Protein AF-A0A2E7CIB9-F1 (afdb_monomer_lite)

Radius of gyration: 46.03 Å; chains: 1; bounding box: 84×66×117 Å

Secondary structure (DSSP, 8-state):
-------PPPPPPPPPP------------------------------------------PPP-----------------PPP--TT-SSSSSS-TTTBS-TT-TTS-BTTT-TT-SSB-TTT--BTTT-SS-SS--TTTBS-TT-TTSPBTTTSSS-SS--TTTBS-TT-TTSPBTTTSSSSSSS-TTTBS-TT-TTS-BTTTSSS-SS--TTTBS-TT-TT--BTTTSSSSSS--TTTBS-TT-TTS-BTTT-SS-SS--TTTBTTTT-TT---B--SSTTHHHHS-EE-TTSSSEEEE-SEE-TTS-EEES-EEEETTEEEEEEB--TT--HHHHHHHTT-S-EEEEEEEEEEEESEEEEESSTT-SS-EEEETTTS--TTS----EEEEEEEEEEEE-

Structure (mmCIF, N/CA/C/O backbone):
data_AF-A0A2E7CIB9-F1
#
_entry.id   AF-A0A2E7CIB9-F1
#
loop_
_atom_site.group_PDB
_atom_site.id
_atom_site.type_symbol
_atom_site.label_atom_id
_atom_site.label_alt_id
_atom_site.label_comp_id
_atom_site.label_asym_id
_atom_site.label_entity_id
_atom_site.label_seq_id
_atom_site.pdbx_PDB_ins_code
_atom_site.Cartn_x
_atom_site.Cartn_y
_atom_site.Cartn_z
_atom_site.occupancy
_atom_site.B_iso_or_equiv
_atom_site.auth_seq_id
_atom_site.auth_comp_id
_atom_site.auth_asym_id
_atom_site.auth_atom_id
_atom_site.pdbx_PDB_model_num
ATOM 1 N N . MET A 1 1 ? -37.384 25.470 -37.503 1.00 44.97 1 MET A N 1
ATOM 2 C CA . MET A 1 1 ? -36.585 24.379 -38.097 1.00 44.97 1 MET A CA 1
ATOM 3 C C . MET A 1 1 ? -35.541 23.997 -37.069 1.00 44.97 1 MET A C 1
ATOM 5 O O . MET A 1 1 ? -34.549 24.697 -36.949 1.00 44.97 1 MET A O 1
ATOM 9 N N . LEU A 1 2 ? -35.833 22.986 -36.255 1.00 37.72 2 LEU A N 1
ATOM 10 C CA . LEU A 1 2 ? -34.911 22.450 -35.258 1.00 37.72 2 LEU A CA 1
ATOM 11 C C . LEU A 1 2 ? -34.950 20.932 -35.437 1.00 37.72 2 LEU A C 1
ATOM 13 O O . LEU A 1 2 ? -35.999 20.316 -35.254 1.00 37.72 2 LEU A O 1
ATOM 17 N N . THR A 1 3 ? -33.852 20.377 -35.934 1.00 48.44 3 THR A N 1
ATOM 18 C CA . THR A 1 3 ? -33.717 18.963 -36.284 1.00 48.44 3 THR A CA 1
ATOM 19 C C . THR A 1 3 ? -33.190 18.228 -35.056 1.00 48.44 3 THR A C 1
ATOM 21 O O . THR A 1 3 ? -32.050 18.446 -34.659 1.00 48.44 3 THR A O 1
ATOM 24 N N . LEU A 1 4 ? -34.029 17.393 -34.438 1.00 41.75 4 LEU A N 1
ATOM 25 C CA . LEU A 1 4 ? -33.624 16.438 -33.404 1.00 41.75 4 LEU A CA 1
ATOM 26 C C . LEU A 1 4 ? -32.955 15.233 -34.085 1.00 41.75 4 LEU A C 1
ATOM 28 O O . LEU A 1 4 ? -33.589 14.557 -34.894 1.00 41.75 4 LEU A O 1
ATOM 32 N N . PHE A 1 5 ? -31.695 14.962 -33.747 1.00 47.94 5 PHE A N 1
ATOM 33 C CA . PHE A 1 5 ? -31.023 13.699 -34.054 1.00 47.94 5 PHE A CA 1
ATOM 34 C C . PHE A 1 5 ? -31.357 12.688 -32.949 1.00 47.94 5 PHE A C 1
ATOM 36 O O . PHE A 1 5 ? -30.993 12.889 -31.795 1.00 47.94 5 PHE A O 1
ATOM 43 N N . PHE A 1 6 ? -32.058 11.611 -33.306 1.00 41.56 6 PHE A N 1
ATOM 44 C CA . PHE A 1 6 ? -32.193 10.421 -32.468 1.00 41.56 6 PHE A CA 1
ATOM 45 C C . PHE A 1 6 ? -31.010 9.491 -32.753 1.00 41.56 6 PHE A C 1
ATOM 47 O O . PHE A 1 6 ? -30.867 8.998 -33.872 1.00 41.56 6 PHE A O 1
ATOM 54 N N . LEU A 1 7 ? -30.172 9.260 -31.743 1.00 47.81 7 LEU A N 1
ATOM 55 C CA . LEU A 1 7 ? -29.145 8.223 -31.749 1.00 47.81 7 LEU A CA 1
ATOM 56 C C . LEU A 1 7 ? -29.804 6.925 -31.254 1.00 47.81 7 LEU A C 1
ATOM 58 O O . LEU A 1 7 ? -30.232 6.841 -30.105 1.00 47.81 7 LEU A O 1
ATOM 62 N N . ALA A 1 8 ? -29.968 5.947 -32.145 1.00 45.31 8 ALA A N 1
ATOM 63 C CA . ALA A 1 8 ? -30.526 4.641 -31.812 1.00 45.31 8 ALA A CA 1
ATOM 64 C C . ALA A 1 8 ? -29.414 3.720 -31.289 1.00 45.31 8 ALA A C 1
ATOM 66 O O . ALA A 1 8 ? -28.447 3.448 -31.996 1.00 45.31 8 ALA A O 1
ATOM 67 N N . CYS A 1 9 ? -29.578 3.249 -30.054 1.00 39.75 9 CYS A N 1
ATOM 68 C CA . CYS A 1 9 ? -28.742 2.239 -29.418 1.00 39.75 9 CYS A CA 1
ATOM 69 C C . CYS A 1 9 ? -29.163 0.845 -29.922 1.00 39.75 9 CYS A C 1
ATOM 71 O O . CYS A 1 9 ? -30.341 0.489 -29.841 1.00 39.75 9 CYS A O 1
ATOM 73 N N . THR A 1 10 ? -28.232 0.070 -30.478 1.00 57.59 10 THR A N 1
ATOM 74 C CA . THR A 1 10 ? -28.454 -1.328 -30.883 1.00 57.59 10 THR A CA 1
ATOM 75 C C . THR A 1 10 ? -28.220 -2.268 -29.696 1.00 57.59 10 THR A C 1
ATOM 77 O O . THR A 1 10 ? -27.180 -2.141 -29.051 1.00 57.59 10 THR A O 1
ATOM 80 N N . PRO A 1 11 ? -29.116 -3.230 -29.408 1.00 51.41 11 PRO A N 1
ATOM 81 C CA . PRO A 1 11 ? -28.903 -4.190 -28.330 1.00 51.41 11 PRO A CA 1
ATOM 82 C C . PRO A 1 11 ? -27.870 -5.261 -28.714 1.00 51.41 11 PRO A C 1
ATOM 84 O O . PRO A 1 11 ? -27.963 -5.884 -29.773 1.00 51.41 11 PRO A O 1
ATOM 87 N N . VAL A 1 12 ? -26.905 -5.469 -27.816 1.00 55.47 12 VAL A N 1
ATOM 88 C CA . VAL A 1 12 ? -25.939 -6.576 -27.816 1.00 55.47 12 VAL A CA 1
ATOM 89 C C . VAL A 1 12 ? -26.671 -7.876 -27.466 1.00 55.47 12 VAL A C 1
ATOM 91 O O . VAL A 1 12 ? -27.494 -7.910 -26.551 1.00 55.47 12 VAL A O 1
ATOM 94 N N . ALA A 1 13 ? -26.410 -8.936 -28.232 1.00 52.28 13 ALA A N 1
ATOM 95 C CA . ALA A 1 13 ? -26.982 -10.262 -28.020 1.00 52.28 13 ALA A CA 1
ATOM 96 C C . ALA A 1 13 ? -26.318 -10.978 -26.822 1.00 52.28 13 ALA A C 1
ATOM 98 O O . ALA A 1 13 ? -25.113 -10.817 -26.628 1.00 52.28 13 ALA A O 1
ATOM 99 N N . PRO A 1 14 ? -27.061 -11.790 -26.048 1.00 50.25 14 PRO A N 1
ATOM 100 C CA . PRO A 1 14 ? -26.502 -12.558 -24.940 1.00 50.25 14 PRO A CA 1
ATOM 101 C C . PRO A 1 14 ? -25.664 -13.739 -25.448 1.00 50.25 14 PRO A C 1
ATOM 103 O O . PRO A 1 14 ? -26.117 -14.523 -26.287 1.00 50.25 14 PRO A O 1
ATOM 106 N N . VAL A 1 15 ? -24.445 -13.862 -24.921 1.00 53.28 15 VAL A N 1
ATOM 107 C CA . VAL A 1 1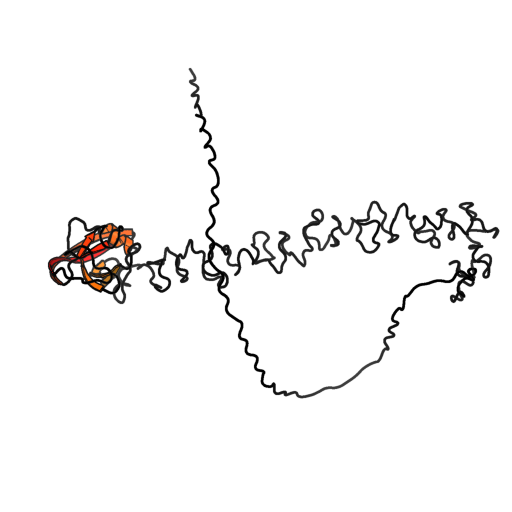5 ? -23.583 -15.038 -25.083 1.00 53.28 15 VAL A CA 1
ATOM 108 C C . VAL A 1 15 ? -24.155 -16.155 -24.214 1.00 53.28 15 VAL A C 1
ATOM 110 O O . VAL A 1 15 ? -24.369 -15.976 -23.020 1.00 53.28 15 VAL A O 1
ATOM 113 N N . SER A 1 16 ? -24.472 -17.282 -24.841 1.00 50.12 16 SER A N 1
ATOM 114 C CA . SER A 1 16 ? -24.992 -18.480 -24.192 1.00 50.12 16 SER A CA 1
ATOM 115 C C . SER A 1 16 ? -23.863 -19.316 -23.596 1.00 50.12 16 SER A C 1
ATOM 117 O O . SER A 1 16 ? -22.942 -19.695 -24.324 1.00 50.12 16 SER A O 1
ATOM 119 N N . ASP A 1 17 ? -24.014 -19.653 -22.317 1.00 42.84 17 ASP A N 1
ATOM 120 C CA . ASP A 1 17 ? -23.268 -20.676 -21.589 1.00 42.84 17 ASP A CA 1
ATOM 121 C C . ASP A 1 17 ? -23.174 -22.003 -22.353 1.00 42.84 17 ASP A C 1
ATOM 123 O O . ASP A 1 17 ? -24.161 -22.513 -22.897 1.00 42.84 17 ASP A O 1
ATOM 127 N N . ALA A 1 18 ? -21.985 -22.603 -22.324 1.00 40.94 18 ALA A N 1
ATOM 128 C CA . ALA A 1 18 ? -21.767 -24.004 -22.649 1.00 40.94 18 ALA A CA 1
ATOM 129 C C . ALA A 1 18 ? -20.913 -24.659 -21.548 1.00 40.94 18 ALA A C 1
ATOM 131 O O . ALA A 1 18 ? -20.084 -23.985 -20.940 1.00 40.94 18 ALA A O 1
ATOM 132 N N . PRO A 1 19 ? -21.140 -25.953 -21.263 1.00 50.44 19 PRO A N 1
ATOM 133 C CA . PRO A 1 19 ? -20.916 -26.512 -19.943 1.00 50.44 19 PRO A CA 1
ATOM 134 C C . PRO A 1 19 ? -19.508 -27.062 -19.722 1.00 50.44 19 PRO A C 1
ATOM 136 O O . PRO A 1 19 ? -18.872 -27.624 -20.618 1.00 50.44 19 PRO A O 1
ATOM 139 N N . ASP A 1 20 ? -19.147 -26.954 -18.451 1.00 43.44 20 ASP A N 1
ATOM 140 C CA . ASP A 1 20 ? -18.177 -27.710 -17.674 1.00 43.44 20 ASP A CA 1
ATOM 141 C C . ASP A 1 20 ? -17.977 -29.164 -18.149 1.00 43.44 20 ASP A C 1
ATOM 143 O O . ASP A 1 20 ? -18.928 -29.933 -18.352 1.00 43.44 20 ASP A O 1
ATOM 147 N N . LYS A 1 21 ? -16.706 -29.531 -18.327 1.00 44.84 21 LYS A N 1
ATOM 148 C CA . LYS A 1 21 ? -16.245 -30.907 -18.507 1.00 44.84 21 LYS A CA 1
ATOM 149 C C . LYS A 1 21 ? -15.027 -31.144 -17.633 1.00 44.84 21 LYS A C 1
ATOM 151 O O . LYS A 1 21 ? -13.886 -31.046 -18.075 1.00 44.84 21 LYS A O 1
ATOM 156 N N . ASP A 1 22 ? -15.342 -31.554 -16.418 1.00 42.69 22 ASP A N 1
ATOM 157 C CA . ASP A 1 22 ? -14.569 -32.474 -15.603 1.00 42.69 22 ASP A CA 1
ATOM 158 C C . ASP A 1 22 ? -14.072 -33.678 -16.434 1.00 42.69 22 ASP A C 1
ATOM 160 O O . ASP A 1 22 ? -14.846 -34.439 -17.031 1.00 42.69 22 ASP A O 1
ATOM 164 N N . SER A 1 23 ? -12.754 -33.846 -16.479 1.00 46.41 23 SER A N 1
ATOM 165 C CA . SER A 1 23 ? -12.120 -35.127 -16.769 1.00 46.41 23 SER A CA 1
ATOM 166 C C . SER A 1 23 ? -10.786 -35.184 -16.041 1.00 46.41 23 SER A C 1
ATOM 168 O O . SER A 1 23 ? -9.790 -34.611 -16.483 1.00 46.41 23 SER A O 1
ATOM 170 N N . GLY A 1 24 ? -10.813 -35.877 -14.904 1.00 37.16 24 GLY A N 1
ATOM 171 C CA . GLY A 1 24 ? -9.673 -36.111 -14.039 1.00 37.16 24 GLY A CA 1
ATOM 172 C C . GLY A 1 24 ? -8.472 -36.769 -14.717 1.00 37.16 24 GLY A C 1
ATOM 173 O O . GLY A 1 24 ? -8.582 -37.583 -15.635 1.00 37.16 24 GLY A O 1
ATOM 174 N N . SER A 1 25 ? -7.308 -36.447 -14.164 1.00 43.62 25 SER A N 1
ATOM 175 C CA . SER A 1 25 ? -6.057 -37.155 -14.382 1.00 43.62 25 SER A CA 1
ATOM 176 C C . SER A 1 25 ? -5.393 -37.371 -13.028 1.00 43.62 25 SER A C 1
ATOM 178 O O . SER A 1 25 ? -4.782 -36.485 -12.443 1.00 43.62 25 SER A O 1
ATOM 180 N N . GLN A 1 26 ? -5.581 -38.590 -12.549 1.00 41.41 26 GLN A N 1
ATOM 181 C CA . GLN A 1 26 ? -4.942 -39.238 -11.419 1.00 41.41 26 GLN A CA 1
ATOM 182 C C . GLN A 1 26 ? -3.431 -39.373 -11.696 1.00 41.41 26 GLN A C 1
ATOM 184 O O . GLN A 1 26 ? -3.064 -40.024 -12.670 1.00 41.41 26 GLN A O 1
ATOM 189 N N . PHE A 1 27 ? -2.572 -38.790 -10.854 1.00 42.47 27 PHE A N 1
ATOM 190 C CA . PHE A 1 27 ? -1.146 -39.130 -10.793 1.00 42.47 27 PHE A CA 1
ATOM 191 C C . PHE A 1 27 ? -0.683 -39.249 -9.336 1.00 42.47 27 PHE A C 1
ATOM 193 O O . PHE A 1 27 ? -0.537 -38.272 -8.612 1.00 42.47 27 PHE A O 1
ATOM 200 N N . ASP A 1 28 ? -0.563 -40.512 -8.937 1.00 42.19 28 ASP A N 1
ATOM 201 C CA . ASP A 1 28 ? 0.451 -41.138 -8.089 1.00 42.19 28 ASP A CA 1
ATOM 202 C C . ASP A 1 28 ? 1.156 -40.321 -6.994 1.00 42.19 28 ASP A C 1
ATOM 204 O O . ASP A 1 28 ? 2.052 -39.512 -7.224 1.00 42.19 28 ASP A O 1
ATOM 208 N N . ALA A 1 29 ? 0.846 -40.716 -5.758 1.00 38.81 29 ALA A N 1
ATOM 209 C CA . ALA A 1 29 ? 1.678 -40.526 -4.583 1.00 38.81 29 ALA A CA 1
ATOM 210 C C . ALA A 1 29 ? 2.940 -41.408 -4.642 1.00 38.81 29 ALA A C 1
ATOM 212 O O . ALA A 1 29 ? 2.847 -42.618 -4.860 1.00 38.81 29 ALA A O 1
ATOM 213 N N . ILE A 1 30 ? 4.105 -40.832 -4.325 1.00 39.25 30 ILE A N 1
ATOM 214 C CA . ILE A 1 30 ? 5.284 -41.573 -3.849 1.00 39.25 30 ILE A CA 1
ATOM 215 C C . ILE A 1 30 ? 5.824 -40.885 -2.579 1.00 39.25 30 ILE A C 1
ATOM 217 O O . ILE A 1 30 ? 5.967 -39.664 -2.575 1.00 39.25 30 ILE A O 1
ATOM 221 N N . PRO A 1 31 ? 6.116 -41.641 -1.498 1.00 49.94 31 PRO A N 1
ATOM 222 C CA . PRO A 1 31 ? 6.518 -41.110 -0.197 1.00 49.94 31 PRO A CA 1
ATOM 223 C C . PRO A 1 31 ? 8.042 -41.124 -0.002 1.00 49.94 31 PRO A C 1
ATOM 225 O O . PRO A 1 31 ? 8.699 -42.082 -0.402 1.00 49.94 31 PRO A O 1
ATOM 228 N N . THR A 1 32 ? 8.586 -40.154 0.737 1.00 41.03 32 THR A N 1
ATOM 229 C CA . THR A 1 32 ? 9.924 -40.232 1.367 1.00 41.03 32 THR A CA 1
ATOM 230 C C . THR A 1 32 ? 9.948 -39.324 2.600 1.00 41.03 32 THR A C 1
ATOM 232 O O . THR A 1 32 ? 9.906 -38.108 2.478 1.00 41.03 32 THR A O 1
ATOM 235 N N . THR A 1 33 ? 9.710 -39.872 3.793 1.00 38.97 33 THR A N 1
ATOM 236 C CA . THR A 1 33 ? 10.724 -40.239 4.808 1.00 38.97 33 THR A CA 1
ATOM 237 C C . THR A 1 33 ? 11.509 -39.067 5.393 1.00 38.97 33 THR A C 1
ATOM 239 O O . THR A 1 33 ? 12.450 -38.560 4.794 1.00 38.97 33 THR A O 1
ATOM 242 N N . ALA A 1 34 ? 11.130 -38.749 6.632 1.00 39.69 34 ALA A N 1
ATOM 243 C CA . ALA A 1 34 ? 11.837 -37.933 7.602 1.00 39.69 34 ALA A CA 1
ATOM 244 C C . ALA A 1 34 ? 13.282 -38.393 7.842 1.00 39.69 34 ALA A C 1
ATOM 246 O O . ALA A 1 34 ? 13.569 -39.593 7.880 1.00 39.69 34 ALA A O 1
ATOM 247 N N . THR A 1 35 ? 14.173 -37.441 8.110 1.00 39.53 35 THR A N 1
ATOM 248 C CA . THR A 1 35 ? 15.402 -37.670 8.878 1.00 39.53 35 THR A CA 1
ATOM 249 C C . THR A 1 35 ? 15.763 -36.376 9.615 1.00 39.53 35 THR A C 1
ATOM 251 O O . THR A 1 35 ? 16.163 -35.398 8.992 1.00 39.53 35 THR A O 1
ATOM 254 N N . GLU A 1 36 ? 15.582 -36.377 10.940 1.00 46.91 36 GLU A N 1
ATOM 255 C CA . GLU A 1 36 ? 16.238 -35.451 11.878 1.00 46.91 36 GLU A CA 1
ATOM 256 C C . GLU A 1 36 ? 17.772 -35.550 11.765 1.00 46.91 36 GLU A C 1
ATOM 258 O O . GLU A 1 36 ? 18.306 -36.582 11.345 1.00 46.91 36 GLU A O 1
ATOM 263 N N . PRO A 1 37 ? 18.507 -34.567 12.311 1.00 54.72 37 PRO A N 1
ATOM 264 C CA . PRO A 1 37 ? 19.219 -34.942 13.532 1.00 54.72 37 PRO A CA 1
ATOM 265 C C . PRO A 1 37 ? 19.191 -33.873 14.632 1.00 54.72 37 PRO A C 1
ATOM 267 O O . PRO A 1 37 ? 19.525 -32.710 14.424 1.00 54.72 37 PRO A O 1
ATOM 270 N N . ALA A 1 38 ? 18.913 -34.333 15.851 1.00 41.16 38 ALA A N 1
ATOM 271 C CA . ALA A 1 38 ? 19.292 -33.672 17.091 1.00 41.16 38 ALA A CA 1
ATOM 272 C C . ALA A 1 38 ? 20.819 -33.694 17.290 1.00 41.16 38 ALA A C 1
ATOM 274 O O . ALA A 1 38 ? 21.451 -34.726 17.055 1.00 41.16 38 ALA A O 1
ATOM 275 N N . SER A 1 39 ? 21.403 -32.605 17.809 1.00 40.72 39 SER A N 1
ATOM 276 C CA . SER A 1 39 ? 22.622 -32.601 18.645 1.00 40.72 39 SER A CA 1
ATOM 277 C C . SER A 1 39 ? 22.836 -31.231 19.308 1.00 40.72 39 SER A C 1
ATOM 279 O O . SER A 1 39 ? 22.700 -30.190 18.681 1.00 40.72 39 SER A O 1
ATOM 281 N N . GLN A 1 40 ? 23.157 -31.276 20.598 1.00 45.56 40 GLN A N 1
ATOM 282 C CA . GLN A 1 40 ? 23.054 -30.238 21.635 1.00 45.56 40 GLN A CA 1
ATOM 283 C C . GLN A 1 40 ? 24.387 -29.437 21.859 1.00 45.56 40 GLN A C 1
ATOM 285 O 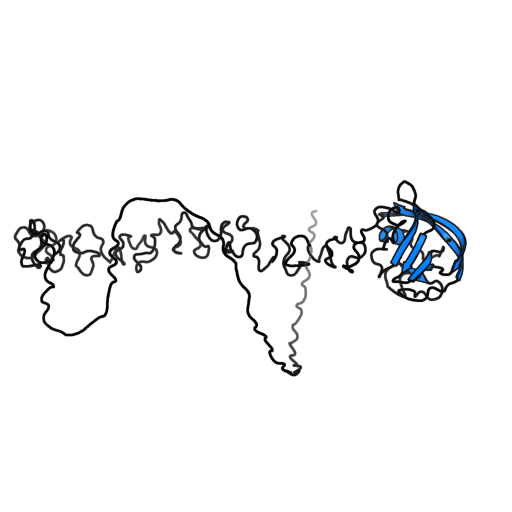O . GLN A 1 40 ? 25.311 -29.612 21.067 1.00 45.56 40 GLN A O 1
ATOM 290 N N . PRO A 1 41 ? 24.526 -28.551 22.884 1.00 57.75 41 PRO A N 1
ATOM 291 C CA . PRO A 1 41 ? 25.058 -27.178 22.787 1.00 57.75 41 PRO A CA 1
ATOM 292 C C . PRO A 1 41 ? 26.514 -27.009 23.285 1.00 57.75 41 PRO A C 1
ATOM 294 O O . PRO A 1 41 ? 27.137 -27.981 23.721 1.00 57.75 41 PRO A O 1
ATOM 297 N N . PRO A 1 42 ? 27.022 -25.758 23.375 1.00 52.06 42 PRO A N 1
ATOM 298 C CA . PRO A 1 42 ? 27.812 -25.406 24.561 1.00 52.06 42 PRO A CA 1
ATOM 299 C C . PRO A 1 42 ? 27.630 -23.965 25.107 1.00 52.06 42 PRO A C 1
ATOM 301 O O . PRO A 1 42 ? 27.802 -22.974 24.410 1.00 52.06 42 PRO A O 1
ATOM 304 N N . THR A 1 43 ? 27.372 -23.907 26.421 1.00 38.56 43 THR A N 1
ATOM 305 C CA . THR A 1 43 ? 28.018 -23.064 27.459 1.00 38.56 43 THR A CA 1
ATOM 306 C C . THR A 1 43 ? 28.142 -21.534 27.308 1.00 38.56 43 THR A C 1
ATOM 308 O O . THR A 1 43 ? 28.964 -21.031 26.547 1.00 38.56 43 THR A O 1
ATOM 311 N N . GLN A 1 44 ? 27.482 -20.819 28.232 1.00 43.78 44 GLN A N 1
ATOM 312 C CA . GLN A 1 44 ? 27.898 -19.506 28.760 1.00 43.78 44 GLN A CA 1
ATOM 313 C C . GLN A 1 44 ? 29.261 -19.567 29.480 1.00 43.78 44 GLN A C 1
ATOM 315 O O . GLN A 1 44 ? 29.613 -20.603 30.054 1.00 43.78 44 GLN A O 1
ATOM 320 N N . PRO A 1 45 ? 29.917 -18.405 29.649 1.00 51.81 45 PRO A N 1
ATOM 321 C CA . PRO A 1 45 ? 30.542 -18.075 30.921 1.00 51.81 45 PRO A CA 1
ATOM 322 C C . PRO A 1 45 ? 29.995 -16.771 31.523 1.00 51.81 45 PRO A C 1
ATOM 324 O O . PRO A 1 45 ? 29.769 -15.774 30.842 1.00 51.81 45 PRO A O 1
ATOM 327 N N . ALA A 1 46 ? 29.815 -16.821 32.840 1.00 38.16 46 ALA A N 1
ATOM 328 C CA . ALA A 1 46 ? 29.436 -15.725 33.714 1.00 38.16 46 ALA A CA 1
ATOM 329 C C . ALA A 1 46 ? 30.598 -14.756 33.989 1.00 38.16 46 ALA A C 1
ATOM 331 O O . ALA A 1 46 ? 31.754 -15.173 34.078 1.00 38.16 46 ALA A O 1
ATOM 332 N N . SER A 1 47 ? 30.253 -13.501 34.281 1.00 41.66 47 SER A N 1
ATOM 333 C CA . SER A 1 47 ? 31.029 -12.637 35.177 1.00 41.66 47 SER A CA 1
ATOM 334 C C . SER A 1 47 ? 30.166 -11.486 35.705 1.00 41.66 47 SER A C 1
ATOM 336 O O . SER A 1 47 ? 29.806 -10.587 34.950 1.00 41.66 47 SER A O 1
ATOM 338 N N . GLU A 1 48 ? 29.862 -11.521 37.007 1.00 40.91 48 GLU A N 1
ATOM 339 C CA . GLU A 1 48 ? 29.519 -10.340 37.819 1.00 40.91 48 GLU A CA 1
ATOM 340 C C . GLU A 1 48 ? 30.774 -9.455 38.042 1.00 40.91 48 GLU A C 1
ATOM 342 O O . GLU A 1 48 ? 31.889 -9.890 37.723 1.00 40.91 48 GLU A O 1
ATOM 347 N N . PRO A 1 49 ? 30.646 -8.245 38.635 1.00 51.91 49 PRO A N 1
ATOM 348 C CA . PRO A 1 49 ? 30.652 -8.166 40.109 1.00 51.91 49 PRO A CA 1
ATOM 349 C C . PRO A 1 49 ? 29.735 -7.085 40.741 1.00 51.91 49 PRO A C 1
ATOM 351 O O . PRO A 1 49 ? 29.573 -6.006 40.186 1.00 51.91 49 PRO A O 1
ATOM 354 N N . SER A 1 50 ? 29.225 -7.399 41.950 1.00 36.69 50 SER A N 1
ATOM 355 C CA . SER A 1 50 ? 29.119 -6.597 43.208 1.00 36.69 50 SER A CA 1
ATOM 356 C C . SER A 1 50 ? 28.805 -5.084 43.164 1.00 36.69 50 SER A C 1
ATOM 358 O O . SER A 1 50 ? 29.374 -4.359 42.366 1.00 36.69 50 SER A O 1
ATOM 360 N N . SER A 1 51 ? 28.168 -4.411 44.127 1.00 34.97 51 SER A N 1
ATOM 361 C CA . SER A 1 51 ? 27.400 -4.686 45.351 1.00 34.97 51 SER A CA 1
ATOM 362 C C . SER A 1 51 ? 27.100 -3.309 45.97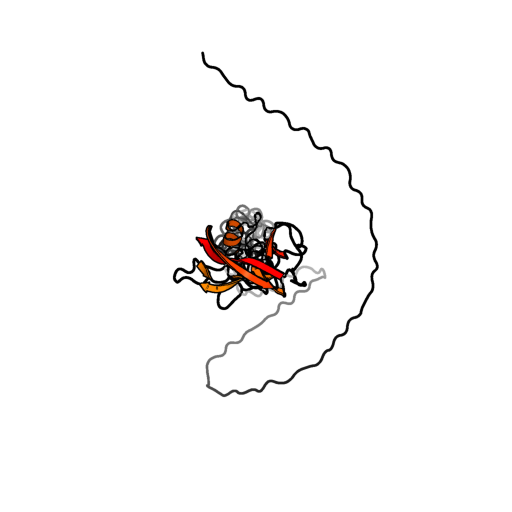8 1.00 34.97 51 SER A C 1
ATOM 364 O O . SER A 1 51 ? 28.026 -2.505 46.075 1.00 34.97 51 SER A O 1
ATOM 366 N N . SER A 1 52 ? 25.891 -3.070 46.487 1.00 40.22 52 SER A N 1
ATOM 367 C CA . SER A 1 52 ? 25.571 -2.202 47.647 1.00 40.22 52 SER A CA 1
ATOM 368 C C . SER A 1 52 ? 24.040 -2.157 47.755 1.00 40.22 52 SER A C 1
ATOM 370 O O . SER A 1 52 ? 23.399 -1.858 46.762 1.00 40.22 52 SER A O 1
ATOM 372 N N . GLY A 1 53 ? 23.338 -2.444 48.846 1.00 31.88 53 GLY A N 1
ATOM 373 C CA . GLY A 1 53 ? 23.723 -2.486 50.248 1.00 31.88 53 GLY A CA 1
ATOM 374 C C . GLY A 1 53 ? 22.762 -1.637 51.095 1.00 31.88 53 GLY A C 1
ATOM 375 O O . GLY A 1 53 ? 23.223 -0.661 51.665 1.00 31.88 53 GLY A O 1
ATOM 376 N N . THR A 1 54 ? 21.488 -2.072 51.203 1.00 36.50 54 THR A N 1
ATOM 377 C CA . THR A 1 54 ? 20.518 -1.918 52.337 1.00 36.50 54 THR A CA 1
ATOM 378 C C . THR A 1 54 ? 20.055 -0.520 52.809 1.00 36.50 54 THR A C 1
ATOM 380 O O . THR A 1 54 ? 20.779 0.449 52.612 1.00 36.50 54 THR A O 1
ATOM 383 N N . PRO A 1 55 ? 18.995 -0.419 53.652 1.00 51.72 55 PRO A N 1
ATOM 384 C CA . PRO A 1 55 ? 17.727 -1.186 53.734 1.00 51.72 55 PRO A CA 1
ATOM 385 C C . PRO A 1 55 ? 16.485 -0.261 53.893 1.00 51.72 55 PRO A C 1
ATOM 387 O O . PRO A 1 55 ? 16.653 0.884 54.289 1.00 51.72 55 PRO A O 1
ATOM 390 N N . ASP A 1 56 ? 15.249 -0.754 53.707 1.00 32.22 56 ASP A N 1
ATOM 391 C CA . ASP A 1 56 ? 14.247 -0.671 54.790 1.00 32.22 56 ASP A CA 1
ATOM 392 C C . ASP A 1 56 ? 12.944 -1.460 54.558 1.00 32.22 56 ASP A C 1
ATOM 394 O O . ASP A 1 56 ? 12.433 -1.564 53.449 1.00 32.22 56 ASP A O 1
ATOM 398 N N . SER A 1 57 ? 12.425 -1.899 55.704 1.00 37.09 57 SER A N 1
ATOM 399 C CA . SER A 1 57 ? 11.033 -2.123 56.099 1.00 37.09 57 SER A CA 1
ATOM 400 C C . SER A 1 57 ? 10.174 -3.237 55.484 1.00 37.09 57 SER A C 1
ATOM 402 O O . SER A 1 57 ? 9.873 -3.308 54.299 1.00 37.09 57 SER A O 1
ATOM 404 N N . ALA A 1 58 ? 9.707 -4.074 56.409 1.00 37.84 58 ALA A N 1
ATOM 405 C CA . ALA A 1 58 ? 8.792 -5.187 56.254 1.00 37.84 58 ALA A CA 1
ATOM 406 C C . ALA A 1 58 ? 7.325 -4.745 56.130 1.00 37.84 58 ALA A C 1
ATOM 408 O O . ALA A 1 58 ? 6.901 -3.763 56.743 1.00 37.84 58 ALA A O 1
ATOM 409 N N . THR A 1 59 ? 6.520 -5.551 55.440 1.00 36.81 59 THR A N 1
ATOM 410 C CA . THR A 1 59 ? 5.068 -5.662 55.661 1.00 36.81 59 THR A CA 1
ATOM 411 C C . THR A 1 59 ? 4.619 -7.054 55.193 1.00 36.81 59 THR A C 1
ATOM 413 O O . THR A 1 59 ? 5.108 -7.507 54.157 1.00 36.81 59 THR A O 1
ATOM 416 N N . PRO A 1 60 ? 3.787 -7.789 55.955 1.00 44.59 60 PRO A N 1
ATOM 417 C CA . PRO A 1 60 ? 3.395 -9.146 55.597 1.00 44.59 60 PRO A CA 1
ATOM 418 C C . PRO A 1 60 ? 2.182 -9.149 54.660 1.00 44.59 60 PRO A C 1
ATOM 420 O O . PRO A 1 60 ? 1.224 -8.407 54.859 1.00 44.59 60 PRO A O 1
ATOM 423 N N . THR A 1 61 ? 2.247 -10.019 53.658 1.00 34.03 61 THR A N 1
ATOM 424 C CA . THR A 1 61 ? 1.153 -10.398 52.762 1.00 34.03 61 THR A CA 1
ATOM 425 C C . THR A 1 61 ? 0.389 -11.551 53.408 1.00 34.03 61 THR A C 1
ATOM 427 O O . THR A 1 61 ? 0.996 -12.585 53.686 1.00 34.03 61 THR A O 1
ATOM 430 N N . ASP A 1 62 ? -0.912 -11.381 53.641 1.00 34.78 62 ASP A N 1
ATOM 431 C CA . ASP A 1 62 ? -1.816 -12.492 53.944 1.00 34.78 62 ASP A CA 1
ATOM 432 C C . ASP A 1 62 ? -2.587 -12.839 52.668 1.00 34.78 62 ASP A C 1
ATOM 434 O O . ASP A 1 62 ? -3.286 -12.010 52.087 1.00 34.78 62 ASP A O 1
ATOM 438 N N . THR A 1 63 ? -2.389 -14.067 52.203 1.00 33.66 63 THR A N 1
ATOM 439 C CA . THR A 1 63 ? -3.070 -14.667 51.059 1.00 33.66 63 THR A CA 1
ATOM 440 C C . THR A 1 63 ? -4.048 -15.690 51.619 1.00 33.66 63 THR A C 1
ATOM 442 O O . THR A 1 63 ? -3.636 -16.771 52.038 1.00 33.66 63 THR A O 1
ATOM 445 N N . ALA A 1 64 ? -5.338 -15.359 51.635 1.00 34.38 64 ALA A N 1
ATOM 446 C CA . ALA A 1 64 ? -6.400 -16.317 51.913 1.00 34.38 64 ALA A CA 1
ATOM 447 C C . ALA A 1 64 ? -7.003 -16.791 50.586 1.00 34.38 64 ALA A C 1
ATOM 449 O O . ALA A 1 64 ? -7.789 -16.101 49.945 1.00 34.38 64 ALA A O 1
ATOM 450 N N . THR A 1 65 ? -6.588 -17.981 50.163 1.00 35.34 65 THR A N 1
ATOM 451 C CA . THR A 1 65 ? -7.233 -18.767 49.109 1.00 35.34 65 THR A CA 1
ATOM 452 C C . THR A 1 65 ? -8.610 -19.236 49.568 1.00 35.34 65 THR A C 1
ATOM 454 O O . THR A 1 65 ? -8.728 -19.938 50.574 1.00 35.34 65 THR A O 1
ATOM 457 N N . SER A 1 66 ? -9.615 -18.864 48.778 1.00 34.12 66 SER A N 1
ATOM 458 C CA . SER A 1 66 ? -10.981 -19.381 48.778 1.00 34.12 66 SER A CA 1
ATOM 459 C C . SER A 1 66 ? -11.007 -20.890 48.499 1.00 34.12 66 SER A C 1
ATOM 461 O O . SER A 1 66 ? -10.279 -21.390 47.637 1.00 34.12 66 SER A O 1
ATOM 463 N N . SER A 1 67 ? -11.848 -21.615 49.233 1.00 37.53 67 SER A N 1
ATOM 464 C CA . SER A 1 67 ? -12.214 -22.999 48.945 1.00 37.53 67 SER A CA 1
ATOM 465 C C . SER A 1 67 ? -13.730 -23.093 48.915 1.00 37.53 67 SER A C 1
ATOM 467 O O . SER A 1 67 ? -14.373 -22.991 49.959 1.00 37.53 67 SER A O 1
ATOM 469 N N . ASP A 1 68 ? -14.262 -23.327 47.723 1.00 46.06 68 ASP A N 1
ATOM 470 C CA . ASP A 1 68 ? -15.672 -23.570 47.484 1.00 46.06 68 ASP A CA 1
ATOM 471 C C . ASP A 1 68 ? -15.845 -25.013 46.991 1.00 46.06 68 ASP A C 1
ATOM 473 O O . ASP A 1 68 ? -15.230 -25.421 46.001 1.00 46.06 68 ASP A O 1
ATOM 477 N N . THR A 1 69 ? -16.623 -25.832 47.707 1.00 39.78 69 THR A N 1
ATOM 478 C CA . THR A 1 69 ? -17.310 -26.990 47.109 1.00 39.78 69 THR A CA 1
ATOM 479 C C . THR A 1 69 ? -18.492 -27.460 47.965 1.00 39.78 69 THR A C 1
ATOM 481 O O . THR A 1 69 ? -18.355 -28.105 49.004 1.00 39.78 69 THR A O 1
ATOM 484 N N . ALA A 1 70 ? -19.663 -27.130 47.431 1.00 38.69 70 ALA A N 1
ATOM 485 C CA . ALA A 1 70 ? -21.029 -27.597 47.633 1.00 38.69 70 ALA A CA 1
ATOM 486 C C . ALA A 1 70 ? -21.292 -29.021 48.211 1.00 38.69 70 ALA A C 1
ATOM 488 O O . ALA A 1 70 ? -20.936 -30.043 47.626 1.00 38.69 70 ALA A O 1
ATOM 489 N N . ALA A 1 71 ? -22.114 -29.033 49.272 1.00 38.88 71 ALA A N 1
ATOM 490 C CA . ALA A 1 71 ? -23.510 -29.515 49.288 1.00 38.88 71 ALA A CA 1
ATOM 491 C C . ALA A 1 71 ? -23.941 -30.840 49.977 1.00 38.88 71 ALA A C 1
ATOM 493 O O . ALA A 1 71 ? -23.457 -31.946 49.743 1.00 38.88 71 ALA A O 1
ATOM 494 N N . THR A 1 72 ? -25.078 -30.650 50.668 1.00 45.75 72 THR A N 1
ATOM 495 C CA . THR A 1 72 ? -26.196 -31.548 51.021 1.00 45.75 72 THR A CA 1
ATOM 496 C C . THR A 1 72 ? -26.154 -32.296 52.360 1.00 45.75 72 THR A C 1
ATOM 498 O O . THR A 1 72 ? -25.550 -33.352 52.482 1.00 45.75 72 THR A O 1
ATOM 501 N N . THR A 1 73 ? -26.941 -31.803 53.326 1.00 33.09 73 THR A N 1
ATOM 502 C CA . THR A 1 73 ? -28.070 -32.550 53.919 1.00 33.09 73 THR A CA 1
ATOM 503 C C . THR A 1 73 ? -29.014 -31.602 54.664 1.00 33.09 73 THR A C 1
ATOM 505 O O . THR A 1 73 ? -28.587 -30.848 55.530 1.00 33.09 73 THR A O 1
ATOM 508 N N . ASP A 1 74 ? -30.293 -31.706 54.314 1.00 49.97 74 ASP A N 1
ATOM 509 C CA . ASP A 1 74 ? -31.482 -31.152 54.965 1.00 49.97 74 ASP A CA 1
ATOM 510 C C . ASP A 1 74 ? -31.468 -31.357 56.494 1.00 49.97 74 ASP A C 1
ATOM 512 O O . ASP A 1 74 ? -31.496 -32.483 56.998 1.00 49.97 74 ASP A O 1
ATOM 516 N N . THR A 1 75 ? -31.366 -30.259 57.241 1.00 37.81 75 THR A N 1
ATOM 517 C CA . THR A 1 75 ? -31.682 -30.144 58.669 1.00 37.81 75 THR A CA 1
ATOM 518 C C . THR A 1 75 ? -32.046 -28.681 58.912 1.00 37.81 75 THR A C 1
ATOM 520 O O . THR A 1 75 ? -31.360 -27.802 58.402 1.00 37.81 75 THR A O 1
ATOM 523 N N . ALA A 1 76 ? -33.143 -28.447 59.639 1.00 40.12 76 ALA A N 1
ATOM 524 C CA . ALA A 1 76 ? -33.696 -27.140 59.994 1.00 40.12 76 ALA A CA 1
ATOM 525 C C . ALA A 1 76 ? -32.631 -26.036 60.108 1.00 40.12 76 ALA A C 1
ATOM 527 O O . ALA A 1 76 ? -31.688 -26.176 60.887 1.00 40.12 76 ALA A O 1
ATOM 528 N N . ALA A 1 77 ? -32.812 -24.967 59.328 1.00 37.72 77 ALA A N 1
ATOM 529 C CA . ALA A 1 77 ? -31.964 -23.787 59.321 1.00 37.72 77 ALA A CA 1
ATOM 530 C C . ALA A 1 77 ? -31.870 -23.196 60.734 1.00 37.72 77 ALA A C 1
ATOM 532 O O . ALA A 1 77 ? -32.752 -22.475 61.188 1.00 37.72 77 ALA A O 1
ATOM 533 N N . THR A 1 78 ? -30.807 -23.539 61.452 1.00 42.50 78 THR A N 1
ATOM 534 C CA . THR A 1 78 ? -30.228 -22.634 62.436 1.00 42.50 78 THR A CA 1
ATOM 535 C C . THR A 1 78 ? -29.301 -21.728 61.646 1.00 42.50 78 THR A C 1
ATOM 537 O O . THR A 1 78 ? -28.328 -22.217 61.063 1.00 42.50 78 THR A O 1
ATOM 540 N N . THR A 1 79 ? -29.660 -20.452 61.579 1.00 48.25 79 THR A N 1
ATOM 541 C CA . THR A 1 79 ? -28.859 -19.354 61.038 1.00 48.25 79 THR A CA 1
ATOM 542 C C . THR A 1 79 ? -27.394 -19.460 61.503 1.00 48.25 79 THR A C 1
ATOM 544 O O . THR A 1 79 ? -27.141 -19.885 62.639 1.00 48.25 79 THR A O 1
ATOM 547 N N . PRO A 1 80 ? -26.402 -19.157 60.637 1.00 50.03 80 PRO A N 1
ATOM 548 C CA . PRO A 1 80 ? -24.997 -19.081 61.043 1.00 50.03 80 PRO A CA 1
ATOM 549 C C . PRO A 1 80 ? -24.842 -18.120 62.235 1.00 50.03 80 PRO A C 1
ATOM 551 O O . PRO A 1 80 ? -25.578 -17.140 62.300 1.00 50.03 80 PRO A O 1
ATOM 554 N N . PRO A 1 81 ? -23.920 -18.365 63.188 1.00 57.22 81 PRO A N 1
ATOM 555 C CA . PRO A 1 81 ? -23.733 -17.448 64.304 1.00 57.22 81 PRO A CA 1
ATOM 556 C C . PRO A 1 81 ? -23.212 -16.114 63.773 1.00 57.22 81 PRO A C 1
ATOM 558 O O . PRO A 1 81 ? -22.124 -16.065 63.195 1.00 57.22 81 PRO A O 1
ATOM 561 N N . CYS A 1 82 ? -23.999 -15.066 63.986 1.00 67.62 82 CYS A N 1
ATOM 562 C CA . CYS A 1 82 ? -23.651 -13.713 63.607 1.00 67.62 82 CYS A CA 1
ATOM 563 C C . CYS A 1 82 ? -22.341 -13.295 64.291 1.00 67.62 82 CYS A C 1
ATOM 565 O O . CYS A 1 82 ? -22.161 -13.492 65.497 1.00 67.62 82 CYS A O 1
ATOM 567 N N . THR A 1 83 ? -21.364 -12.830 63.508 1.00 71.94 83 THR A N 1
ATOM 568 C CA . THR A 1 83 ? -20.031 -12.456 64.017 1.00 71.94 83 THR A CA 1
ATOM 569 C C . THR A 1 83 ? -19.830 -10.956 64.130 1.00 71.94 83 THR A C 1
ATOM 571 O O . THR A 1 83 ? -18.787 -10.544 64.644 1.00 71.94 83 THR A O 1
ATOM 574 N N . ASP A 1 84 ? -20.782 -10.155 63.653 1.00 78.81 84 ASP A N 1
ATOM 575 C CA . ASP A 1 84 ? -20.724 -8.713 63.812 1.00 78.81 84 ASP A CA 1
ATOM 576 C C . ASP A 1 84 ? -21.254 -8.336 65.205 1.00 78.81 84 ASP A C 1
ATOM 578 O O . ASP A 1 84 ? -22.415 -8.555 65.511 1.00 78.81 84 ASP A O 1
ATOM 582 N N . PRO A 1 85 ? -20.436 -7.802 66.123 1.00 80.38 85 PRO A N 1
ATOM 583 C CA . PRO A 1 85 ? -20.953 -7.321 67.399 1.00 80.38 85 PRO A CA 1
ATOM 584 C C . PRO A 1 85 ? -21.861 -6.085 67.264 1.00 80.38 85 PRO A C 1
ATOM 586 O O . PRO A 1 85 ? -22.412 -5.659 68.278 1.00 80.38 85 PRO A O 1
ATOM 589 N N . ALA A 1 86 ? -21.958 -5.477 66.077 1.00 86.00 86 ALA A N 1
ATOM 590 C CA . ALA A 1 86 ? -22.844 -4.356 65.789 1.00 86.00 86 ALA A CA 1
ATOM 591 C C . ALA A 1 86 ? -24.222 -4.772 65.246 1.00 86.00 86 ALA A C 1
ATOM 593 O O . ALA A 1 86 ? -25.102 -3.920 65.266 1.00 86.00 86 ALA A O 1
ATOM 594 N N . ASP A 1 87 ? -24.417 -6.032 64.851 1.00 86.12 87 ASP A N 1
ATOM 595 C CA . ASP A 1 87 ? -25.657 -6.624 64.317 1.00 86.12 87 ASP A CA 1
ATOM 596 C C . ASP A 1 87 ? -25.763 -8.043 64.915 1.00 86.12 87 ASP A C 1
ATOM 598 O O . ASP A 1 87 ? -24.956 -8.917 64.601 1.00 86.12 87 ASP A O 1
ATOM 602 N N . GLN A 1 88 ? -26.643 -8.249 65.901 1.00 86.94 88 GLN A N 1
ATOM 603 C CA . GLN A 1 88 ? -26.607 -9.453 66.749 1.00 86.94 88 GLN A CA 1
ATOM 604 C C . GLN A 1 88 ? -27.343 -10.656 66.149 1.00 86.94 88 GLN A C 1
ATOM 606 O O . GLN A 1 88 ? -27.018 -11.798 66.512 1.00 86.94 88 GLN A O 1
ATOM 611 N N . ASP A 1 89 ? -28.274 -10.436 65.228 1.00 85.44 89 ASP A N 1
ATOM 612 C CA . ASP A 1 89 ? -29.084 -11.476 64.599 1.00 85.44 89 ASP A CA 1
ATOM 613 C C . ASP A 1 89 ? -28.918 -11.565 63.071 1.00 85.44 89 ASP A C 1
ATOM 615 O O . ASP A 1 89 ? -29.435 -12.514 62.469 1.00 85.44 89 ASP A O 1
ATOM 619 N N . CYS A 1 90 ? -28.043 -10.730 62.496 1.00 84.00 90 CYS A N 1
ATOM 620 C CA . CYS A 1 90 ? -27.608 -10.734 61.100 1.00 84.00 90 CYS A CA 1
ATOM 621 C C . CYS A 1 90 ? -28.702 -10.307 60.117 1.00 84.00 90 CYS A C 1
ATOM 623 O O . CYS A 1 90 ? -28.774 -10.845 59.004 1.00 84.00 90 CYS A O 1
ATOM 625 N N . ASP A 1 91 ? -29.559 -9.377 60.519 1.00 79.81 91 ASP A N 1
ATOM 626 C CA . ASP A 1 91 ? -30.610 -8.831 59.665 1.00 79.81 91 ASP A CA 1
ATOM 627 C C . ASP A 1 91 ? -30.212 -7.521 58.959 1.00 79.81 91 ASP A C 1
ATOM 629 O O . ASP A 1 91 ? -31.016 -6.952 58.225 1.00 79.81 91 ASP A O 1
ATOM 633 N N . GLY A 1 92 ? -28.966 -7.062 59.135 1.00 81.75 92 GLY A N 1
ATOM 634 C CA . GLY A 1 92 ? -28.450 -5.841 58.520 1.00 81.75 92 GLY A CA 1
ATOM 635 C C . GLY A 1 92 ? -28.807 -4.557 59.273 1.00 81.75 92 GLY A C 1
ATOM 636 O O . GLY A 1 92 ? -28.321 -3.485 58.896 1.00 81.75 92 GLY A O 1
ATOM 637 N N . VAL A 1 93 ? -29.590 -4.635 60.352 1.00 83.00 93 VAL A N 1
ATOM 638 C CA . VAL A 1 93 ? -29.923 -3.503 61.211 1.00 83.00 93 VAL A CA 1
ATOM 639 C C . VAL A 1 93 ? -28.904 -3.399 62.352 1.00 83.00 93 VAL A C 1
ATOM 641 O O . VAL A 1 93 ? -28.612 -4.365 63.056 1.00 83.00 93 VAL A O 1
ATOM 644 N N . PRO A 1 94 ? -28.320 -2.213 62.604 1.00 88.00 94 PRO A N 1
ATOM 645 C CA . PRO A 1 94 ? -27.448 -2.045 63.753 1.00 88.00 94 PRO A CA 1
ATOM 646 C C . PRO A 1 94 ? -28.210 -2.275 65.062 1.00 88.00 94 PRO A C 1
ATOM 648 O O . PRO A 1 94 ? -29.228 -1.641 65.307 1.00 88.00 94 PRO A O 1
ATOM 651 N N . THR A 1 95 ? -27.624 -3.033 65.984 1.00 86.00 95 THR A N 1
ATOM 652 C CA . THR A 1 95 ? -28.129 -3.326 67.349 1.00 86.00 95 THR A CA 1
ATOM 653 C C . THR A 1 95 ? -28.635 -2.121 68.163 1.00 86.00 95 THR A C 1
ATOM 655 O O . THR A 1 95 ? -29.360 -2.248 69.145 1.00 86.00 95 THR A O 1
ATOM 658 N N . ALA A 1 96 ? -28.210 -0.899 67.827 1.00 85.12 96 ALA A N 1
ATOM 659 C CA . ALA A 1 96 ? -28.694 0.324 68.477 1.00 85.12 96 ALA A CA 1
ATOM 660 C C . ALA A 1 96 ? -30.069 0.797 67.961 1.00 85.12 96 ALA A C 1
ATOM 662 O O . ALA A 1 96 ? -30.716 1.628 68.607 1.00 85.12 96 ALA A O 1
ATOM 663 N N . GLU A 1 97 ? -30.455 0.320 66.787 1.00 86.25 97 GLU A N 1
ATOM 664 C CA . GLU A 1 97 ? -31.607 0.705 65.973 1.00 86.25 97 GLU A CA 1
ATOM 665 C C . GLU A 1 97 ? -32.571 -0.474 65.760 1.00 86.25 97 GLU A C 1
ATOM 667 O O . GLU A 1 97 ? -33.712 -0.234 65.380 1.00 86.25 97 GLU A O 1
ATOM 672 N N . ASP A 1 98 ? -32.130 -1.691 66.066 1.00 85.62 98 ASP A N 1
ATOM 673 C CA . ASP A 1 98 ? -32.832 -2.970 65.966 1.00 85.62 98 ASP A CA 1
ATOM 674 C C . ASP A 1 98 ? -33.950 -3.134 67.016 1.00 85.62 98 ASP A C 1
ATOM 676 O O . ASP A 1 98 ? -33.740 -2.918 68.217 1.00 85.62 98 ASP A O 1
ATOM 680 N N . CYS A 1 99 ? -35.149 -3.515 66.557 1.00 88.00 99 CYS A N 1
ATOM 681 C CA . CYS A 1 99 ? -36.297 -3.805 67.413 1.00 88.00 99 CYS A CA 1
ATOM 682 C C . CYS A 1 99 ? -36.056 -4.964 68.395 1.00 88.00 99 CYS A C 1
ATOM 684 O O . CYS A 1 99 ? -36.541 -4.900 69.536 1.00 88.00 99 CYS A O 1
ATOM 686 N N . ASP A 1 100 ? -35.334 -6.006 67.983 1.00 86.00 100 ASP A N 1
ATOM 687 C CA . ASP A 1 100 ? -34.940 -7.147 68.802 1.00 86.00 100 ASP A CA 1
ATOM 688 C C . ASP A 1 100 ? -33.676 -7.809 68.235 1.00 86.00 100 ASP A C 1
ATOM 690 O O . ASP A 1 100 ? -33.790 -8.713 67.425 1.00 86.00 100 ASP A O 1
ATOM 694 N N . ASP A 1 101 ? -32.518 -7.481 68.826 1.00 85.75 101 ASP A N 1
ATOM 695 C CA . ASP A 1 101 ? -31.183 -8.092 68.621 1.00 85.75 101 ASP A CA 1
ATOM 696 C C . ASP A 1 101 ? -31.124 -9.645 68.597 1.00 85.75 101 ASP A C 1
ATOM 698 O O . ASP A 1 101 ? -30.046 -10.247 68.515 1.00 85.75 101 ASP A O 1
ATOM 702 N N . THR A 1 102 ? -32.233 -10.339 68.846 1.00 87.25 102 THR A N 1
ATOM 703 C CA . THR A 1 102 ? -32.337 -11.797 68.852 1.00 87.25 102 THR A CA 1
ATOM 704 C C . THR A 1 102 ? -33.362 -12.358 67.866 1.00 87.25 102 THR A C 1
ATOM 706 O O . THR A 1 102 ? -33.507 -13.588 67.802 1.00 87.25 102 THR A O 1
ATOM 709 N N . ASP A 1 103 ? -34.055 -11.506 67.112 1.00 84.56 103 ASP A N 1
ATOM 710 C CA . ASP A 1 103 ? -35.120 -11.857 66.180 1.00 84.56 103 ASP A CA 1
ATOM 711 C C . ASP A 1 103 ? -35.025 -11.039 64.883 1.00 84.56 103 ASP A C 1
ATOM 713 O O . ASP A 1 103 ? -35.763 -10.077 64.692 1.00 84.56 103 ASP A O 1
ATOM 717 N N . ALA A 1 104 ? -34.247 -11.571 63.932 1.00 82.62 104 ALA A N 1
ATOM 718 C CA . ALA A 1 104 ? -34.005 -11.022 62.588 1.00 82.62 104 ALA A CA 1
ATOM 719 C C . ALA A 1 104 ? -35.264 -10.830 61.719 1.00 82.62 104 ALA A C 1
ATOM 721 O O . ALA A 1 104 ? -35.200 -10.562 60.518 1.00 82.62 104 ALA A O 1
ATOM 722 N N . SER A 1 105 ? -36.437 -11.121 62.277 1.00 80.50 105 SER A N 1
ATOM 723 C CA . SER A 1 105 ? -37.725 -10.851 61.669 1.00 80.50 105 SER A CA 1
ATOM 724 C C . SER A 1 105 ? -38.302 -9.491 62.065 1.00 80.50 105 SER A C 1
ATOM 726 O O . SER A 1 105 ? -39.321 -9.099 61.502 1.00 80.50 105 SER A O 1
ATOM 728 N N . LEU A 1 106 ? -37.672 -8.760 62.984 1.00 80.50 106 LEU A N 1
ATOM 729 C CA . LEU A 1 106 ? -38.096 -7.450 63.465 1.00 80.50 106 LEU A CA 1
ATOM 730 C C . LEU A 1 106 ? -37.035 -6.411 63.068 1.00 80.50 106 LEU A C 1
ATOM 732 O O . LEU A 1 106 ? -35.974 -6.377 63.661 1.00 80.50 106 LEU A O 1
ATOM 736 N N . SER A 1 107 ? -37.341 -5.576 62.067 1.00 80.12 107 SER A N 1
ATOM 737 C CA . SER A 1 107 ? -36.411 -4.576 61.502 1.00 80.12 107 SER A CA 1
ATOM 738 C C . SER A 1 107 ? -36.168 -3.396 62.472 1.00 80.12 107 SER A C 1
ATOM 740 O O . SER A 1 107 ? -36.452 -3.462 63.666 1.00 80.12 107 SER A O 1
ATOM 742 N N . SER A 1 108 ? -35.644 -2.265 61.993 1.00 84.38 108 SER A N 1
ATOM 743 C CA . SER A 1 108 ? -35.300 -1.131 62.859 1.00 84.38 108 SER A CA 1
ATOM 744 C C . SER A 1 108 ? -36.517 -0.368 63.407 1.00 84.38 108 SER A C 1
ATOM 746 O O . SER A 1 108 ? -37.499 -0.137 62.697 1.00 84.38 108 SER A O 1
ATOM 748 N N . PHE A 1 109 ? -36.388 0.217 64.606 1.00 83.75 109 PHE A N 1
ATOM 749 C CA . PHE A 1 109 ? -37.377 1.146 65.190 1.00 83.75 109 PHE A CA 1
ATOM 750 C C . PHE A 1 109 ? -37.683 2.368 64.304 1.00 83.75 109 PHE A C 1
ATOM 752 O O . PHE A 1 109 ? -38.593 3.148 64.599 1.00 83.75 109 PHE A O 1
ATOM 759 N N . SER A 1 110 ? -36.841 2.635 63.300 1.00 82.94 110 SER A N 1
ATOM 760 C CA . SER A 1 110 ? -36.991 3.782 62.406 1.00 82.94 110 SER A CA 1
ATOM 761 C C . SER A 1 110 ? -37.978 3.526 61.268 1.00 82.94 110 SER A C 1
ATOM 763 O O . SER A 1 110 ? -38.557 4.487 60.753 1.00 82.94 110 SER A O 1
ATOM 765 N N . VAL A 1 111 ? -38.191 2.253 60.926 1.00 84.25 111 VAL A N 1
ATOM 766 C CA . VAL A 1 111 ? -39.070 1.810 59.839 1.00 84.25 111 VAL A CA 1
ATOM 767 C C . VAL A 1 111 ? -40.229 0.925 60.317 1.00 84.25 111 VAL A C 1
ATOM 769 O O . VAL A 1 111 ? -41.239 0.854 59.622 1.00 84.25 111 VAL A O 1
ATOM 772 N N . ASP A 1 112 ? -40.125 0.332 61.511 1.00 87.06 112 ASP A N 1
ATOM 773 C CA . ASP A 1 112 ? -41.179 -0.389 62.242 1.00 87.06 112 ASP A CA 1
ATOM 774 C C . ASP A 1 112 ? -41.249 0.155 63.687 1.00 87.06 112 ASP A C 1
ATOM 776 O O . ASP A 1 112 ? -40.618 -0.344 64.620 1.00 87.06 112 ASP A O 1
ATOM 780 N N . ALA A 1 113 ? -41.952 1.274 63.883 1.00 87.69 113 ALA A N 1
ATOM 781 C CA . ALA A 1 113 ? -41.918 2.015 65.142 1.00 87.69 113 ALA A CA 1
ATOM 782 C C . ALA A 1 113 ? -42.657 1.326 66.300 1.00 87.69 113 ALA A C 1
ATOM 784 O O . ALA A 1 113 ? -42.427 1.688 67.464 1.00 87.69 113 ALA A O 1
ATOM 785 N N . ASP A 1 114 ? -43.580 0.404 66.018 1.00 88.12 114 ASP A N 1
ATOM 786 C CA . ASP A 1 114 ? -44.259 -0.394 67.040 1.00 88.12 114 ASP A CA 1
ATOM 787 C C . ASP A 1 114 ? -43.746 -1.838 67.155 1.00 88.12 114 ASP A C 1
ATOM 789 O O . ASP A 1 114 ? -44.196 -2.553 68.062 1.00 88.12 114 ASP A O 1
ATOM 793 N N . CYS A 1 115 ? -42.713 -2.180 66.374 1.00 87.75 115 CYS A N 1
ATOM 794 C CA . CYS A 1 115 ? -42.007 -3.458 66.350 1.00 87.75 115 CYS A CA 1
ATOM 795 C C . CYS A 1 115 ? -42.974 -4.637 66.199 1.00 87.75 115 CYS A C 1
ATOM 797 O O . CYS A 1 115 ? -42.917 -5.607 66.968 1.00 87.75 115 CYS A O 1
ATOM 799 N N . ASP A 1 116 ? -43.928 -4.521 65.273 1.00 89.00 116 ASP A N 1
ATOM 800 C CA . ASP A 1 116 ? -44.933 -5.554 65.022 1.00 89.00 116 ASP A CA 1
ATOM 801 C C . ASP A 1 116 ? -44.566 -6.506 63.864 1.00 89.00 116 ASP A C 1
ATOM 803 O O . ASP A 1 116 ? -45.297 -7.475 63.606 1.00 89.00 116 ASP A O 1
ATOM 807 N N . GLY A 1 117 ? -43.396 -6.297 63.245 1.00 86.12 117 GLY A N 1
ATOM 808 C CA . GLY A 1 117 ? -42.878 -7.067 62.115 1.00 86.12 117 GLY A CA 1
ATOM 809 C C . GLY A 1 117 ? -43.453 -6.614 60.771 1.00 86.12 117 GLY A C 1
ATOM 810 O O . GLY A 1 117 ? -43.445 -7.381 59.794 1.00 86.12 117 GLY A O 1
ATOM 811 N N . VAL A 1 118 ? -44.014 -5.403 60.725 1.00 89.00 118 VAL A N 1
ATOM 812 C CA . VAL A 1 118 ? -44.580 -4.767 59.539 1.00 89.00 118 VAL A CA 1
ATOM 813 C C . VAL A 1 118 ? -44.014 -3.358 59.405 1.00 89.00 118 VAL A C 1
ATOM 815 O O . VAL A 1 118 ? -44.108 -2.532 60.302 1.00 89.00 118 VAL A O 1
ATOM 818 N N . CYS A 1 119 ? -43.482 -3.055 58.229 1.00 89.50 119 CYS A N 1
ATOM 819 C CA . CYS A 1 119 ? -42.988 -1.733 57.894 1.00 89.50 119 CYS A CA 1
ATOM 820 C C . CYS A 1 119 ? -44.108 -0.684 57.993 1.00 89.50 119 CYS A C 1
ATOM 822 O O . CYS A 1 119 ? -45.138 -0.793 57.318 1.00 89.50 119 CYS A O 1
ATOM 824 N N . ASP A 1 120 ? -43.885 0.388 58.754 1.00 89.50 120 ASP A N 1
ATOM 825 C CA . ASP A 1 120 ? -44.845 1.484 58.942 1.00 89.50 120 ASP A CA 1
ATOM 826 C C . ASP A 1 120 ? -45.223 2.161 57.615 1.00 89.50 120 ASP A C 1
AT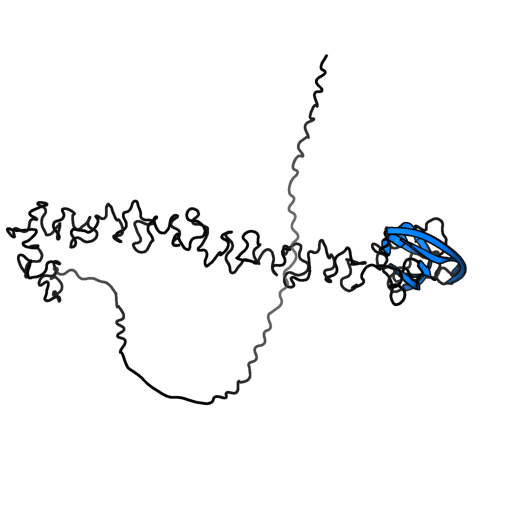OM 828 O O . ASP A 1 120 ? -46.355 2.621 57.419 1.00 89.50 120 ASP A O 1
ATOM 832 N N . ALA A 1 121 ? -44.248 2.269 56.707 1.00 86.88 121 ALA A N 1
ATOM 833 C CA . ALA A 1 121 ? -44.382 2.985 55.445 1.00 86.88 121 ALA A CA 1
ATOM 834 C C . ALA A 1 121 ? -45.090 2.153 54.365 1.00 86.88 121 ALA A C 1
ATOM 836 O O . ALA A 1 121 ? -46.031 2.643 53.730 1.00 86.88 121 ALA A O 1
ATOM 837 N N . SER A 1 122 ? -44.645 0.910 54.155 1.00 88.56 122 SER A N 1
ATOM 838 C CA . SER A 1 122 ? -45.127 0.038 53.078 1.00 88.56 122 SER A CA 1
ATOM 839 C C . SER A 1 122 ? -46.287 -0.867 53.518 1.00 88.56 122 SER A C 1
ATOM 841 O O . SER A 1 122 ? -47.109 -1.274 52.691 1.00 88.56 122 SER A O 1
ATOM 843 N N . GLY A 1 123 ? -46.420 -1.148 54.820 1.00 90.44 123 GLY A N 1
ATOM 844 C CA . GLY A 1 123 ? -47.363 -2.136 55.349 1.00 90.44 123 GLY A CA 1
ATOM 845 C C . GLY A 1 123 ? -47.012 -3.574 54.951 1.00 90.44 123 GLY A C 1
ATOM 846 O O . GLY A 1 123 ? -47.871 -4.461 55.021 1.00 90.44 123 GLY A O 1
ATOM 847 N N . ILE A 1 124 ? -45.787 -3.790 54.469 1.00 90.00 124 ILE A N 1
ATOM 848 C CA . ILE A 1 124 ? -45.233 -5.086 54.091 1.00 90.00 124 ILE A CA 1
ATOM 849 C C . ILE A 1 124 ? -44.520 -5.663 55.315 1.00 90.00 124 ILE A C 1
ATOM 851 O O . ILE A 1 124 ? -44.043 -4.930 56.173 1.00 90.00 124 ILE A O 1
ATOM 855 N N . SER A 1 125 ? -44.515 -6.988 55.446 1.00 89.44 125 SER A N 1
ATOM 856 C CA . SER A 1 125 ? -43.766 -7.622 56.530 1.00 89.44 125 SER A CA 1
ATOM 857 C C . SER A 1 125 ? -42.268 -7.406 56.325 1.00 89.44 125 SER A C 1
ATOM 859 O O . SER A 1 125 ? -41.786 -7.664 55.227 1.00 89.44 125 SER A O 1
ATOM 861 N N . SER A 1 126 ? -41.545 -7.066 57.389 1.00 83.31 126 SER A N 1
ATOM 862 C CA . SER A 1 126 ? -40.073 -6.965 57.429 1.00 83.31 126 SER A CA 1
ATOM 863 C C . SER A 1 126 ? -39.359 -8.236 56.944 1.00 83.31 126 SER A C 1
ATOM 865 O O . SER A 1 126 ? -38.259 -8.190 56.404 1.00 83.31 126 SER A O 1
ATOM 867 N N . LEU A 1 127 ? -39.991 -9.416 57.048 1.00 84.38 127 LEU A N 1
ATOM 868 C CA . LEU A 1 127 ? -39.432 -10.637 56.453 1.00 84.38 127 LEU A CA 1
ATOM 869 C C . LEU A 1 127 ? -39.400 -10.602 54.924 1.00 84.38 127 LEU A C 1
ATOM 871 O O . LEU A 1 127 ? -38.692 -11.423 54.345 1.00 84.38 127 LEU A O 1
ATOM 875 N N . ALA A 1 128 ? -40.194 -9.751 54.285 1.00 90.12 128 ALA A N 1
ATOM 876 C CA . ALA A 1 128 ? -40.365 -9.682 52.841 1.00 90.12 128 ALA A CA 1
ATOM 877 C C . ALA A 1 128 ? -39.822 -8.386 52.210 1.00 90.12 128 ALA A C 1
ATOM 879 O O . ALA A 1 128 ? -39.746 -8.369 50.989 1.00 90.12 128 ALA A O 1
ATOM 880 N N . ASP A 1 129 ? -39.483 -7.379 53.019 1.00 89.94 129 ASP A N 1
ATOM 881 C CA . ASP A 1 129 ? -39.025 -6.020 52.668 1.00 89.94 129 ASP A CA 1
ATOM 882 C C . ASP A 1 129 ? -38.183 -5.538 53.872 1.00 89.94 129 ASP A C 1
ATOM 884 O O . ASP A 1 129 ? -38.744 -5.021 54.841 1.00 89.94 129 ASP A O 1
ATOM 888 N N . SER A 1 130 ? -36.893 -5.907 53.936 1.00 87.19 130 SER A N 1
ATOM 889 C CA . SER A 1 130 ? -36.078 -5.758 55.161 1.00 87.19 130 SER A CA 1
ATOM 890 C C . SER A 1 130 ? -35.710 -4.307 55.471 1.00 87.19 130 SER A C 1
ATOM 892 O O . SER A 1 130 ? -35.657 -3.939 56.651 1.00 87.19 130 SER A O 1
ATOM 894 N N . ASP A 1 131 ? -35.490 -3.483 54.451 1.00 87.50 131 ASP A N 1
ATOM 895 C CA . ASP A 1 131 ? -35.190 -2.056 54.592 1.00 87.50 131 ASP A CA 1
ATOM 896 C C . ASP A 1 131 ? -36.433 -1.144 54.549 1.00 87.50 131 ASP A C 1
ATOM 898 O O . ASP A 1 131 ? -36.334 0.059 54.827 1.00 87.50 131 ASP A O 1
ATOM 902 N N . CYS A 1 132 ? -37.614 -1.730 54.318 1.00 89.81 132 CYS A N 1
ATOM 903 C CA . CYS A 1 132 ? -38.919 -1.081 54.362 1.00 89.81 132 CYS A CA 1
ATOM 904 C C . CYS A 1 132 ? -39.118 0.034 53.322 1.00 89.81 132 CYS A C 1
ATOM 906 O O . CYS A 1 132 ? -39.862 0.999 53.573 1.00 89.81 132 CYS A O 1
ATOM 908 N N . ASP A 1 133 ? -38.491 -0.083 52.153 1.00 91.06 133 ASP A N 1
ATOM 909 C CA . ASP A 1 133 ? -38.640 0.862 51.046 1.00 91.06 133 ASP A CA 1
ATOM 910 C C . ASP A 1 133 ? -39.874 0.577 50.156 1.00 91.06 133 ASP A C 1
ATOM 912 O O . ASP A 1 133 ? -40.345 1.449 49.408 1.00 91.06 133 ASP A O 1
ATOM 916 N N . GLY A 1 134 ? -40.481 -0.605 50.330 1.00 92.00 134 GLY A N 1
ATOM 917 C CA . GLY A 1 134 ? -41.670 -1.063 49.618 1.00 92.00 134 GLY A CA 1
ATOM 918 C C . GLY A 1 134 ? -41.407 -1.985 48.424 1.00 92.00 134 GLY A C 1
ATOM 919 O O . GLY A 1 134 ? -42.375 -2.349 47.737 1.00 92.00 134 GLY A O 1
ATOM 920 N N . ILE A 1 135 ? -40.155 -2.356 48.164 1.00 94.00 135 ILE A N 1
ATOM 921 C CA . ILE A 1 135 ? -39.736 -3.394 47.222 1.00 94.00 135 ILE A CA 1
ATOM 922 C C . ILE A 1 135 ? -39.626 -4.719 47.994 1.00 94.00 135 ILE A C 1
ATOM 924 O O . ILE A 1 135 ? -39.434 -4.757 49.201 1.00 94.00 135 ILE A O 1
ATOM 928 N N . LEU A 1 136 ? -39.908 -5.842 47.330 1.00 94.25 136 LEU A N 1
ATOM 929 C CA . LEU A 1 136 ? -39.805 -7.151 47.978 1.00 94.25 136 LEU A CA 1
ATOM 930 C C . LEU A 1 136 ? -38.400 -7.719 47.788 1.00 94.25 136 LEU A C 1
ATOM 932 O O . LEU A 1 136 ? -37.885 -7.635 46.681 1.00 94.25 136 LEU A O 1
ATOM 936 N N . LYS A 1 137 ? -37.907 -8.498 48.757 1.00 90.94 137 LYS A N 1
ATOM 937 C CA . LYS A 1 137 ? -36.638 -9.267 48.717 1.00 90.94 137 LYS A CA 1
ATOM 938 C C . LYS A 1 137 ? -36.243 -9.884 47.389 1.00 90.94 137 LYS A C 1
ATOM 940 O O . LYS A 1 137 ? -35.074 -10.015 47.064 1.00 90.94 137 LYS A O 1
ATOM 945 N N . GLN A 1 138 ? -37.228 -10.416 46.679 1.00 93.69 138 GLN A N 1
ATOM 946 C CA . GLN A 1 138 ? -37.024 -11.136 45.422 1.00 93.69 138 GLN A CA 1
ATOM 947 C C . GLN A 1 138 ? -36.922 -10.224 44.197 1.00 93.69 138 GLN A C 1
ATOM 949 O O . GLN A 1 138 ? -36.582 -10.713 43.125 1.00 93.69 138 GLN A O 1
ATOM 954 N N . ASP A 1 139 ? -37.293 -8.960 44.357 1.00 95.88 139 ASP A N 1
ATOM 955 C CA . ASP A 1 139 ? -37.368 -7.935 43.330 1.00 95.88 139 ASP A CA 1
ATOM 956 C C . ASP A 1 139 ? -36.406 -6.771 43.649 1.00 95.88 139 ASP A C 1
ATOM 958 O O . ASP A 1 139 ? -36.357 -5.834 42.860 1.00 95.88 139 ASP A O 1
ATOM 962 N N . ASP A 1 140 ? -35.665 -6.824 44.762 1.00 94.50 140 ASP A N 1
ATOM 963 C CA . ASP A 1 140 ? -34.669 -5.837 45.195 1.00 94.50 140 ASP A CA 1
ATOM 964 C C . ASP A 1 140 ? -33.246 -6.340 44.931 1.00 94.50 140 ASP A C 1
ATOM 966 O O . ASP A 1 140 ? -32.918 -7.496 45.218 1.00 94.50 140 ASP A O 1
ATOM 970 N N . CYS A 1 141 ? -32.398 -5.471 44.395 1.00 95.50 141 CYS A N 1
ATOM 971 C CA . CYS A 1 141 ? -30.979 -5.736 44.228 1.00 95.50 141 CYS A CA 1
ATOM 972 C C . CYS A 1 141 ? -30.204 -5.837 45.548 1.00 95.50 141 CYS A C 1
ATOM 974 O O . CYS A 1 141 ? -29.247 -6.610 45.651 1.00 95.50 141 CYS A O 1
ATOM 976 N N . ASN A 1 142 ? -30.631 -5.106 46.572 1.00 92.50 142 ASN A N 1
ATOM 977 C CA . ASN A 1 142 ? -30.097 -5.150 47.920 1.00 92.50 142 ASN A CA 1
ATOM 978 C C . ASN A 1 142 ? -31.185 -4.732 48.914 1.00 92.50 142 ASN A C 1
ATOM 980 O O . ASN A 1 142 ? -31.234 -3.583 49.327 1.00 92.50 142 ASN A O 1
ATOM 984 N N . ASP A 1 143 ? -31.962 -5.713 49.371 1.00 89.75 143 ASP A N 1
ATOM 985 C CA . ASP A 1 143 ? -33.085 -5.548 50.314 1.00 89.75 143 ASP A CA 1
ATOM 986 C C . ASP A 1 143 ? -32.693 -5.051 51.728 1.00 89.75 143 ASP A C 1
ATOM 988 O O . ASP A 1 143 ? -33.515 -5.004 52.641 1.00 89.75 143 ASP A O 1
ATOM 992 N N . PHE A 1 144 ? -31.412 -4.745 51.950 1.00 87.94 144 PHE A N 1
ATOM 993 C CA . PHE A 1 144 ? -30.910 -4.109 53.171 1.00 87.94 144 PHE A CA 1
ATOM 994 C C . PHE A 1 144 ? -30.529 -2.634 52.953 1.00 87.94 144 PHE A C 1
ATOM 996 O O . PHE A 1 144 ? -30.018 -1.986 53.869 1.00 87.94 144 PHE A O 1
ATOM 1003 N N . ASP A 1 145 ? -30.718 -2.102 51.748 1.00 88.50 145 ASP A N 1
ATOM 1004 C CA . ASP A 1 145 ? -30.424 -0.725 51.381 1.00 88.50 145 ASP A CA 1
ATOM 1005 C C . ASP A 1 145 ? -31.618 -0.111 50.653 1.00 88.50 145 ASP A C 1
ATOM 1007 O O . ASP A 1 145 ? -31.728 -0.213 49.439 1.00 88.50 145 ASP A O 1
ATOM 1011 N N . ALA A 1 146 ? -32.417 0.671 51.384 1.00 89.44 146 ALA A N 1
ATOM 1012 C CA . ALA A 1 146 ? -33.607 1.356 50.868 1.00 89.44 146 ALA A CA 1
ATOM 1013 C C . ALA A 1 146 ? -33.331 2.376 49.737 1.00 89.44 146 ALA A C 1
ATOM 1015 O O . ALA A 1 146 ? -34.221 3.125 49.320 1.00 89.44 146 ALA A O 1
ATOM 1016 N N . THR A 1 147 ? -32.071 2.536 49.322 1.00 92.25 147 THR A N 1
ATOM 1017 C CA . THR A 1 147 ? -31.665 3.338 48.163 1.00 92.25 147 THR A CA 1
ATOM 1018 C C . THR A 1 147 ? -31.233 2.505 46.954 1.00 92.25 147 THR A C 1
ATOM 1020 O O . THR A 1 147 ? -30.908 3.090 45.916 1.00 92.25 147 THR A O 1
ATOM 1023 N N . SER A 1 148 ? -31.261 1.178 47.081 1.00 93.94 148 SER A N 1
ATOM 1024 C CA . SER A 1 148 ? -31.033 0.185 46.037 1.00 93.94 148 SER A CA 1
ATOM 1025 C C . SER A 1 148 ? -32.070 0.285 44.911 1.00 93.94 148 SER A C 1
ATOM 1027 O O . SER A 1 148 ? -33.113 0.937 45.006 1.00 93.94 148 SER A O 1
ATOM 1029 N N . THR A 1 149 ? -31.747 -0.332 43.783 1.00 94.62 149 THR A N 1
ATOM 1030 C CA . THR A 1 149 ? -32.614 -0.477 42.617 1.00 94.62 149 THR A CA 1
ATOM 1031 C C . THR A 1 149 ? -33.447 -1.760 42.718 1.00 94.62 149 THR A C 1
ATOM 1033 O O . THR A 1 149 ? -33.048 -2.762 43.304 1.00 94.62 149 THR A O 1
ATOM 1036 N N . ALA A 1 150 ? -34.631 -1.759 42.100 1.00 95.88 150 ALA A N 1
ATOM 1037 C CA . ALA A 1 150 ? -35.372 -3.001 41.890 1.00 95.88 150 ALA A CA 1
ATOM 1038 C C . ALA A 1 150 ? -34.756 -3.786 40.721 1.00 95.88 150 ALA A C 1
ATOM 1040 O O . ALA A 1 150 ? -34.478 -3.184 39.687 1.00 95.88 150 ALA A O 1
ATOM 1041 N N . ILE A 1 151 ? -34.753 -5.119 40.780 1.00 94.31 151 ILE A N 1
ATOM 1042 C CA . ILE A 1 151 ? -34.345 -6.027 39.688 1.00 94.31 151 ILE A CA 1
ATOM 1043 C C . ILE A 1 151 ? -35.088 -5.720 38.374 1.00 94.31 151 ILE A C 1
ATOM 1045 O O . ILE A 1 151 ? -34.600 -5.930 37.271 1.00 94.31 151 ILE A O 1
ATOM 1049 N N . THR A 1 152 ? -36.317 -5.203 38.461 1.00 94.81 152 THR A N 1
ATOM 1050 C CA . THR A 1 152 ? -37.091 -4.787 37.271 1.00 94.81 152 THR A CA 1
ATOM 1051 C C . THR A 1 152 ? -36.548 -3.545 36.556 1.00 94.81 152 THR A C 1
ATOM 1053 O O . THR A 1 152 ? -37.023 -3.222 35.467 1.00 94.81 152 THR A O 1
ATOM 1056 N N . GLN A 1 153 ? -35.635 -2.822 37.196 1.00 94.75 153 GLN A N 1
ATOM 1057 C CA . GLN A 1 153 ? -35.022 -1.585 36.726 1.00 94.75 153 GLN A CA 1
ATOM 1058 C C . GLN A 1 153 ? -33.511 -1.720 36.537 1.00 94.75 153 GLN A C 1
ATOM 1060 O O . GLN A 1 153 ? -32.970 -0.900 35.812 1.00 94.75 153 GLN A O 1
ATOM 1065 N N . ASP A 1 154 ? -32.876 -2.697 37.180 1.00 95.56 154 ASP A N 1
ATOM 1066 C CA . ASP A 1 154 ? -31.438 -2.979 37.185 1.00 95.56 154 ASP A CA 1
ATOM 1067 C C . ASP A 1 154 ? -31.293 -4.499 37.355 1.00 95.56 154 ASP A C 1
ATOM 1069 O O . ASP A 1 154 ? -31.468 -5.037 38.446 1.00 95.56 154 ASP A O 1
ATOM 1073 N N . ALA A 1 155 ? -31.183 -5.219 36.241 1.00 95.25 155 ALA A N 1
ATOM 1074 C CA . ALA A 1 155 ? -31.450 -6.655 36.208 1.00 95.25 155 ALA A CA 1
ATOM 1075 C C . ALA A 1 155 ? -30.305 -7.520 36.759 1.00 95.25 155 ALA A C 1
ATOM 1077 O O . ALA A 1 155 ? -30.555 -8.656 37.185 1.00 95.25 155 ALA A O 1
ATOM 1078 N N . ASP A 1 156 ? -29.083 -6.999 36.771 1.00 94.69 156 ASP A N 1
ATOM 1079 C CA . ASP A 1 156 ? -27.895 -7.660 37.305 1.00 94.69 156 ASP A CA 1
ATOM 1080 C C . ASP A 1 156 ? -27.323 -6.988 38.563 1.00 94.69 156 ASP A C 1
ATOM 1082 O O . ASP A 1 156 ? -26.416 -7.551 39.188 1.00 94.69 156 ASP A O 1
ATOM 1086 N N . CYS A 1 157 ? -27.950 -5.897 39.010 1.00 95.06 157 CYS A N 1
ATOM 1087 C CA . CYS A 1 157 ? -27.728 -5.251 40.294 1.00 95.06 157 CYS A CA 1
ATOM 1088 C C . CYS A 1 157 ? -26.343 -4.619 40.434 1.00 95.06 157 CYS A C 1
ATOM 1090 O O . CYS A 1 157 ? -25.715 -4.700 41.498 1.00 95.06 157 CYS A O 1
ATOM 1092 N N . ASP A 1 158 ? -25.866 -3.984 39.365 1.00 93.31 158 ASP A N 1
ATOM 1093 C CA . ASP A 1 158 ? -24.587 -3.273 39.329 1.00 93.31 158 ASP A CA 1
ATOM 1094 C C . ASP A 1 158 ? -24.720 -1.750 39.556 1.00 93.31 158 ASP A C 1
ATOM 1096 O O . ASP A 1 158 ? -23.718 -1.041 39.729 1.00 93.31 158 ASP A O 1
ATOM 1100 N N . GLY A 1 159 ? -25.960 -1.250 39.645 1.00 91.31 159 GLY A N 1
ATOM 1101 C CA . GLY A 1 159 ? -26.298 0.158 39.831 1.00 91.31 159 GLY A CA 1
ATOM 1102 C C . GLY A 1 159 ? -26.535 0.931 38.529 1.00 91.31 159 GLY A C 1
ATOM 1103 O O . GLY A 1 159 ? -26.799 2.142 38.585 1.00 91.31 159 GLY A O 1
ATOM 1104 N N . VAL A 1 160 ? -26.447 0.279 37.370 1.00 93.44 160 VAL A N 1
ATOM 1105 C CA . VAL A 1 160 ? -26.843 0.798 36.062 1.00 93.44 160 VAL A CA 1
ATOM 1106 C C . VAL A 1 160 ? -28.270 0.344 35.776 1.00 93.44 160 VAL A C 1
ATOM 1108 O O . VAL A 1 160 ? -28.652 -0.808 35.925 1.00 93.44 160 VAL A O 1
ATOM 1111 N N . LEU A 1 161 ? -29.116 1.287 35.374 1.00 94.31 161 LEU A N 1
ATOM 1112 C CA . LEU A 1 161 ? -30.484 0.945 35.016 1.00 94.31 161 LEU A CA 1
ATOM 1113 C C . LEU A 1 161 ? -30.504 0.188 33.684 1.00 94.31 161 LEU A C 1
ATOM 1115 O O . LEU A 1 161 ? -29.809 0.567 32.747 1.00 94.31 161 LEU A O 1
ATOM 1119 N N . SER A 1 162 ? -31.406 -0.777 33.544 1.00 93.75 162 SER A N 1
ATOM 1120 C CA . SER A 1 162 ? -31.533 -1.634 32.362 1.00 93.75 162 SER A CA 1
ATOM 1121 C C . SER A 1 162 ? -31.744 -0.906 31.034 1.00 93.75 162 SER A C 1
ATOM 1123 O O . SER A 1 162 ? -31.504 -1.448 29.960 1.00 93.75 162 SER A O 1
ATOM 1125 N N . ALA A 1 163 ? -32.247 0.331 31.057 1.00 92.94 163 ALA A N 1
ATOM 1126 C CA . ALA A 1 163 ? -32.385 1.127 29.835 1.00 92.94 163 ALA A CA 1
ATOM 1127 C C . ALA A 1 163 ? -31.059 1.771 29.389 1.00 92.94 163 ALA A C 1
ATOM 1129 O O . ALA A 1 163 ? -30.949 2.228 28.249 1.00 92.94 163 ALA A O 1
ATOM 1130 N N . GLU A 1 164 ? -30.088 1.825 30.293 1.00 93.88 164 GLU A N 1
ATOM 1131 C CA . GLU A 1 164 ? -28.771 2.423 30.150 1.00 93.88 164 GLU A CA 1
ATOM 1132 C C . GLU A 1 164 ? -27.640 1.374 30.154 1.00 93.88 164 GLU A C 1
ATOM 1134 O O . GLU A 1 164 ? -26.491 1.745 29.915 1.00 93.88 164 GLU A O 1
ATOM 1139 N N . ASP A 1 165 ? -27.961 0.099 30.361 1.00 93.44 165 ASP A N 1
ATOM 1140 C CA . ASP A 1 165 ? -27.020 -1.016 30.429 1.00 93.44 165 ASP A CA 1
ATOM 1141 C C . ASP A 1 165 ? -26.839 -1.724 29.072 1.00 93.44 165 ASP A C 1
ATOM 1143 O O . ASP A 1 165 ? -27.799 -2.017 28.352 1.00 93.44 165 ASP A O 1
ATOM 1147 N N . CYS A 1 166 ? -25.585 -2.015 28.730 1.00 93.56 166 CYS A N 1
ATOM 1148 C CA . CYS A 1 166 ? -25.224 -2.824 27.576 1.00 93.56 166 CYS A CA 1
ATOM 1149 C C . CYS A 1 166 ? -25.604 -4.299 27.728 1.00 93.56 166 CYS A C 1
ATOM 1151 O O . CYS A 1 166 ? -25.900 -4.966 26.728 1.00 93.56 166 CYS A O 1
ATOM 1153 N N . ASN A 1 167 ? -25.580 -4.839 28.949 1.00 92.38 167 ASN A N 1
ATOM 1154 C CA . ASN A 1 167 ? -25.942 -6.221 29.214 1.00 92.38 167 ASN A CA 1
ATOM 1155 C C . ASN A 1 167 ? -26.486 -6.424 30.632 1.00 92.38 167 ASN A C 1
ATOM 1157 O O . ASN A 1 167 ? -25.739 -6.844 31.505 1.00 92.38 167 ASN A O 1
ATOM 1161 N N . ASP A 1 168 ? -27.818 -6.381 30.721 1.00 93.62 168 ASP A N 1
ATOM 1162 C CA . ASP A 1 168 ? -28.692 -6.671 31.878 1.00 93.62 168 ASP A CA 1
ATOM 1163 C C . ASP A 1 168 ? -28.477 -8.020 32.607 1.00 93.62 168 ASP A C 1
ATOM 1165 O O . ASP A 1 168 ? -29.303 -8.465 33.409 1.00 93.62 168 ASP A O 1
ATOM 1169 N N . THR A 1 169 ? -27.457 -8.787 32.241 1.00 94.50 169 THR A N 1
ATOM 1170 C CA . THR A 1 169 ? -27.156 -10.092 32.828 1.00 94.50 169 THR A CA 1
ATOM 1171 C C . THR A 1 169 ? -25.712 -10.228 33.295 1.00 94.50 169 THR A C 1
ATOM 1173 O O . THR A 1 169 ? -25.351 -11.308 33.777 1.00 94.50 169 THR A O 1
ATOM 1176 N N . ASP A 1 170 ? -24.884 -9.195 33.138 1.00 93.00 170 ASP A N 1
ATOM 1177 C CA . ASP A 1 170 ? -23.474 -9.220 33.510 1.00 93.00 170 ASP A CA 1
ATOM 1178 C C . ASP A 1 170 ? -23.056 -7.918 34.210 1.00 93.00 170 ASP A C 1
ATOM 1180 O O . ASP A 1 170 ? -22.694 -6.958 33.527 1.00 93.00 170 ASP A O 1
ATOM 1184 N N . PRO A 1 171 ? -22.929 -7.937 35.552 1.00 92.31 171 PRO A N 1
ATOM 1185 C CA . PRO A 1 171 ? -22.691 -6.740 36.364 1.00 92.31 171 PRO A CA 1
ATOM 1186 C C . PRO A 1 171 ? -21.273 -6.156 36.218 1.00 92.31 171 PRO A C 1
ATOM 1188 O O . PRO A 1 171 ? -20.811 -5.375 37.050 1.00 92.31 171 PRO A O 1
ATOM 1191 N N . ASN A 1 172 ? -20.502 -6.634 35.237 1.00 90.31 172 ASN A N 1
ATOM 1192 C CA . ASN A 1 172 ? -19.164 -6.143 34.914 1.00 90.31 172 ASN A CA 1
ATOM 1193 C C . ASN A 1 172 ? -19.102 -5.432 33.556 1.00 90.31 172 ASN A C 1
ATOM 1195 O O . ASN A 1 172 ? -18.025 -4.950 33.194 1.00 90.31 172 ASN A O 1
ATOM 1199 N N . GLN A 1 173 ? -20.194 -5.415 32.791 1.00 89.56 173 GLN A N 1
ATOM 1200 C CA . GLN A 1 173 ? -20.263 -4.690 31.525 1.00 89.56 173 GLN A CA 1
ATOM 1201 C C . GLN A 1 173 ? -20.398 -3.182 31.769 1.00 89.56 173 GLN A C 1
ATOM 1203 O O . GLN A 1 173 ? -20.724 -2.721 32.859 1.00 89.56 173 GLN A O 1
ATOM 1208 N N . LEU A 1 174 ? -20.050 -2.385 30.761 1.00 85.62 174 LEU A N 1
ATOM 1209 C CA . LEU A 1 174 ? -20.137 -0.930 30.841 1.00 85.62 174 LEU A CA 1
ATOM 1210 C C . LEU A 1 174 ? -21.538 -0.456 30.426 1.00 85.62 174 LEU A C 1
ATOM 1212 O O . LEU A 1 174 ? -22.158 -1.020 29.537 1.00 85.62 174 LEU A O 1
ATOM 1216 N N . ALA A 1 175 ? -22.024 0.629 31.030 1.00 92.94 175 ALA A N 1
ATOM 1217 C CA . ALA A 1 175 ? -23.243 1.305 30.579 1.00 92.94 175 ALA A CA 1
ATOM 1218 C C . ALA A 1 175 ? -23.052 1.957 29.195 1.00 92.94 175 ALA A C 1
ATOM 1220 O O . ALA A 1 175 ? -21.964 2.467 28.919 1.00 92.94 175 ALA A O 1
ATOM 1221 N N . PHE A 1 176 ? -24.131 2.141 28.417 1.00 91.44 176 PHE A N 1
ATOM 1222 C CA . PHE A 1 176 ? -24.123 2.845 27.115 1.00 91.44 176 PHE A CA 1
ATOM 1223 C C . PHE A 1 176 ? -23.438 4.219 27.150 1.00 91.44 176 PHE A C 1
ATOM 1225 O O . PHE A 1 176 ? -22.933 4.723 26.151 1.00 91.44 176 PHE A O 1
ATOM 1232 N N . ALA A 1 177 ? -23.472 4.886 28.307 1.00 91.75 177 ALA A N 1
ATOM 1233 C CA . ALA A 1 177 ? -22.836 6.187 28.492 1.00 91.75 177 ALA A CA 1
ATOM 1234 C C . ALA A 1 177 ? -21.300 6.137 28.404 1.00 91.75 177 ALA A C 1
ATOM 1236 O O . ALA A 1 177 ? -20.685 7.184 28.199 1.00 91.75 177 ALA A O 1
ATOM 1237 N N . ASN A 1 178 ? -20.713 4.956 28.614 1.00 91.81 178 ASN A N 1
ATOM 1238 C CA . ASN A 1 178 ? -19.277 4.707 28.633 1.00 91.81 178 ASN A CA 1
ATOM 1239 C C . ASN A 1 178 ? -18.836 3.596 27.665 1.00 91.81 178 ASN A C 1
ATOM 1241 O O . ASN A 1 178 ? -17.635 3.386 27.575 1.00 91.81 178 ASN A O 1
ATOM 1245 N N . ASP A 1 179 ? -19.753 2.923 26.970 1.00 93.75 179 ASP A N 1
ATOM 1246 C CA . ASP A 1 179 ? -19.518 1.924 25.916 1.00 93.75 179 ASP A CA 1
ATOM 1247 C C . ASP A 1 179 ? -20.729 1.979 24.970 1.00 93.75 179 ASP A C 1
ATOM 1249 O O . ASP A 1 179 ? -21.804 1.473 25.278 1.00 93.75 179 ASP A O 1
ATOM 1253 N N . ALA A 1 180 ? -20.628 2.763 23.897 1.00 94.25 180 ALA A N 1
ATOM 1254 C CA . ALA A 1 180 ? -21.808 3.238 23.174 1.00 94.25 180 ALA A CA 1
ATOM 1255 C C . ALA A 1 180 ? -22.429 2.186 22.241 1.00 94.25 180 ALA A C 1
ATOM 1257 O O . ALA A 1 180 ? -23.624 2.280 21.926 1.00 94.25 180 ALA A O 1
ATOM 1258 N N . ASP A 1 181 ? -21.650 1.194 21.822 1.00 93.12 181 ASP A N 1
ATOM 1259 C CA . ASP A 1 181 ? -22.089 0.095 20.970 1.00 93.12 181 ASP A CA 1
ATOM 1260 C C . ASP A 1 181 ? -21.975 -1.291 21.626 1.00 93.12 181 ASP A C 1
ATOM 1262 O O . ASP A 1 181 ? -22.416 -2.279 21.026 1.00 93.12 181 ASP A O 1
ATOM 1266 N N . CYS A 1 182 ? -21.545 -1.334 22.890 1.00 93.31 182 CYS A N 1
ATOM 1267 C CA . CYS A 1 182 ? -21.567 -2.495 23.767 1.00 93.31 182 CYS A CA 1
ATOM 1268 C C . CYS A 1 182 ? -20.633 -3.622 23.333 1.00 93.31 182 CYS A C 1
ATOM 1270 O O . CYS A 1 182 ? -21.004 -4.804 23.393 1.00 93.31 182 CYS A O 1
ATOM 1272 N N . ASP A 1 183 ? -19.433 -3.269 22.889 1.00 91.44 183 ASP A N 1
ATOM 1273 C CA . ASP A 1 183 ? -18.392 -4.216 22.493 1.00 91.44 183 ASP A CA 1
ATOM 1274 C C . ASP A 1 183 ? -17.392 -4.534 23.630 1.00 91.44 183 ASP A C 1
ATOM 1276 O O . ASP A 1 183 ? -16.568 -5.450 23.506 1.00 91.44 183 ASP A O 1
ATOM 1280 N N . GLY A 1 184 ? -17.519 -3.846 24.772 1.00 89.81 184 GLY A N 1
ATOM 1281 C CA . GLY A 1 184 ? -16.665 -3.979 25.949 1.00 89.81 184 GLY A CA 1
ATOM 1282 C C . GLY A 1 184 ? -15.491 -2.995 25.989 1.00 89.81 184 GLY A C 1
ATOM 1283 O O . GLY A 1 184 ? -14.648 -3.094 26.892 1.00 89.81 184 GLY A O 1
ATOM 1284 N N . VAL A 1 185 ? -15.406 -2.062 25.041 1.00 92.06 185 VAL A N 1
ATOM 1285 C CA . VAL A 1 185 ? -14.409 -0.994 24.990 1.00 92.06 185 VAL A CA 1
ATOM 1286 C C . VAL A 1 185 ? -15.033 0.310 25.475 1.00 92.06 185 VAL A C 1
ATOM 1288 O O . VAL A 1 185 ? -16.158 0.676 25.156 1.00 92.06 185 VAL A O 1
ATOM 1291 N N . ALA A 1 186 ? -14.290 1.049 26.298 1.00 93.38 186 ALA A N 1
ATOM 1292 C CA . ALA A 1 186 ? -14.780 2.337 26.752 1.00 93.38 186 ALA A CA 1
ATOM 1293 C C . ALA A 1 186 ? -14.827 3.335 25.582 1.00 93.38 186 ALA A C 1
ATOM 1295 O O . ALA A 1 186 ? -13.838 3.463 24.871 1.00 93.38 186 ALA A O 1
ATOM 1296 N N . THR A 1 187 ? -15.877 4.155 25.484 1.00 93.38 187 THR A N 1
ATOM 1297 C CA . THR A 1 187 ? -16.090 5.211 24.458 1.00 93.38 187 THR A CA 1
ATOM 1298 C C . THR A 1 187 ? -14.852 6.091 24.196 1.00 93.38 187 THR A C 1
ATOM 1300 O O . THR A 1 187 ? -14.667 6.672 23.135 1.00 93.38 187 THR A O 1
ATOM 1303 N N . ALA A 1 188 ? -13.999 6.283 25.209 1.00 93.12 188 ALA A N 1
ATOM 1304 C CA . ALA A 1 188 ? -12.790 7.103 25.096 1.00 93.12 188 ALA A CA 1
ATOM 1305 C C . ALA A 1 188 ? -11.607 6.388 24.418 1.00 93.12 188 ALA A C 1
ATOM 1307 O O . ALA A 1 188 ? -10.698 7.063 23.931 1.00 93.12 188 ALA A O 1
ATOM 1308 N N . ASP A 1 189 ? -11.616 5.059 24.448 1.00 94.38 189 ASP A N 1
ATOM 1309 C CA . ASP A 1 189 ? -10.593 4.166 23.911 1.00 94.38 189 ASP A CA 1
ATOM 1310 C C . ASP A 1 189 ? -11.085 3.431 22.648 1.00 94.38 189 ASP A C 1
ATOM 1312 O O . ASP A 1 189 ? -10.307 2.703 22.038 1.00 94.38 189 ASP A O 1
ATOM 1316 N N . ASP A 1 190 ? -12.350 3.617 22.272 1.00 93.81 190 ASP A N 1
ATOM 1317 C CA . ASP A 1 190 ? -13.031 2.983 21.146 1.00 93.81 190 ASP A CA 1
ATOM 1318 C C . ASP A 1 190 ? -12.752 3.720 19.824 1.00 93.81 190 ASP A C 1
ATOM 1320 O O . ASP A 1 190 ? -12.721 4.955 19.756 1.00 93.81 190 ASP A O 1
ATOM 1324 N N . CYS A 1 191 ? -12.532 2.949 18.762 1.00 94.44 191 CYS A N 1
ATOM 1325 C CA . CYS A 1 191 ? -12.416 3.467 17.409 1.00 94.44 191 CYS A CA 1
ATOM 1326 C C . CYS A 1 191 ? -13.739 4.000 16.865 1.00 94.44 191 CYS A C 1
ATOM 1328 O O . CYS A 1 191 ? -13.748 4.954 16.075 1.00 94.44 191 CYS A O 1
ATOM 1330 N N . SER A 1 192 ? -14.861 3.402 17.260 1.00 92.62 192 SER A N 1
ATOM 1331 C CA . SER A 1 192 ? -16.173 3.819 16.799 1.00 92.62 192 SER A CA 1
ATOM 1332 C C . SER A 1 192 ? -17.277 3.367 17.743 1.00 92.62 192 SER A C 1
ATOM 1334 O O . SER A 1 192 ? -17.814 2.289 17.555 1.00 92.62 192 SER A O 1
ATOM 1336 N N . ASP A 1 193 ? -17.790 4.329 18.514 1.00 93.50 193 ASP A N 1
ATOM 1337 C CA . ASP A 1 193 ? -19.008 4.288 19.350 1.00 93.50 193 ASP A CA 1
ATOM 1338 C C . ASP A 1 193 ? -20.322 3.807 18.675 1.00 93.50 193 ASP A C 1
ATOM 1340 O O . ASP A 1 193 ? -21.425 3.962 19.210 1.00 93.50 193 ASP A O 1
ATOM 1344 N N . ALA A 1 194 ? -20.266 3.374 17.423 1.00 93.50 194 ALA A N 1
ATOM 1345 C CA . ALA A 1 194 ? -21.396 2.982 16.599 1.00 93.50 194 ALA A CA 1
ATOM 1346 C C . ALA A 1 194 ? -21.168 1.662 15.846 1.00 93.50 194 ALA A C 1
ATOM 1348 O O . ALA A 1 194 ? -22.078 1.239 15.122 1.00 93.50 194 ALA A O 1
ATOM 1349 N N . ASP A 1 195 ? -19.983 1.056 15.947 1.00 90.69 195 ASP A N 1
ATOM 1350 C CA . ASP A 1 195 ? -19.617 -0.143 15.201 1.00 90.69 195 ASP A CA 1
ATOM 1351 C C . ASP A 1 195 ? -18.794 -1.092 16.070 1.00 90.69 195 ASP A C 1
ATOM 1353 O O . ASP A 1 195 ? -17.568 -1.092 16.018 1.00 90.69 195 ASP A O 1
ATOM 1357 N N . SER A 1 196 ? -19.510 -2.000 16.735 1.00 90.88 196 SER A N 1
ATOM 1358 C CA . SER A 1 196 ? -18.969 -2.976 17.685 1.00 90.88 196 SER A CA 1
ATOM 1359 C C . SER A 1 196 ? -18.027 -4.017 17.058 1.00 90.88 196 SER A C 1
ATOM 1361 O O . SER A 1 196 ? -17.755 -5.062 17.654 1.00 90.88 196 SER A O 1
ATOM 1363 N N . SER A 1 197 ? -17.709 -3.877 15.768 1.00 88.88 197 SER A N 1
ATOM 1364 C CA . SER A 1 197 ? -16.737 -4.714 15.067 1.00 88.88 197 SER A CA 1
ATOM 1365 C C . SER A 1 197 ? -15.368 -4.057 14.939 1.00 88.88 197 SER A C 1
ATOM 1367 O O . SER A 1 197 ? -14.391 -4.779 14.727 1.00 88.88 197 SER A O 1
ATOM 1369 N N . LEU A 1 198 ? -15.299 -2.731 15.079 1.00 85.25 198 LEU A N 1
ATOM 1370 C CA . LEU A 1 198 ? -14.046 -2.012 15.253 1.00 85.25 198 LEU A CA 1
ATOM 1371 C C . LEU A 1 198 ? -13.609 -2.167 16.709 1.00 85.25 198 LEU A C 1
ATOM 1373 O O . LEU A 1 198 ? -14.438 -2.289 17.598 1.00 85.25 198 LEU A O 1
ATOM 1377 N N . LEU A 1 199 ? -12.304 -2.279 16.932 1.00 81.25 199 LEU A N 1
ATOM 1378 C CA . LEU A 1 199 ? -11.752 -2.570 18.252 1.00 81.25 199 LEU A CA 1
ATOM 13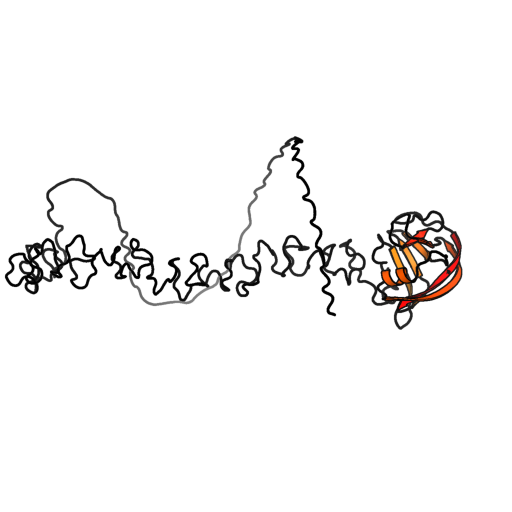79 C C . LEU A 1 199 ? -11.291 -1.278 18.937 1.00 81.25 199 LEU A C 1
ATOM 1381 O O . LEU A 1 199 ? -11.372 -0.184 18.392 1.00 81.25 199 LEU A O 1
ATOM 1385 N N . ALA A 1 200 ? -10.742 -1.408 20.142 1.00 92.56 200 ALA A N 1
ATOM 1386 C CA . ALA A 1 200 ? -10.089 -0.295 20.817 1.00 92.56 200 ALA A CA 1
ATOM 1387 C C . ALA A 1 200 ? -8.913 0.271 20.001 1.00 92.56 200 ALA A C 1
ATOM 1389 O O . ALA A 1 200 ? -8.085 -0.498 19.509 1.00 92.56 200 ALA A O 1
ATOM 1390 N N . ILE A 1 201 ? -8.741 1.597 20.035 1.00 93.12 201 ILE A N 1
ATOM 1391 C CA . ILE A 1 201 ? -7.644 2.365 19.412 1.00 93.12 201 ILE A CA 1
ATOM 1392 C C . ILE A 1 201 ? -6.262 1.797 19.782 1.00 93.12 201 ILE A C 1
ATOM 1394 O O . ILE A 1 201 ? -5.293 1.907 19.044 1.00 93.12 201 ILE A O 1
ATOM 1398 N N . VAL A 1 202 ? -6.127 1.179 20.960 1.00 92.44 202 VAL A N 1
ATOM 1399 C CA . VAL A 1 202 ? -4.859 0.563 21.394 1.00 92.44 202 VAL A CA 1
ATOM 1400 C C . VAL A 1 202 ? -4.443 -0.654 20.552 1.00 92.44 202 VAL A C 1
ATOM 1402 O O . VAL A 1 202 ? -3.284 -1.062 20.625 1.00 92.44 202 VAL A O 1
ATOM 1405 N N . ASN A 1 203 ? -5.378 -1.249 19.811 1.00 91.19 203 ASN A N 1
ATOM 1406 C CA . ASN A 1 203 ? -5.169 -2.425 18.970 1.00 91.19 203 ASN A CA 1
ATOM 1407 C C . ASN A 1 203 ? -5.409 -2.156 17.471 1.00 91.19 203 ASN A C 1
ATOM 1409 O O . ASN A 1 203 ? -5.257 -3.101 16.701 1.00 91.19 203 ASN A O 1
ATOM 1413 N N . ASP A 1 204 ? -5.823 -0.944 17.100 1.00 93.69 204 ASP A N 1
ATOM 1414 C CA . ASP A 1 204 ? -6.127 -0.469 15.739 1.00 93.69 204 ASP A CA 1
ATOM 1415 C C . ASP A 1 204 ? -6.047 1.070 15.790 1.00 93.69 204 ASP A C 1
ATOM 1417 O O . ASP A 1 204 ? -7.017 1.741 16.146 1.00 93.69 204 ASP A O 1
ATOM 1421 N N . ALA A 1 205 ? -4.850 1.644 15.636 1.00 94.25 205 ALA A N 1
ATOM 1422 C CA . ALA A 1 205 ? -4.623 3.034 16.048 1.00 94.25 205 ALA A CA 1
ATOM 1423 C C . ALA A 1 205 ? -5.130 4.083 15.046 1.00 94.25 205 ALA A C 1
ATOM 1425 O O . ALA A 1 205 ? -5.285 5.257 15.420 1.00 94.25 205 ALA A O 1
ATOM 1426 N N . ASP A 1 206 ? -5.426 3.682 13.813 1.00 94.44 206 ASP A N 1
ATOM 1427 C CA . ASP A 1 206 ? -6.041 4.524 12.790 1.00 94.44 206 ASP A CA 1
ATOM 1428 C C . ASP A 1 206 ? -7.508 4.176 12.485 1.00 94.44 206 ASP A C 1
ATOM 1430 O O . ASP A 1 206 ? -8.184 4.963 11.806 1.00 94.44 206 ASP A O 1
ATOM 1434 N N . CYS A 1 207 ? -8.028 3.113 13.106 1.00 94.31 207 CYS A N 1
ATOM 1435 C CA . CYS A 1 207 ? -9.426 2.709 13.099 1.00 94.31 207 CYS A CA 1
ATOM 1436 C C . CYS A 1 207 ? -9.941 2.294 11.718 1.00 94.31 207 CYS A C 1
ATOM 1438 O O . CYS A 1 207 ? -11.054 2.673 11.321 1.00 94.31 207 CYS A O 1
ATOM 1440 N N . ASP A 1 208 ? -9.140 1.537 10.974 1.00 93.12 208 ASP A N 1
ATOM 1441 C CA . ASP A 1 208 ? -9.495 1.021 9.651 1.00 93.12 208 ASP A CA 1
ATOM 1442 C C . ASP A 1 208 ? -10.017 -0.432 9.665 1.00 93.12 208 ASP A C 1
ATOM 1444 O O . ASP A 1 208 ? -10.555 -0.921 8.659 1.00 93.12 208 ASP A O 1
ATOM 1448 N N . GLY A 1 209 ? -9.955 -1.086 10.831 1.00 90.75 209 GLY A N 1
ATOM 1449 C CA . GLY A 1 209 ? -10.387 -2.459 11.065 1.00 90.75 209 GLY A CA 1
ATOM 1450 C C . GLY A 1 209 ? -9.280 -3.508 10.920 1.00 90.75 209 GLY A C 1
ATOM 1451 O O . GLY A 1 209 ? -9.576 -4.709 10.995 1.00 90.75 209 GLY A O 1
ATOM 1452 N N . ILE A 1 210 ? -8.030 -3.100 10.700 1.00 92.81 210 ILE A N 1
ATOM 1453 C CA . ILE A 1 210 ? -6.845 -3.954 10.723 1.00 92.81 210 ILE A CA 1
ATOM 1454 C C . ILE A 1 210 ? -6.195 -3.837 12.105 1.00 92.81 210 ILE A C 1
ATOM 1456 O O . ILE A 1 210 ? -6.066 -2.773 12.691 1.00 92.81 210 ILE A O 1
ATOM 1460 N N . LEU A 1 211 ? -5.800 -4.975 12.679 1.00 94.00 211 LEU A N 1
ATOM 1461 C CA . LEU A 1 211 ? -5.100 -4.957 13.960 1.00 94.00 211 LEU A CA 1
ATOM 1462 C C . LEU A 1 211 ? -3.709 -4.346 13.791 1.00 94.00 211 LEU A C 1
ATOM 1464 O O . LEU A 1 211 ? -2.993 -4.741 12.878 1.00 94.00 211 LEU A O 1
ATOM 1468 N N . THR A 1 212 ? -3.242 -3.575 14.772 1.00 94.00 212 THR A N 1
ATOM 1469 C CA . THR A 1 212 ? -1.878 -3.014 14.832 1.00 94.00 212 THR A CA 1
ATOM 1470 C C . THR A 1 212 ? -0.769 -4.027 14.533 1.00 94.00 212 THR A C 1
ATOM 1472 O O . THR A 1 212 ? 0.294 -3.683 14.028 1.00 94.00 212 THR A O 1
ATOM 1475 N N . ALA A 1 213 ? -0.966 -5.297 14.899 1.00 94.81 213 ALA A N 1
ATOM 1476 C CA . ALA A 1 213 ? 0.020 -6.353 14.657 1.00 94.81 213 ALA A CA 1
ATOM 1477 C C . ALA A 1 213 ? 0.070 -6.832 13.196 1.00 94.81 213 ALA A C 1
ATOM 1479 O O . ALA A 1 213 ? 1.070 -7.432 12.799 1.00 94.81 213 ALA A O 1
ATOM 1480 N N . ASP A 1 214 ? -1.009 -6.605 12.455 1.00 96.19 214 ASP A N 1
ATOM 1481 C CA . ASP A 1 214 ? -1.208 -7.014 11.073 1.00 96.19 214 ASP A CA 1
ATOM 1482 C C . ASP A 1 214 ? -1.152 -5.822 10.101 1.00 96.19 214 ASP A C 1
ATOM 1484 O O . ASP A 1 214 ? -1.141 -6.055 8.898 1.00 96.19 214 ASP A O 1
ATOM 1488 N N . ASP A 1 215 ? -1.101 -4.579 10.583 1.00 96.31 215 ASP A N 1
ATOM 1489 C CA . ASP A 1 215 ? -1.014 -3.364 9.767 1.00 96.31 215 ASP A CA 1
ATOM 1490 C C . ASP A 1 215 ? 0.436 -3.006 9.399 1.00 96.31 215 ASP A C 1
ATOM 1492 O O . ASP A 1 215 ? 1.354 -3.091 10.222 1.00 96.31 215 ASP A O 1
ATOM 1496 N N . CYS A 1 216 ? 0.645 -2.589 8.153 1.00 97.00 216 CYS A N 1
ATOM 1497 C CA . CYS A 1 216 ? 1.906 -2.035 7.682 1.00 97.00 216 CYS A CA 1
ATOM 1498 C C . CYS A 1 216 ? 2.235 -0.643 8.243 1.00 97.00 216 CYS A C 1
ATOM 1500 O O . CYS A 1 216 ? 3.406 -0.353 8.512 1.00 97.00 216 CYS A O 1
ATOM 1502 N N . ASP A 1 217 ? 1.230 0.204 8.444 1.00 96.25 217 ASP A N 1
ATOM 1503 C CA . ASP A 1 217 ? 1.335 1.511 9.088 1.00 96.25 217 ASP A CA 1
ATOM 1504 C C . ASP A 1 217 ? 0.027 1.815 9.820 1.00 96.25 217 ASP A C 1
ATOM 1506 O O . ASP A 1 217 ? -0.817 2.536 9.311 1.00 96.25 217 ASP A O 1
ATOM 1510 N N . ASP A 1 218 ? -0.067 1.320 11.056 1.00 95.62 218 ASP A N 1
ATOM 1511 C CA . ASP A 1 218 ? -1.183 1.485 12.012 1.00 95.62 218 ASP A CA 1
ATOM 1512 C C . ASP A 1 218 ? -1.522 2.956 12.362 1.00 95.62 218 ASP A C 1
ATOM 1514 O O . ASP A 1 218 ? -2.311 3.243 13.258 1.00 95.62 218 ASP A O 1
ATOM 1518 N N . ALA A 1 219 ? -0.858 3.930 11.736 1.00 96.19 219 ALA A N 1
ATOM 1519 C CA . ALA A 1 219 ? -1.184 5.348 11.840 1.00 96.19 219 ALA A CA 1
ATOM 1520 C C . ALA A 1 219 ? -1.827 5.922 10.560 1.00 96.19 219 ALA A C 1
ATOM 1522 O O . ALA A 1 219 ? -2.105 7.132 10.520 1.00 96.19 219 ALA A O 1
ATOM 1523 N N . ASP A 1 220 ? -2.035 5.110 9.526 1.00 96.00 220 ASP A N 1
ATOM 1524 C CA . ASP A 1 220 ? -2.614 5.483 8.241 1.00 96.00 220 ASP A CA 1
ATOM 1525 C C . ASP A 1 220 ? -3.668 4.467 7.780 1.00 96.00 220 ASP A C 1
ATOM 1527 O O . ASP A 1 220 ? -3.349 3.508 7.097 1.00 96.00 220 ASP A O 1
ATOM 1531 N N . ALA A 1 221 ? -4.950 4.789 7.984 1.00 94.19 221 ALA A N 1
ATOM 1532 C CA . ALA A 1 221 ? -6.106 3.964 7.601 1.00 94.19 221 ALA A CA 1
ATOM 1533 C C . ALA A 1 221 ? -6.249 3.648 6.089 1.00 94.19 221 ALA A C 1
ATOM 1535 O O . ALA A 1 221 ? -7.265 3.114 5.633 1.00 94.19 221 ALA A O 1
ATOM 1536 N N . ALA A 1 222 ? -5.322 4.124 5.254 1.00 95.31 222 ALA A N 1
ATOM 1537 C CA . ALA A 1 222 ? -5.207 3.756 3.845 1.00 95.31 222 ALA A CA 1
ATOM 1538 C C . ALA A 1 222 ? -4.088 2.732 3.575 1.00 95.31 222 ALA A C 1
ATOM 1540 O O . ALA A 1 222 ? -3.902 2.346 2.414 1.00 95.31 222 ALA A O 1
ATOM 1541 N N . SER A 1 223 ? -3.355 2.340 4.618 1.00 95.50 223 SER A N 1
ATOM 1542 C CA . SER A 1 223 ? -2.363 1.277 4.649 1.00 95.50 223 SER A CA 1
ATOM 1543 C C . SER A 1 223 ? -2.989 -0.065 4.258 1.00 95.50 223 SER A C 1
ATOM 1545 O O . SER A 1 223 ? -4.197 -0.215 4.055 1.00 95.50 223 SER A O 1
ATOM 1547 N N . THR A 1 224 ? -2.133 -1.056 4.060 1.00 95.19 224 THR A N 1
ATOM 1548 C CA . THR A 1 224 ? -2.552 -2.433 3.822 1.00 95.19 224 THR A CA 1
ATOM 1549 C C . THR A 1 224 ? -2.087 -3.313 4.975 1.00 95.19 224 THR A C 1
ATOM 1551 O O . THR A 1 224 ? -1.236 -2.925 5.768 1.00 95.19 224 THR A O 1
ATOM 1554 N N . ASN A 1 225 ? -2.644 -4.519 5.087 1.00 96.62 225 ASN A N 1
ATOM 1555 C CA . ASN A 1 225 ? -2.128 -5.482 6.055 1.00 96.62 225 ASN A CA 1
ATOM 1556 C C . ASN A 1 225 ? -0.915 -6.239 5.501 1.00 96.62 225 ASN A C 1
ATOM 1558 O O . ASN A 1 225 ? -0.825 -6.513 4.303 1.00 96.62 225 ASN A O 1
ATOM 1562 N N . ILE A 1 226 ? -0.078 -6.726 6.414 1.00 96.06 226 ILE A N 1
ATOM 1563 C CA . ILE A 1 226 ? 1.123 -7.527 6.145 1.00 96.06 226 ILE A CA 1
ATOM 1564 C C . ILE A 1 226 ? 0.857 -8.822 5.360 1.00 96.06 226 ILE A C 1
ATOM 1566 O O . ILE A 1 226 ? 1.779 -9.466 4.870 1.00 96.06 226 ILE A O 1
ATOM 1570 N N . ALA A 1 227 ? -0.395 -9.288 5.289 1.00 95.50 227 ALA A N 1
ATOM 1571 C CA . ALA A 1 227 ? -0.748 -10.466 4.494 1.00 95.50 227 ALA A CA 1
ATOM 1572 C C . ALA A 1 227 ? -0.974 -10.129 3.010 1.00 95.50 227 ALA A C 1
ATOM 1574 O O . ALA A 1 227 ? -1.033 -11.042 2.181 1.00 95.50 227 ALA A O 1
ATOM 1575 N N . GLN A 1 228 ? -1.159 -8.848 2.693 1.00 95.81 228 GLN A N 1
ATOM 1576 C CA . GLN A 1 228 ? -1.366 -8.319 1.351 1.00 95.81 228 GLN A CA 1
ATOM 1577 C C . GLN A 1 228 ? -0.154 -7.549 0.825 1.00 95.81 228 GLN A C 1
ATOM 1579 O O . GLN A 1 228 ? -0.013 -7.504 -0.392 1.00 95.81 228 GLN A O 1
ATOM 1584 N N . ASP A 1 229 ? 0.672 -6.993 1.708 1.00 96.31 229 ASP A N 1
ATOM 1585 C CA . ASP A 1 229 ? 1.912 -6.255 1.435 1.00 96.31 229 ASP A CA 1
ATOM 1586 C C . ASP A 1 229 ? 2.932 -6.665 2.508 1.00 96.31 229 ASP A C 1
ATOM 1588 O O . ASP A 1 229 ? 2.881 -6.215 3.650 1.00 96.31 229 ASP A O 1
ATOM 1592 N N . ALA A 1 230 ? 3.766 -7.654 2.201 1.00 95.94 230 ALA A N 1
ATOM 1593 C CA . ALA A 1 230 ? 4.509 -8.390 3.222 1.00 95.94 230 ALA A CA 1
ATOM 1594 C C . ALA A 1 230 ? 5.715 -7.633 3.801 1.00 95.94 230 ALA A C 1
ATOM 1596 O O . ALA A 1 230 ? 6.153 -7.951 4.916 1.00 95.94 230 ALA A O 1
ATOM 1597 N N . ASP A 1 231 ? 6.237 -6.640 3.082 1.00 95.00 231 ASP A N 1
ATOM 1598 C CA . ASP A 1 231 ? 7.340 -5.790 3.529 1.00 95.00 231 ASP A CA 1
ATOM 1599 C C . ASP A 1 231 ? 6.980 -4.304 3.671 1.00 95.00 231 ASP A C 1
ATOM 1601 O O . ASP A 1 231 ? 7.825 -3.517 4.127 1.00 95.00 231 ASP A O 1
ATOM 1605 N N . CYS A 1 232 ? 5.714 -3.963 3.423 1.00 95.88 232 CYS A N 1
ATOM 1606 C CA . CYS A 1 232 ? 5.105 -2.671 3.694 1.00 95.88 232 CYS A CA 1
ATOM 1607 C C . CYS A 1 232 ? 5.694 -1.533 2.859 1.00 95.88 232 CYS A C 1
ATOM 1609 O O . CYS A 1 232 ? 5.985 -0.446 3.377 1.00 95.88 232 CYS A O 1
ATOM 1611 N N . ASP A 1 233 ? 5.887 -1.778 1.566 1.00 93.38 233 ASP A N 1
ATOM 1612 C CA . ASP A 1 233 ? 6.402 -0.801 0.605 1.00 93.38 233 ASP A CA 1
ATOM 1613 C C . ASP A 1 233 ? 5.303 -0.155 -0.269 1.00 93.38 233 ASP A C 1
ATOM 1615 O O . ASP A 1 233 ? 5.558 0.815 -0.999 1.00 93.38 233 ASP A O 1
ATOM 1619 N N . GLY A 1 234 ? 4.059 -0.628 -0.134 1.00 92.38 234 GLY A N 1
ATOM 1620 C CA . GLY A 1 234 ? 2.886 -0.187 -0.883 1.00 92.38 234 GLY A CA 1
ATOM 1621 C C . GLY A 1 234 ? 2.593 -1.010 -2.141 1.00 92.38 234 GLY A C 1
ATOM 1622 O O . GLY A 1 234 ? 1.675 -0.652 -2.896 1.00 92.38 234 GLY A O 1
ATOM 1623 N N . VAL A 1 235 ? 3.344 -2.080 -2.401 1.00 93.44 235 VAL A N 1
ATOM 1624 C CA . VAL A 1 235 ? 3.116 -3.038 -3.479 1.00 93.44 235 VAL A CA 1
ATOM 1625 C C . VAL A 1 235 ? 2.464 -4.291 -2.906 1.00 93.44 235 VAL A C 1
ATOM 1627 O O . VAL A 1 235 ? 2.885 -4.869 -1.916 1.00 93.44 235 VAL A O 1
ATOM 1630 N N . LEU A 1 236 ? 1.386 -4.745 -3.547 1.00 95.50 236 LEU A N 1
ATOM 1631 C CA . LEU A 1 236 ? 0.738 -5.973 -3.103 1.00 95.50 236 LEU A CA 1
ATOM 1632 C C . LEU A 1 236 ? 1.628 -7.177 -3.414 1.00 95.50 236 LEU A C 1
ATOM 1634 O O . LEU A 1 236 ? 2.107 -7.295 -4.536 1.00 95.50 236 LEU A O 1
ATOM 1638 N N . THR A 1 237 ? 1.681 -8.151 -2.510 1.00 94.50 237 THR A N 1
ATOM 1639 C CA . THR A 1 237 ? 2.426 -9.417 -2.627 1.00 94.50 237 THR A CA 1
ATOM 1640 C C . THR A 1 237 ? 2.291 -10.129 -3.979 1.00 94.50 237 THR A C 1
ATOM 1642 O O . THR A 1 237 ? 3.193 -10.816 -4.447 1.00 94.50 237 THR A O 1
ATOM 1645 N N . ALA A 1 238 ? 1.140 -10.009 -4.647 1.00 93.62 238 ALA A N 1
ATOM 1646 C CA . ALA A 1 238 ? 0.931 -10.630 -5.958 1.00 93.62 238 ALA A CA 1
ATOM 1647 C C . ALA A 1 238 ? 1.689 -9.938 -7.108 1.00 93.62 238 ALA A C 1
ATOM 1649 O O . ALA A 1 238 ? 1.929 -10.570 -8.140 1.00 93.62 238 ALA A O 1
ATOM 1650 N N . ASP A 1 239 ? 1.999 -8.658 -6.935 1.00 94.31 239 ASP A N 1
ATOM 1651 C CA . ASP A 1 239 ? 2.659 -7.779 -7.895 1.00 94.31 239 ASP A CA 1
ATOM 1652 C C . ASP A 1 239 ? 4.091 -7.417 -7.456 1.00 94.31 239 ASP A C 1
ATOM 1654 O O . ASP A 1 239 ? 4.803 -6.777 -8.228 1.00 94.31 239 ASP A O 1
ATOM 1658 N N . ASP A 1 240 ? 4.500 -7.821 -6.254 1.00 93.62 240 ASP A N 1
ATOM 1659 C CA . ASP A 1 240 ? 5.797 -7.551 -5.636 1.00 93.62 240 ASP A CA 1
ATOM 1660 C C . ASP A 1 240 ? 6.893 -8.486 -6.175 1.00 93.62 240 ASP A C 1
ATOM 1662 O O . ASP A 1 240 ? 6.699 -9.689 -6.382 1.00 93.62 240 ASP A O 1
ATOM 1666 N N . CYS A 1 241 ? 8.062 -7.907 -6.427 1.00 93.00 241 CYS A N 1
ATOM 1667 C CA . CYS A 1 241 ? 9.269 -8.627 -6.780 1.00 93.00 241 CYS A CA 1
ATOM 1668 C C . CYS A 1 241 ? 9.813 -9.498 -5.646 1.00 93.00 241 CYS A C 1
ATOM 1670 O O . CYS A 1 241 ? 10.325 -10.599 -5.894 1.00 93.00 241 CYS A O 1
ATOM 1672 N N . ASN A 1 242 ? 9.737 -9.013 -4.409 1.00 91.38 242 ASN A N 1
ATOM 1673 C CA . ASN A 1 242 ? 10.198 -9.712 -3.227 1.00 91.38 242 ASN A CA 1
ATOM 1674 C C . ASN A 1 242 ? 9.554 -9.151 -1.954 1.00 91.38 242 ASN A C 1
ATOM 1676 O O . ASN A 1 242 ? 10.138 -8.277 -1.333 1.00 91.38 242 ASN A O 1
ATOM 1680 N N . ASP A 1 243 ? 8.522 -9.852 -1.483 1.00 94.25 243 ASP A N 1
ATOM 1681 C CA . ASP A 1 243 ? 7.790 -9.703 -0.206 1.00 94.25 243 ASP A CA 1
ATOM 1682 C C . ASP A 1 243 ? 8.618 -9.556 1.097 1.00 94.25 243 ASP A C 1
ATOM 1684 O O . ASP A 1 243 ? 8.081 -9.586 2.207 1.00 94.25 243 ASP A O 1
ATOM 1688 N N . ALA A 1 244 ? 9.944 -9.565 1.023 1.00 94.25 244 ALA A N 1
ATOM 1689 C CA . ALA A 1 244 ? 10.839 -9.435 2.163 1.00 94.25 244 ALA A CA 1
ATOM 1690 C C . ALA A 1 244 ? 11.846 -8.284 2.007 1.00 94.25 244 ALA A C 1
ATOM 1692 O O . ALA A 1 244 ? 12.751 -8.170 2.845 1.00 94.25 244 ALA A O 1
ATOM 1693 N N . ASP A 1 245 ? 11.758 -7.489 0.942 1.00 91.56 245 ASP A N 1
ATOM 1694 C CA . ASP A 1 245 ? 12.702 -6.427 0.615 1.00 91.56 245 ASP A CA 1
ATOM 1695 C C . ASP A 1 245 ? 12.004 -5.220 -0.022 1.00 91.56 245 ASP A C 1
ATOM 1697 O O . ASP A 1 245 ? 12.013 -5.061 -1.239 1.00 91.56 245 ASP A O 1
ATOM 1701 N N . SER A 1 246 ? 11.573 -4.291 0.835 1.00 91.19 246 SER A N 1
ATOM 1702 C CA . SER A 1 246 ? 10.845 -3.063 0.476 1.00 91.19 246 SER A CA 1
ATOM 1703 C C . SER A 1 246 ? 11.616 -2.054 -0.384 1.00 91.19 246 SER A C 1
ATOM 1705 O O . SER A 1 246 ? 11.209 -0.902 -0.559 1.00 91.19 246 SER A O 1
ATOM 1707 N N . SER A 1 247 ? 12.807 -2.424 -0.858 1.00 87.00 247 SER A N 1
ATOM 1708 C CA . SER A 1 247 ? 13.553 -1.657 -1.852 1.00 87.00 247 SER A CA 1
ATOM 1709 C C . SER A 1 247 ? 13.341 -2.149 -3.282 1.00 87.00 247 SER A C 1
ATOM 1711 O O . SER A 1 247 ? 13.665 -1.407 -4.215 1.00 87.00 247 SER A O 1
ATOM 1713 N N . LEU A 1 248 ? 12.816 -3.363 -3.451 1.00 83.25 248 LEU A N 1
ATOM 1714 C CA . LEU A 1 248 ? 12.468 -3.947 -4.736 1.00 83.25 248 LEU A CA 1
ATOM 1715 C C . LEU A 1 248 ? 10.999 -3.640 -5.011 1.00 83.25 248 LEU A C 1
ATOM 1717 O O . LEU A 1 248 ? 10.135 -3.967 -4.220 1.00 83.25 248 LEU A O 1
ATOM 1721 N N . LEU A 1 249 ? 10.739 -2.942 -6.114 1.00 79.44 249 LEU A N 1
ATOM 1722 C CA . LEU A 1 249 ? 9.409 -2.429 -6.439 1.00 79.44 249 LEU A CA 1
ATOM 1723 C C . LEU A 1 249 ? 8.528 -3.526 -7.064 1.00 79.44 249 LEU A C 1
ATOM 1725 O O . LEU A 1 249 ? 8.876 -4.699 -7.131 1.00 79.44 249 LEU A O 1
ATOM 1729 N N . ALA A 1 250 ? 7.384 -3.130 -7.618 1.00 90.62 250 ALA A N 1
ATOM 1730 C CA . ALA A 1 250 ? 6.508 -4.043 -8.338 1.00 90.62 250 ALA A CA 1
ATOM 1731 C C . ALA A 1 250 ? 7.157 -4.631 -9.606 1.00 90.62 250 ALA A C 1
ATOM 1733 O O . ALA A 1 250 ? 7.773 -3.904 -10.391 1.00 90.62 250 ALA A O 1
ATOM 1734 N N . ILE A 1 251 ? 6.826 -5.890 -9.912 1.00 88.69 251 ILE A N 1
ATOM 1735 C CA . ILE A 1 251 ? 7.156 -6.610 -11.159 1.00 88.69 251 ILE A CA 1
ATOM 1736 C C . ILE A 1 251 ? 6.716 -5.813 -12.398 1.00 88.69 251 ILE A C 1
ATOM 1738 O O . ILE A 1 251 ? 7.316 -5.875 -13.466 1.00 88.69 251 ILE A O 1
ATOM 1742 N N . ALA A 1 252 ? 5.633 -5.038 -12.286 1.00 86.19 252 ALA A N 1
ATOM 1743 C CA . ALA A 1 252 ? 5.150 -4.192 -13.378 1.00 86.19 252 ALA A CA 1
ATOM 1744 C C . ALA A 1 252 ? 6.131 -3.067 -13.758 1.00 86.19 252 ALA A C 1
ATOM 1746 O O . ALA A 1 252 ? 5.996 -2.478 -14.835 1.00 86.19 252 ALA A O 1
ATOM 1747 N N . THR A 1 253 ? 7.052 -2.733 -12.856 1.00 84.81 253 THR A N 1
ATOM 1748 C CA . THR A 1 253 ? 8.057 -1.685 -13.021 1.00 84.81 253 THR A CA 1
ATOM 1749 C C . THR A 1 253 ? 9.495 -2.191 -13.039 1.00 84.81 253 THR A C 1
ATOM 1751 O O . THR A 1 253 ? 10.351 -1.412 -13.436 1.00 84.81 253 THR A O 1
ATOM 1754 N N . ASP A 1 254 ? 9.743 -3.432 -12.641 1.00 85.88 254 ASP A N 1
ATOM 1755 C CA . ASP A 1 254 ? 11.047 -4.105 -12.590 1.00 85.88 254 ASP A CA 1
ATOM 1756 C C . ASP A 1 254 ? 10.771 -5.599 -12.825 1.00 85.88 254 ASP A C 1
ATOM 1758 O O . ASP A 1 254 ? 10.428 -6.337 -11.906 1.00 85.88 254 ASP A O 1
ATOM 1762 N N . ALA A 1 255 ? 10.721 -6.023 -14.086 1.00 86.00 255 ALA A N 1
ATOM 1763 C CA . ALA A 1 255 ? 10.121 -7.309 -14.439 1.00 86.00 255 ALA A CA 1
ATOM 1764 C C . ALA A 1 255 ? 11.038 -8.513 -14.198 1.00 86.00 255 ALA A C 1
ATOM 1766 O O . ALA A 1 255 ? 10.555 -9.654 -14.229 1.00 86.00 255 ALA A O 1
ATOM 1767 N N . ASP A 1 256 ? 12.323 -8.287 -13.937 1.00 86.50 256 ASP A N 1
ATOM 1768 C CA . ASP A 1 256 ? 13.246 -9.327 -13.497 1.00 86.50 256 ASP A CA 1
ATOM 1769 C C . ASP A 1 256 ? 13.663 -9.233 -12.025 1.00 86.50 256 ASP A C 1
ATOM 1771 O O . ASP A 1 256 ? 14.166 -10.229 -11.490 1.00 86.50 256 ASP A O 1
ATOM 1775 N N . CYS A 1 257 ? 13.303 -8.141 -11.350 1.00 89.19 257 CYS A N 1
ATOM 1776 C CA . CYS A 1 257 ? 13.451 -7.939 -9.917 1.00 89.19 257 CYS A CA 1
ATOM 1777 C C . CYS A 1 257 ? 14.906 -7.784 -9.465 1.00 89.19 257 CYS A C 1
ATOM 1779 O O . CYS A 1 257 ? 15.318 -8.369 -8.453 1.00 89.19 257 CYS A O 1
ATOM 1781 N N . ASP A 1 258 ? 15.696 -7.010 -10.209 1.00 85.31 258 ASP A N 1
ATOM 1782 C CA . ASP A 1 258 ? 17.089 -6.695 -9.878 1.00 85.31 258 ASP A CA 1
ATOM 1783 C C . ASP A 1 258 ? 17.280 -5.339 -9.164 1.00 85.31 258 ASP A C 1
ATOM 1785 O O . ASP A 1 258 ? 18.377 -5.030 -8.672 1.00 85.31 258 ASP A O 1
ATOM 1789 N N . GLY A 1 259 ? 16.200 -4.560 -9.036 1.00 81.69 259 GLY A N 1
ATOM 1790 C CA . GLY A 1 259 ? 16.164 -3.243 -8.407 1.00 81.69 259 GLY A CA 1
ATOM 1791 C C . GLY A 1 259 ? 16.375 -2.072 -9.372 1.00 81.69 259 GLY A C 1
ATOM 1792 O O . GLY A 1 259 ? 16.506 -0.928 -8.912 1.00 81.69 259 GLY A O 1
ATOM 1793 N N . ILE A 1 260 ? 16.434 -2.308 -10.684 1.00 80.25 260 ILE A N 1
ATOM 1794 C CA . ILE A 1 260 ? 16.466 -1.281 -11.726 1.00 80.25 260 ILE A CA 1
ATOM 1795 C C . ILE A 1 260 ? 15.132 -1.303 -12.472 1.00 80.25 260 ILE A C 1
ATOM 1797 O O . ILE A 1 260 ? 14.762 -2.272 -13.111 1.00 80.25 260 ILE A O 1
ATOM 1801 N N . GLY A 1 261 ? 14.394 -0.193 -12.437 1.00 80.50 261 GLY A N 1
ATOM 1802 C CA . GLY A 1 261 ? 13.120 -0.144 -13.150 1.00 80.50 261 GLY A CA 1
ATOM 1803 C C . GLY A 1 261 ? 13.287 -0.186 -14.676 1.00 80.50 261 GLY A C 1
ATOM 1804 O O . GLY A 1 261 ? 14.249 0.369 -15.205 1.00 80.50 261 GLY A O 1
ATOM 1805 N N . TYR A 1 262 ? 12.291 -0.713 -15.398 1.00 77.06 262 TYR A N 1
ATOM 1806 C CA . TYR A 1 262 ? 12.267 -0.891 -16.866 1.00 77.06 262 TYR A CA 1
ATOM 1807 C C . TYR A 1 262 ? 12.668 0.336 -17.710 1.00 77.06 262 TYR A C 1
ATOM 1809 O O . TYR A 1 262 ? 12.955 0.225 -18.903 1.00 77.06 262 TYR A O 1
ATOM 1817 N N . ALA A 1 263 ? 12.562 1.548 -17.156 1.00 69.56 263 ALA A N 1
ATOM 1818 C CA . ALA A 1 263 ? 12.909 2.784 -17.857 1.00 69.56 263 ALA A CA 1
ATOM 1819 C C . ALA A 1 263 ? 14.423 3.036 -17.859 1.00 69.56 263 ALA A C 1
ATOM 1821 O O . ALA A 1 263 ? 14.951 3.697 -18.760 1.00 69.56 263 ALA A O 1
ATOM 1822 N N . GLU A 1 264 ? 15.104 2.515 -16.848 1.00 75.31 264 GLU A N 1
ATOM 1823 C CA . GLU A 1 264 ? 16.540 2.556 -16.675 1.00 75.31 264 GLU A CA 1
ATOM 1824 C C . GLU A 1 264 ? 17.179 1.224 -17.059 1.00 75.31 264 GLU A C 1
ATOM 1826 O O . GLU A 1 264 ? 18.328 1.251 -17.484 1.00 75.31 264 GLU A O 1
ATOM 1831 N N . ASP A 1 265 ? 16.450 0.112 -16.982 1.00 74.38 265 ASP A N 1
ATOM 1832 C CA . ASP A 1 265 ? 16.917 -1.221 -17.333 1.00 74.38 265 ASP A CA 1
ATOM 1833 C C . ASP A 1 265 ? 16.790 -1.505 -18.836 1.00 74.38 265 ASP A C 1
ATOM 1835 O O . ASP A 1 265 ? 15.731 -1.410 -19.462 1.00 74.38 265 ASP A O 1
ATOM 1839 N N . CYS A 1 266 ? 17.918 -1.848 -19.442 1.00 75.25 266 CYS A N 1
ATOM 1840 C CA . CYS A 1 266 ? 18.005 -2.141 -20.859 1.00 75.25 266 CYS A CA 1
ATOM 1841 C C . CYS A 1 266 ? 17.680 -3.595 -21.225 1.00 75.25 266 CYS A C 1
ATOM 1843 O O . CYS A 1 266 ? 17.488 -3.887 -22.416 1.00 75.25 266 CYS A O 1
ATOM 1845 N N . ASN A 1 267 ? 17.576 -4.473 -20.231 1.00 74.75 267 ASN A N 1
ATOM 1846 C CA . ASN A 1 267 ? 17.058 -5.822 -20.344 1.00 74.75 267 ASN A CA 1
ATOM 1847 C C . ASN A 1 267 ? 16.348 -6.240 -19.048 1.00 74.75 267 ASN A C 1
ATOM 1849 O O . ASN A 1 267 ? 16.804 -7.150 -18.372 1.00 74.75 267 ASN A O 1
ATOM 1853 N N . ASP A 1 268 ? 15.169 -5.649 -18.849 1.00 77.06 268 ASP A N 1
ATOM 1854 C CA . ASP A 1 268 ? 14.182 -5.876 -17.773 1.00 77.06 268 ASP A CA 1
ATOM 1855 C C . ASP A 1 268 ? 13.593 -7.305 -17.736 1.00 77.06 268 ASP A C 1
ATOM 1857 O O . ASP A 1 268 ? 12.423 -7.522 -17.446 1.00 77.06 268 ASP A O 1
ATOM 1861 N N . GLN A 1 269 ? 14.339 -8.305 -18.193 1.00 82.31 269 GLN A N 1
ATOM 1862 C CA . GLN A 1 269 ? 13.981 -9.723 -18.226 1.00 82.31 269 GLN A CA 1
ATOM 1863 C C . GLN A 1 269 ? 15.160 -10.619 -17.792 1.00 82.31 269 GLN A C 1
ATOM 1865 O O . GLN A 1 269 ? 15.024 -11.849 -17.816 1.00 82.31 269 GLN A O 1
ATOM 1870 N N . ASP A 1 270 ? 16.317 -10.047 -17.446 1.00 79.69 270 ASP A N 1
ATOM 1871 C CA . ASP A 1 270 ? 17.508 -10.750 -16.975 1.00 79.69 270 ASP A CA 1
ATOM 1872 C C . ASP A 1 270 ? 18.071 -10.084 -15.706 1.00 79.69 270 ASP A C 1
ATOM 1874 O O . ASP A 1 270 ? 18.889 -9.173 -15.804 1.00 79.69 270 ASP A O 1
ATOM 1878 N N . PRO A 1 271 ? 17.818 -10.651 -14.512 1.00 80.88 271 PRO A N 1
ATOM 1879 C CA . PRO A 1 271 ? 18.198 -10.020 -13.247 1.00 80.88 271 PRO A CA 1
ATOM 1880 C C . PRO A 1 271 ? 19.699 -10.080 -12.941 1.00 80.88 271 PRO A C 1
ATOM 1882 O O . PRO A 1 271 ? 20.162 -9.795 -11.834 1.00 80.88 271 PRO A O 1
ATOM 1885 N N . THR A 1 272 ? 20.493 -10.592 -13.881 1.00 76.62 272 THR A N 1
ATOM 1886 C CA . THR A 1 272 ? 21.952 -10.514 -13.818 1.00 76.62 272 THR A CA 1
ATOM 1887 C C . THR A 1 272 ? 22.506 -9.342 -14.621 1.00 76.62 272 THR A C 1
ATOM 1889 O O . THR A 1 272 ? 23.710 -9.063 -14.529 1.00 76.62 272 THR A O 1
ATOM 1892 N N . ASP A 1 273 ? 21.650 -8.654 -15.374 1.00 71.38 273 ASP A N 1
ATOM 1893 C CA . ASP A 1 273 ? 21.982 -7.534 -16.235 1.00 71.38 273 ASP A CA 1
ATOM 1894 C C . ASP A 1 273 ? 21.707 -6.189 -15.555 1.00 71.38 273 ASP A C 1
ATOM 1896 O O . ASP A 1 273 ? 20.809 -5.452 -15.918 1.00 71.38 273 ASP A O 1
ATOM 1900 N N . MET A 1 274 ? 22.599 -5.786 -14.648 1.00 67.56 274 MET A N 1
ATOM 1901 C CA . MET A 1 274 ? 22.536 -4.468 -13.990 1.00 67.56 274 MET A CA 1
ATOM 1902 C C . MET A 1 274 ? 22.833 -3.278 -14.946 1.00 67.56 274 MET A C 1
ATOM 1904 O O . MET A 1 274 ? 23.332 -2.227 -14.513 1.00 67.56 274 MET A O 1
ATOM 1908 N N . SER A 1 275 ? 22.707 -3.456 -16.266 1.00 66.44 275 SER A N 1
ATOM 1909 C CA . SER A 1 275 ? 23.096 -2.468 -17.268 1.00 66.44 275 SER A CA 1
ATOM 1910 C C . SER A 1 275 ? 22.009 -1.421 -17.454 1.00 66.44 275 SER A C 1
ATOM 1912 O O . SER A 1 275 ? 21.032 -1.627 -18.169 1.00 66.44 275 SER A O 1
ATOM 1914 N N . ILE A 1 276 ? 22.277 -0.209 -16.971 1.00 66.81 276 ILE A N 1
ATOM 1915 C CA . ILE A 1 276 ? 21.428 0.934 -17.295 1.00 66.81 276 ILE A CA 1
ATOM 1916 C C . ILE A 1 276 ? 21.461 1.263 -18.796 1.00 66.81 276 ILE A C 1
ATOM 1918 O O . ILE A 1 276 ? 22.524 1.240 -19.431 1.00 66.81 276 ILE A O 1
ATOM 1922 N N . CYS A 1 277 ? 20.320 1.635 -19.374 1.00 68.50 277 CYS A N 1
ATOM 1923 C CA . CYS A 1 277 ? 20.274 2.127 -20.740 1.00 68.50 277 CYS A CA 1
ATOM 1924 C C . CYS A 1 277 ? 21.193 3.330 -20.926 1.00 68.50 277 CYS A C 1
ATOM 1926 O O . CYS A 1 277 ? 21.207 4.286 -20.148 1.00 68.50 277 CYS A O 1
ATOM 1928 N N . ALA A 1 278 ? 22.008 3.265 -21.977 1.00 66.62 278 ALA A N 1
ATOM 1929 C CA . ALA A 1 278 ? 23.084 4.213 -22.182 1.00 66.62 278 ALA A CA 1
ATOM 1930 C C . ALA A 1 278 ? 22.540 5.642 -22.324 1.00 66.62 278 ALA A C 1
ATOM 1932 O O . ALA A 1 278 ? 21.954 6.004 -23.340 1.00 66.62 278 ALA A O 1
ATOM 1933 N N . ALA A 1 279 ? 22.849 6.516 -21.362 1.00 66.81 279 ALA A N 1
ATOM 1934 C CA . ALA A 1 279 ? 22.570 7.957 -21.440 1.00 66.81 279 ALA A CA 1
ATOM 1935 C C . ALA A 1 279 ? 23.460 8.699 -22.475 1.00 66.81 279 ALA A C 1
ATOM 1937 O O . ALA A 1 279 ? 23.587 9.927 -22.454 1.00 66.81 279 ALA A O 1
ATOM 1938 N N . GLY A 1 280 ? 24.129 7.949 -23.356 1.00 84.75 280 GLY A N 1
ATOM 1939 C CA . GLY A 1 280 ? 25.088 8.402 -24.355 1.00 84.75 280 GLY A CA 1
ATOM 1940 C C . GLY A 1 280 ? 26.125 7.323 -24.684 1.00 84.75 280 GLY A C 1
ATOM 1941 O O . GLY A 1 280 ? 26.457 6.470 -23.866 1.00 84.75 280 GLY A O 1
ATOM 1942 N N . PHE A 1 281 ? 26.742 7.410 -25.862 1.00 92.06 281 PHE A N 1
ATOM 1943 C CA . PHE A 1 281 ? 27.751 6.455 -26.337 1.00 92.06 281 PHE A CA 1
ATOM 1944 C C . PHE A 1 281 ? 29.051 6.425 -25.520 1.00 92.06 281 PHE A C 1
ATOM 1946 O O . PHE A 1 281 ? 29.920 5.604 -25.802 1.00 92.06 281 PHE A O 1
ATOM 1953 N N . ASN A 1 282 ? 29.212 7.316 -24.538 1.00 89.69 282 ASN A N 1
ATOM 1954 C CA . ASN A 1 282 ? 30.359 7.313 -23.629 1.00 89.69 282 ASN A CA 1
ATOM 1955 C C . ASN A 1 282 ? 30.415 6.022 -22.798 1.00 89.69 282 ASN A C 1
ATOM 1957 O O . ASN A 1 282 ? 31.504 5.485 -22.600 1.00 89.69 282 ASN A O 1
ATOM 1961 N N . GLU A 1 283 ? 29.253 5.510 -22.386 1.00 86.88 283 GLU A N 1
ATOM 1962 C CA . GLU A 1 283 ? 29.134 4.266 -21.613 1.00 86.88 283 GLU A CA 1
ATOM 1963 C C . GLU A 1 283 ? 29.478 3.041 -22.479 1.00 86.88 283 GLU A C 1
ATOM 1965 O O . GLU A 1 283 ? 30.120 2.091 -22.035 1.00 86.88 283 GLU A O 1
ATOM 1970 N N . CYS A 1 284 ? 29.194 3.131 -23.781 1.00 90.06 284 CYS A N 1
ATOM 1971 C CA . CYS A 1 284 ? 29.440 2.069 -24.755 1.00 90.06 284 CYS A CA 1
ATOM 1972 C C . CYS A 1 284 ? 30.913 1.922 -25.161 1.00 90.06 284 CYS A C 1
ATOM 1974 O O . CYS A 1 284 ? 31.205 1.207 -26.115 1.00 90.06 284 CYS A O 1
ATOM 1976 N N . ILE A 1 285 ? 31.855 2.642 -24.539 1.00 91.44 285 ILE A N 1
ATOM 1977 C CA . ILE A 1 285 ? 33.289 2.538 -24.863 1.00 91.44 285 ILE A CA 1
ATOM 1978 C C . ILE A 1 285 ? 33.955 1.453 -24.021 1.00 91.44 285 ILE A C 1
ATOM 1980 O O . ILE A 1 285 ? 34.690 0.607 -24.542 1.00 91.44 285 ILE A O 1
ATOM 1984 N N . SER A 1 286 ? 33.747 1.501 -22.705 1.00 83.50 286 SER A N 1
ATOM 1985 C CA . SER A 1 286 ? 34.300 0.520 -21.770 1.00 83.50 286 SER A CA 1
ATOM 1986 C C . SER A 1 286 ? 33.499 -0.773 -21.784 1.00 83.50 286 SER A C 1
ATOM 1988 O O . SER A 1 286 ? 34.118 -1.840 -21.755 1.00 83.50 286 SER A O 1
ATOM 1990 N N . ASP A 1 287 ? 32.184 -0.681 -21.981 1.00 86.38 287 ASP A N 1
ATOM 1991 C CA . ASP A 1 287 ? 31.248 -1.800 -21.890 1.00 86.38 287 ASP A CA 1
ATOM 1992 C C . ASP A 1 287 ? 30.330 -1.906 -23.116 1.00 86.38 287 ASP A C 1
ATOM 1994 O O . ASP A 1 287 ? 30.447 -1.144 -24.079 1.00 86.38 287 ASP A O 1
ATOM 1998 N N . TRP A 1 288 ? 29.509 -2.953 -23.134 1.00 90.50 288 TRP A N 1
ATOM 1999 C CA . TRP A 1 288 ? 28.544 -3.228 -24.192 1.00 90.50 288 TRP A CA 1
ATOM 2000 C C . TRP A 1 288 ? 27.209 -2.574 -23.841 1.00 90.50 288 TRP A C 1
ATOM 2002 O O . TRP A 1 288 ? 26.607 -2.941 -22.844 1.00 90.50 288 TRP A O 1
ATOM 2012 N N . CYS A 1 289 ? 26.726 -1.660 -24.677 1.00 89.38 289 CYS A N 1
ATOM 2013 C CA . CYS A 1 289 ? 25.395 -1.080 -24.519 1.00 89.38 289 CYS A CA 1
ATOM 2014 C C . CYS A 1 289 ? 24.352 -1.981 -25.159 1.00 89.38 289 CYS A C 1
ATOM 2016 O O . CYS A 1 289 ? 24.345 -2.135 -26.387 1.00 89.38 289 CYS A O 1
ATOM 2018 N N . ILE A 1 290 ? 23.498 -2.580 -24.339 1.00 86.50 290 ILE A N 1
ATOM 2019 C CA . ILE A 1 290 ? 22.417 -3.447 -24.798 1.00 86.50 290 ILE A CA 1
ATOM 2020 C C . ILE A 1 290 ? 21.460 -2.666 -25.702 1.00 86.50 290 ILE A C 1
ATOM 2022 O O . ILE A 1 290 ? 21.266 -1.460 -25.562 1.00 86.50 290 ILE A O 1
ATOM 2026 N N . GLN A 1 291 ? 20.919 -3.361 -26.693 1.00 90.12 291 GLN A N 1
ATOM 2027 C CA . GLN A 1 291 ? 19.868 -2.882 -27.569 1.00 90.12 291 GLN A CA 1
ATOM 2028 C C . GLN A 1 291 ? 18.540 -3.371 -26.991 1.00 90.12 291 GLN A C 1
ATOM 2030 O O . GLN A 1 291 ? 18.170 -4.532 -27.178 1.00 90.12 291 GLN A O 1
ATOM 2035 N N . ALA A 1 292 ? 17.840 -2.480 -26.294 1.00 83.56 292 ALA A N 1
ATOM 2036 C CA . ALA A 1 292 ? 16.583 -2.762 -25.618 1.00 83.56 292 ALA A CA 1
ATOM 2037 C C . ALA A 1 292 ? 15.560 -3.434 -26.549 1.00 83.56 292 ALA A C 1
ATOM 2039 O O . ALA A 1 292 ? 15.399 -3.066 -27.719 1.00 83.56 292 ALA A O 1
ATOM 2040 N N . GLY A 1 293 ? 14.860 -4.440 -26.027 1.00 83.25 293 GLY A N 1
ATOM 2041 C CA . GLY A 1 293 ? 13.856 -5.212 -26.765 1.00 83.25 293 GLY A CA 1
ATOM 2042 C C . GLY A 1 293 ? 14.413 -6.223 -27.775 1.00 83.25 293 GLY A C 1
ATOM 2043 O O . GLY A 1 293 ? 13.617 -6.862 -28.470 1.00 83.25 293 GLY A O 1
ATOM 2044 N N . THR A 1 294 ? 15.740 -6.365 -27.875 1.00 89.12 294 THR A N 1
ATOM 2045 C CA . THR A 1 294 ? 16.379 -7.530 -28.514 1.00 89.12 294 THR A CA 1
ATOM 2046 C C . THR A 1 294 ? 16.625 -8.631 -27.484 1.00 89.12 294 THR A C 1
ATOM 2048 O O . THR A 1 294 ? 16.594 -8.361 -26.289 1.00 89.12 294 THR A O 1
ATOM 2051 N N . LEU A 1 295 ? 16.895 -9.865 -27.921 1.00 86.62 295 LEU A N 1
ATOM 2052 C CA . LEU A 1 295 ? 17.146 -10.971 -26.986 1.00 86.62 295 LEU A CA 1
ATOM 2053 C C . LEU A 1 295 ? 18.419 -10.794 -26.139 1.00 86.62 295 LEU A C 1
ATOM 2055 O O . LEU A 1 295 ? 18.404 -11.151 -24.973 1.00 86.62 295 LEU A O 1
ATOM 2059 N N . ASP A 1 296 ? 19.525 -10.341 -26.741 1.00 89.62 296 ASP A N 1
ATOM 2060 C CA . ASP A 1 296 ? 20.801 -10.017 -26.060 1.00 89.62 296 ASP A CA 1
ATOM 2061 C C . ASP A 1 296 ? 21.781 -9.392 -27.074 1.00 89.62 296 ASP A C 1
ATOM 2063 O O . ASP A 1 296 ? 22.917 -9.849 -27.275 1.00 89.62 296 ASP A O 1
ATOM 2067 N N . GLN A 1 297 ? 21.305 -8.430 -27.865 1.00 94.19 297 GLN A N 1
ATOM 2068 C CA . GLN A 1 297 ? 22.159 -7.745 -28.824 1.00 94.19 297 GLN A CA 1
ATOM 2069 C C . GLN A 1 297 ? 22.704 -6.465 -28.209 1.00 94.19 297 GLN A C 1
ATOM 2071 O O . GLN A 1 297 ? 21.965 -5.712 -27.596 1.00 94.19 297 GLN A O 1
ATOM 2076 N N . ALA A 1 298 ? 23.990 -6.173 -28.394 1.00 93.38 298 ALA A N 1
ATOM 2077 C CA . ALA A 1 298 ? 24.594 -4.986 -27.796 1.00 93.38 298 ALA A CA 1
ATOM 2078 C C . ALA A 1 298 ? 25.619 -4.326 -28.716 1.00 93.38 298 ALA A C 1
ATOM 2080 O O . ALA A 1 298 ? 26.227 -4.976 -29.566 1.00 93.38 298 ALA A O 1
ATOM 2081 N N . THR A 1 299 ? 25.806 -3.020 -28.550 1.00 95.56 299 THR A N 1
ATOM 2082 C CA . THR A 1 299 ? 26.730 -2.180 -29.318 1.00 95.56 299 THR A CA 1
ATOM 2083 C C . THR A 1 299 ? 27.883 -1.718 -28.438 1.00 95.56 299 THR A C 1
ATOM 2085 O O . THR A 1 299 ? 27.674 -1.239 -27.328 1.00 95.56 299 THR A O 1
ATOM 2088 N N . LYS A 1 300 ? 29.105 -1.791 -28.962 1.00 95.31 300 LYS A N 1
ATOM 2089 C CA . LYS A 1 300 ? 30.296 -1.190 -28.360 1.00 95.31 300 LYS A CA 1
ATOM 2090 C C . LYS A 1 300 ? 30.952 -0.234 -29.341 1.00 95.31 300 LYS A C 1
ATOM 2092 O O . LYS A 1 300 ? 31.096 -0.548 -30.520 1.00 95.31 300 LYS A O 1
ATOM 2097 N N . CYS A 1 301 ? 31.365 0.921 -28.852 1.00 97.00 301 CYS A N 1
ATOM 2098 C CA . CYS A 1 301 ? 32.041 1.965 -29.602 1.00 97.00 301 CYS A CA 1
ATOM 2099 C C . CYS A 1 301 ? 33.543 1.916 -29.329 1.00 97.00 301 CYS A C 1
ATOM 2101 O O . CYS A 1 301 ? 33.978 1.736 -28.195 1.00 97.00 301 CYS A O 1
ATOM 2103 N N . ASN A 1 302 ? 34.363 2.153 -30.348 1.00 97.19 302 ASN A N 1
ATOM 2104 C CA . ASN A 1 302 ? 35.796 2.354 -30.137 1.00 97.19 302 ASN A CA 1
ATOM 2105 C C . ASN A 1 302 ? 36.080 3.693 -29.428 1.00 97.19 302 ASN A C 1
ATOM 2107 O O . ASN A 1 302 ? 36.982 3.797 -28.598 1.00 97.19 302 ASN A O 1
ATOM 2111 N N . SER A 1 303 ? 35.305 4.728 -29.754 1.00 97.12 303 SER A N 1
ATOM 2112 C CA . SER A 1 303 ? 35.272 5.998 -29.025 1.00 97.12 303 SER A CA 1
ATOM 2113 C C . SER A 1 303 ? 33.930 6.698 -29.232 1.00 97.12 303 SER A C 1
ATOM 2115 O O . SER A 1 303 ? 33.147 6.298 -30.091 1.00 97.12 303 SER A O 1
ATOM 2117 N N . SER A 1 304 ? 33.683 7.786 -28.507 1.00 96.50 304 SER A N 1
ATOM 2118 C CA . SER A 1 304 ? 32.489 8.622 -28.664 1.00 96.50 304 SER A CA 1
ATOM 2119 C C . SER A 1 304 ? 32.842 10.084 -28.954 1.00 96.50 304 SER A C 1
ATOM 2121 O O . SER A 1 304 ? 33.993 10.519 -28.816 1.00 96.50 304 SER A O 1
ATOM 2123 N N . SER A 1 305 ? 31.854 10.865 -29.389 1.00 96.56 305 SER A N 1
ATOM 2124 C CA . SER A 1 305 ? 31.962 12.324 -29.413 1.00 96.56 305 SER A CA 1
ATOM 2125 C C . SER A 1 305 ? 31.862 12.895 -28.000 1.00 96.56 305 SER A C 1
ATOM 2127 O O . SER A 1 305 ? 31.325 12.275 -27.092 1.00 96.56 305 SER A O 1
ATOM 2129 N N . THR A 1 306 ? 32.363 14.117 -27.803 1.00 93.50 306 THR A N 1
ATOM 2130 C CA . THR A 1 306 ? 32.365 14.775 -26.483 1.00 93.50 306 THR A CA 1
ATOM 2131 C C . THR A 1 306 ? 30.963 14.999 -25.909 1.00 93.50 306 THR A C 1
ATOM 2133 O O . THR A 1 306 ? 30.812 15.059 -24.695 1.00 93.50 306 THR A O 1
ATOM 2136 N N . ASP A 1 307 ? 29.950 15.128 -26.764 1.00 92.19 307 ASP A N 1
ATOM 2137 C CA . ASP A 1 307 ? 28.541 15.226 -26.369 1.00 92.19 307 ASP A CA 1
ATOM 2138 C C . ASP A 1 307 ? 27.880 13.857 -26.126 1.00 92.19 307 ASP A C 1
ATOM 2140 O O . ASP A 1 307 ? 26.712 13.814 -25.767 1.00 92.19 307 ASP A O 1
ATOM 2144 N N . GLY A 1 308 ? 28.603 12.746 -26.310 1.00 93.00 308 GLY A N 1
ATOM 2145 C CA . GLY A 1 308 ? 28.077 11.390 -26.148 1.00 93.00 308 GLY A CA 1
ATOM 2146 C C . GLY A 1 308 ? 27.096 10.954 -27.240 1.00 93.00 308 GLY A C 1
ATOM 2147 O O . GLY A 1 308 ? 26.568 9.852 -27.159 1.00 93.00 308 GLY A O 1
ATOM 2148 N N . LEU A 1 309 ? 26.853 11.768 -28.271 1.00 95.44 309 LEU A N 1
ATOM 2149 C CA . LEU A 1 309 ? 25.809 11.500 -29.268 1.00 95.44 309 LEU A CA 1
ATOM 2150 C C . LEU A 1 309 ? 26.286 10.704 -30.481 1.00 95.44 309 LEU A C 1
ATOM 2152 O O . LEU A 1 309 ? 25.463 10.212 -31.247 1.00 95.44 309 LEU A O 1
ATOM 2156 N N . THR A 1 310 ? 27.599 10.578 -30.690 1.00 97.56 310 THR A N 1
ATOM 2157 C CA . THR A 1 310 ? 28.182 9.839 -31.817 1.00 97.56 310 THR A CA 1
ATOM 2158 C C . THR A 1 310 ? 29.055 8.695 -31.334 1.00 97.56 310 THR A C 1
ATOM 2160 O O . THR A 1 310 ? 30.019 8.925 -30.608 1.00 97.56 310 THR A O 1
ATOM 2163 N N . CYS A 1 311 ? 28.764 7.491 -31.813 1.00 98.00 311 CYS A N 1
ATOM 2164 C CA . CYS A 1 311 ? 29.609 6.312 -31.692 1.00 98.00 311 CYS A CA 1
ATOM 2165 C C . CYS A 1 311 ? 30.581 6.252 -32.871 1.00 98.00 311 CYS A C 1
ATOM 2167 O O . CYS A 1 311 ? 30.151 6.341 -34.025 1.00 98.00 311 CYS A O 1
ATOM 2169 N N . TYR A 1 312 ? 31.872 6.081 -32.598 1.00 98.31 312 TYR A N 1
ATOM 2170 C CA . TYR A 1 312 ? 32.898 5.837 -33.609 1.00 98.31 312 TYR A CA 1
ATOM 2171 C C . TYR A 1 312 ? 33.277 4.362 -33.624 1.00 98.31 312 TYR A C 1
ATOM 2173 O O . TYR A 1 312 ? 33.550 3.778 -32.575 1.00 98.31 312 TYR A O 1
ATOM 2181 N N . ASP A 1 313 ? 33.323 3.802 -34.829 1.00 97.75 313 ASP A N 1
ATOM 2182 C CA . ASP A 1 313 ? 33.610 2.402 -35.120 1.00 97.75 313 ASP A CA 1
ATOM 2183 C C . ASP A 1 313 ? 32.794 1.422 -34.241 1.00 97.75 313 ASP A C 1
ATOM 2185 O O . ASP A 1 313 ? 33.370 0.695 -33.426 1.00 97.75 313 ASP A O 1
ATOM 2189 N N . PRO A 1 314 ? 31.450 1.397 -34.386 1.00 97.75 314 PRO A N 1
ATOM 2190 C CA . PRO A 1 314 ? 30.590 0.463 -33.667 1.00 97.75 314 PRO A CA 1
ATOM 2191 C C . PRO A 1 314 ? 30.888 -0.997 -34.032 1.00 97.75 314 PRO A C 1
ATOM 2193 O O . PRO A 1 314 ? 31.044 -1.347 -35.207 1.00 97.75 314 PRO A O 1
ATOM 2196 N N . VAL A 1 315 ? 30.894 -1.859 -33.023 1.00 97.75 315 VAL A N 1
ATOM 2197 C CA . VAL A 1 315 ? 30.894 -3.322 -33.137 1.00 97.75 315 VAL A CA 1
ATOM 2198 C C . VAL A 1 315 ? 29.666 -3.847 -32.401 1.00 97.75 315 VAL A C 1
ATOM 2200 O O . VAL A 1 315 ? 29.243 -3.249 -31.414 1.00 97.75 315 VAL A O 1
ATOM 2203 N N . ILE A 1 316 ? 29.093 -4.947 -32.881 1.00 98.06 316 ILE A N 1
ATOM 2204 C CA . ILE A 1 316 ? 27.903 -5.582 -32.311 1.00 98.06 316 ILE A CA 1
ATOM 2205 C C . ILE A 1 316 ? 28.277 -6.950 -31.733 1.00 98.06 316 ILE A C 1
ATOM 2207 O O . ILE A 1 316 ? 29.057 -7.695 -32.341 1.00 98.06 316 ILE A O 1
ATOM 2211 N N . ARG A 1 317 ? 27.702 -7.288 -30.579 1.00 96.75 317 ARG A N 1
ATOM 2212 C CA . ARG A 1 317 ? 27.634 -8.658 -30.052 1.00 96.75 317 ARG A CA 1
ATOM 2213 C C . ARG A 1 317 ? 26.195 -9.147 -30.072 1.00 96.75 317 ARG A C 1
ATOM 2215 O O . ARG A 1 317 ? 25.285 -8.324 -29.999 1.00 96.75 317 ARG A O 1
ATOM 2222 N N . TYR A 1 318 ? 26.009 -10.458 -30.126 1.00 95.38 318 TYR A N 1
ATOM 2223 C CA . TYR A 1 318 ? 24.705 -11.079 -29.947 1.00 95.38 318 TYR A CA 1
ATOM 2224 C C . TYR A 1 318 ? 24.838 -12.364 -29.129 1.00 95.38 318 TYR A C 1
ATOM 2226 O O . TYR A 1 318 ? 25.475 -13.338 -29.559 1.00 95.38 318 TYR A O 1
ATOM 2234 N N . GLY A 1 319 ? 24.301 -12.360 -27.909 1.00 92.56 319 GLY A N 1
ATOM 2235 C CA . GLY A 1 319 ? 24.645 -13.392 -26.943 1.00 92.56 319 GLY A CA 1
ATOM 2236 C C . GLY A 1 319 ? 26.127 -13.314 -26.566 1.00 92.56 319 GLY A C 1
ATOM 2237 O O . GLY A 1 319 ? 26.740 -12.252 -26.424 1.00 92.56 319 GLY A O 1
ATOM 2238 N N . THR A 1 320 ? 26.747 -14.488 -26.552 1.00 91.62 320 THR A N 1
ATOM 2239 C CA . THR A 1 320 ? 28.183 -14.718 -26.336 1.00 91.62 320 THR A CA 1
ATOM 2240 C C . THR A 1 320 ? 29.061 -14.478 -27.571 1.00 91.62 320 THR A C 1
ATOM 2242 O O . THR A 1 320 ? 30.282 -14.627 -27.493 1.00 91.62 320 THR A O 1
ATOM 2245 N N . THR A 1 321 ? 28.476 -14.154 -28.730 1.00 96.38 321 THR A N 1
ATOM 2246 C CA . THR A 1 321 ? 29.217 -14.000 -29.993 1.00 96.38 321 THR A CA 1
ATOM 2247 C C . THR A 1 321 ? 29.490 -12.529 -30.289 1.00 96.38 321 THR A C 1
ATOM 2249 O O . THR A 1 321 ? 28.564 -11.740 -30.438 1.00 96.38 321 THR A O 1
ATOM 2252 N N . GLU A 1 322 ? 30.765 -12.161 -30.416 1.00 96.38 322 GLU A N 1
ATOM 2253 C CA . GLU A 1 322 ? 31.217 -10.791 -30.698 1.00 96.38 322 GLU A CA 1
ATOM 2254 C C . GLU A 1 322 ? 31.815 -10.653 -32.112 1.00 96.38 322 GLU A C 1
ATOM 2256 O O . GLU A 1 322 ? 32.100 -11.641 -32.793 1.00 96.38 322 GLU A O 1
ATOM 2261 N N . GLY A 1 323 ? 32.084 -9.413 -32.535 1.00 95.44 323 GLY A N 1
ATOM 2262 C CA . GLY A 1 323 ? 32.781 -9.118 -33.795 1.00 95.44 323 GLY A CA 1
ATOM 2263 C C . GLY A 1 323 ? 31.853 -8.827 -34.973 1.00 95.44 323 GLY A C 1
ATOM 2264 O O . GLY A 1 323 ? 32.261 -8.943 -36.126 1.00 95.44 323 GLY A O 1
ATOM 2265 N N . GLY A 1 324 ? 30.611 -8.447 -34.687 1.00 97.81 324 GLY A N 1
ATOM 2266 C CA . GLY A 1 324 ? 29.640 -7.974 -35.656 1.00 97.81 324 GLY A CA 1
ATOM 2267 C C . GLY A 1 324 ? 29.967 -6.590 -36.201 1.00 97.81 324 GLY A C 1
ATOM 2268 O O . GLY A 1 324 ? 30.084 -5.636 -35.439 1.00 97.81 324 GLY A O 1
ATOM 2269 N N . TYR A 1 325 ? 30.060 -6.455 -37.520 1.00 98.06 325 TYR A N 1
ATOM 2270 C CA . TYR A 1 325 ? 30.304 -5.187 -38.202 1.00 98.06 325 TYR A CA 1
ATOM 2271 C C . TYR A 1 325 ? 29.050 -4.754 -38.973 1.00 98.06 325 TYR A C 1
ATOM 2273 O O . TYR A 1 325 ? 28.750 -5.348 -40.017 1.00 98.06 325 TYR A O 1
ATOM 2281 N N . PRO A 1 326 ? 28.317 -3.730 -38.499 1.00 98.31 326 PRO A N 1
ATOM 2282 C CA . PRO A 1 326 ? 27.134 -3.217 -39.174 1.00 98.31 326 PRO A CA 1
ATOM 2283 C C . PRO A 1 326 ? 27.537 -2.587 -40.508 1.00 98.31 326 PRO A C 1
ATOM 2285 O O . PRO A 1 326 ? 28.376 -1.686 -40.578 1.00 98.31 326 PRO A O 1
ATOM 2288 N N . CYS A 1 327 ? 26.959 -3.090 -41.592 1.00 98.19 327 CYS A N 1
ATOM 2289 C CA . CYS A 1 327 ? 27.256 -2.655 -42.949 1.00 98.19 327 CYS A CA 1
ATOM 2290 C C . CYS A 1 327 ? 26.002 -2.029 -43.583 1.00 98.19 327 CYS A C 1
ATOM 2292 O O . CYS A 1 327 ? 24.877 -2.443 -43.299 1.00 98.19 327 CYS A O 1
ATOM 2294 N N . GLU A 1 328 ? 26.193 -1.051 -44.470 1.00 97.75 328 GLU A N 1
ATOM 2295 C CA . GLU A 1 328 ? 25.109 -0.364 -45.178 1.00 97.75 328 GLU A CA 1
ATOM 2296 C C . GLU A 1 328 ? 24.239 -1.363 -45.953 1.00 97.75 328 GLU A C 1
ATOM 2298 O O . GLU A 1 328 ? 24.719 -2.102 -46.820 1.00 97.75 328 GLU A O 1
ATOM 2303 N N . HIS A 1 329 ? 22.944 -1.377 -45.649 1.00 97.44 329 HIS A N 1
ATOM 2304 C CA . HIS A 1 329 ? 21.965 -2.238 -46.293 1.00 97.44 329 HIS A CA 1
ATOM 2305 C C . HIS A 1 329 ? 20.585 -1.577 -46.299 1.00 97.44 329 HIS A C 1
ATOM 2307 O O . HIS A 1 329 ? 20.238 -0.795 -45.419 1.00 97.44 329 HIS A O 1
ATOM 2313 N N . THR A 1 330 ? 19.751 -1.922 -47.282 1.00 96.94 330 THR A N 1
ATOM 2314 C CA . THR A 1 330 ? 18.438 -1.284 -47.481 1.00 96.94 330 THR A CA 1
ATOM 2315 C C . THR A 1 330 ? 17.410 -1.583 -46.389 1.00 96.94 330 THR A C 1
ATOM 2317 O O . THR A 1 330 ? 16.356 -0.959 -46.380 1.00 96.94 330 THR A O 1
ATOM 2320 N N . SER A 1 331 ? 17.669 -2.564 -45.525 1.00 97.31 331 SER A N 1
ATOM 2321 C CA . SER A 1 331 ? 16.794 -2.949 -44.406 1.00 97.31 331 SER A CA 1
ATOM 2322 C C . SER A 1 331 ? 17.297 -2.463 -43.045 1.00 97.31 331 SER A C 1
ATOM 2324 O O . SER A 1 331 ? 16.716 -2.817 -42.020 1.00 97.31 331 SER A O 1
ATOM 2326 N N . ASN A 1 332 ? 18.373 -1.674 -43.020 1.00 98.38 332 ASN A N 1
ATOM 2327 C CA . ASN A 1 332 ? 18.841 -1.073 -41.783 1.00 98.38 332 ASN A CA 1
ATOM 2328 C C . ASN A 1 332 ? 17.817 -0.036 -41.306 1.00 98.38 332 ASN A C 1
ATOM 2330 O O . ASN A 1 332 ? 17.442 0.858 -42.067 1.00 98.38 332 ASN A O 1
ATOM 2334 N N . ASP A 1 333 ? 17.398 -0.144 -40.048 1.00 98.19 333 ASP A N 1
ATOM 2335 C CA . ASP A 1 333 ? 16.582 0.853 -39.366 1.00 98.19 333 ASP A CA 1
ATOM 2336 C C . ASP A 1 333 ? 17.426 1.536 -38.290 1.00 98.19 333 ASP A C 1
ATOM 2338 O O . ASP A 1 333 ? 17.476 1.140 -37.127 1.00 98.19 333 ASP A O 1
ATOM 2342 N N . TYR A 1 334 ? 18.142 2.578 -38.706 1.00 98.31 334 TYR A N 1
ATOM 2343 C CA . TYR A 1 334 ? 19.007 3.328 -37.801 1.00 98.31 334 TYR A CA 1
ATOM 2344 C C . TYR A 1 334 ? 18.231 4.035 -36.691 1.00 98.31 334 TYR A C 1
ATOM 2346 O O . TYR A 1 334 ? 18.791 4.279 -35.626 1.00 98.31 334 TYR A O 1
ATOM 2354 N N . ASN A 1 335 ? 16.962 4.380 -36.935 1.00 97.19 335 ASN A N 1
ATOM 2355 C CA . ASN A 1 335 ? 16.143 5.024 -35.922 1.00 97.19 335 ASN A CA 1
ATOM 2356 C C . ASN A 1 335 ? 15.798 4.040 -34.811 1.00 97.19 335 ASN A C 1
ATOM 2358 O O . ASN A 1 335 ? 15.986 4.379 -33.647 1.00 97.19 335 ASN A O 1
ATOM 2362 N N . THR A 1 336 ? 15.375 2.826 -35.169 1.00 95.62 336 THR A N 1
ATOM 2363 C CA . THR A 1 336 ? 15.171 1.759 -34.186 1.00 95.62 336 THR A CA 1
ATOM 2364 C C . THR A 1 336 ? 16.467 1.433 -33.455 1.00 95.62 336 THR A C 1
ATOM 2366 O O . THR A 1 336 ? 16.450 1.415 -32.233 1.00 95.62 336 THR A O 1
ATOM 2369 N N . TRP A 1 337 ? 17.602 1.312 -34.149 1.00 96.38 337 TRP A N 1
ATOM 2370 C CA . TRP A 1 337 ? 18.887 1.061 -33.484 1.00 96.38 337 TRP A CA 1
ATOM 2371 C C . TRP A 1 337 ? 19.242 2.122 -32.431 1.00 96.38 337 TRP A C 1
ATOM 2373 O O . TRP A 1 337 ? 19.620 1.781 -31.315 1.00 96.38 337 TRP A O 1
ATOM 2383 N N . CYS A 1 338 ? 19.084 3.411 -32.755 1.00 94.62 338 CYS A N 1
ATOM 2384 C CA . CYS A 1 338 ? 19.288 4.492 -31.786 1.00 94.62 338 CYS A CA 1
ATOM 2385 C C . CYS A 1 338 ? 18.309 4.394 -30.604 1.00 94.62 338 CYS A C 1
ATOM 2387 O O . CYS A 1 338 ? 18.717 4.591 -29.465 1.00 94.62 338 CYS A O 1
ATOM 2389 N N . GLN A 1 339 ? 17.039 4.070 -30.858 1.00 91.12 339 GLN A N 1
ATOM 2390 C CA . GLN A 1 339 ? 16.022 3.937 -29.809 1.00 91.12 339 GLN A CA 1
ATOM 2391 C C . GLN A 1 339 ? 16.287 2.765 -28.869 1.00 91.12 339 GLN A C 1
ATOM 2393 O O . GLN A 1 339 ? 16.153 2.914 -27.661 1.00 91.12 339 GLN A O 1
ATOM 2398 N N . GLN A 1 340 ? 16.738 1.636 -29.409 1.00 90.38 340 GLN A N 1
ATOM 2399 C CA . GLN A 1 340 ? 17.151 0.478 -28.620 1.00 90.38 340 GLN A CA 1
ATOM 2400 C C . GLN A 1 340 ? 18.359 0.790 -27.731 1.00 90.38 340 GLN A C 1
ATOM 2402 O O . GLN A 1 340 ? 18.523 0.187 -26.683 1.00 90.38 340 GLN A O 1
ATOM 2407 N N . LEU A 1 341 ? 19.197 1.747 -28.125 1.00 89.62 341 LEU A N 1
ATOM 2408 C CA . LEU A 1 341 ? 20.338 2.209 -27.336 1.00 89.62 341 LEU A CA 1
ATOM 2409 C C . LEU A 1 341 ? 19.984 3.348 -26.360 1.00 89.62 341 LEU A C 1
ATOM 2411 O O . LEU A 1 341 ? 20.892 3.976 -25.825 1.00 89.62 341 LEU A O 1
ATOM 2415 N N . GLY A 1 342 ? 18.695 3.649 -26.162 1.00 86.06 342 GLY A N 1
ATOM 2416 C CA . GLY A 1 342 ? 18.220 4.665 -25.215 1.00 86.06 342 GLY A CA 1
ATOM 2417 C C . GLY A 1 342 ? 18.107 6.092 -25.771 1.00 86.06 342 GLY A C 1
ATOM 2418 O O . GLY A 1 342 ? 17.776 7.018 -25.032 1.00 86.06 342 GLY A O 1
ATOM 2419 N N . PHE 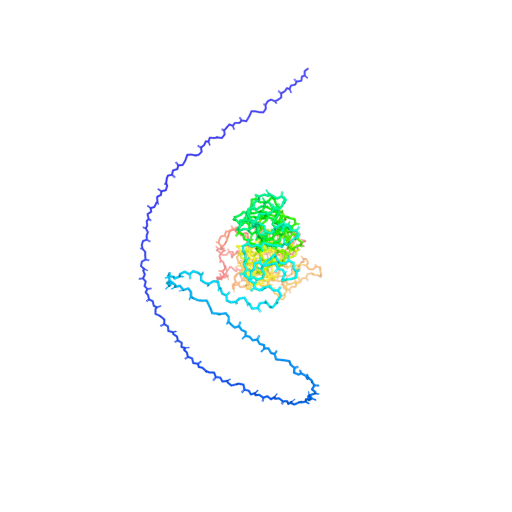A 1 343 ? 18.347 6.314 -27.068 1.00 88.88 343 PHE A N 1
ATOM 2420 C CA . PHE A 1 343 ? 18.209 7.641 -27.682 1.00 88.88 343 PHE A CA 1
ATOM 2421 C C . PHE A 1 343 ? 16.786 7.900 -28.196 1.00 88.88 343 PHE A C 1
ATOM 2423 O O . PHE A 1 343 ? 16.042 6.986 -28.536 1.00 88.88 343 PHE A O 1
ATOM 2430 N N . SER A 1 344 ? 16.395 9.166 -28.355 1.00 88.94 344 SER A N 1
ATOM 2431 C CA . SER A 1 344 ? 15.069 9.501 -28.898 1.00 88.94 344 SER A CA 1
ATOM 2432 C C . SER A 1 344 ? 14.952 9.175 -30.390 1.00 88.94 344 SER A C 1
ATOM 2434 O O . SER A 1 344 ? 13.859 8.873 -30.889 1.00 88.94 344 SER A O 1
ATOM 2436 N N . GLY A 1 345 ? 16.066 9.238 -31.123 1.00 92.38 345 GLY A N 1
ATOM 2437 C CA . GLY A 1 345 ? 16.089 8.860 -32.529 1.00 92.38 345 GLY A CA 1
ATOM 2438 C C . GLY A 1 345 ? 17.437 9.015 -33.220 1.00 92.38 345 GLY A C 1
ATOM 2439 O O . GLY A 1 345 ? 18.470 9.300 -32.615 1.00 92.38 345 GLY A O 1
ATOM 2440 N N . TYR A 1 346 ? 17.404 8.807 -34.533 1.00 97.56 346 TYR A N 1
ATOM 2441 C CA . TYR A 1 346 ? 18.576 8.823 -35.404 1.00 97.56 346 TYR A CA 1
ATOM 2442 C C . TYR A 1 346 ? 18.804 10.178 -36.085 1.00 97.56 346 TYR A C 1
ATOM 2444 O O . TYR A 1 346 ? 17.886 10.764 -36.660 1.00 97.56 346 TYR A O 1
ATOM 2452 N N . THR A 1 347 ? 20.062 10.634 -36.103 1.00 97.88 347 THR A N 1
ATOM 2453 C CA . THR A 1 347 ? 20.481 11.847 -36.824 1.00 97.88 347 THR A CA 1
ATOM 2454 C C . THR A 1 347 ? 21.160 11.516 -38.151 1.00 97.88 347 THR A C 1
ATOM 2456 O O . THR A 1 347 ? 20.713 11.946 -39.216 1.00 97.88 347 THR A O 1
ATOM 2459 N N . THR A 1 348 ? 22.305 10.830 -38.097 1.00 98.50 348 THR A N 1
ATOM 2460 C CA . THR A 1 348 ? 23.162 10.588 -39.266 1.00 98.50 348 THR A CA 1
ATOM 2461 C C . THR A 1 348 ? 24.105 9.415 -39.024 1.00 98.50 348 THR A C 1
ATOM 2463 O O . THR A 1 348 ? 24.386 9.056 -37.886 1.00 98.50 348 THR A O 1
ATOM 2466 N N . HIS A 1 349 ? 24.656 8.852 -40.092 1.00 98.44 349 HIS A N 1
ATOM 2467 C CA . HIS A 1 349 ? 25.788 7.935 -40.031 1.00 98.44 349 HIS A CA 1
ATOM 2468 C C . HIS A 1 349 ? 26.800 8.274 -41.133 1.00 98.44 349 HIS A C 1
ATOM 2470 O O . HIS A 1 349 ? 26.517 9.066 -42.036 1.00 98.44 349 HIS A O 1
ATOM 2476 N N . THR A 1 350 ? 27.995 7.694 -41.050 1.00 98.38 350 THR A N 1
ATOM 2477 C CA . THR A 1 350 ? 28.969 7.700 -42.149 1.00 98.38 350 THR A CA 1
ATOM 2478 C C . THR A 1 350 ? 29.477 6.291 -42.384 1.00 98.38 350 THR A C 1
ATOM 2480 O O . THR A 1 350 ? 29.441 5.454 -41.478 1.00 98.38 350 THR A O 1
ATOM 2483 N N . THR A 1 351 ? 29.915 6.030 -43.614 1.00 98.38 351 THR A N 1
ATOM 2484 C CA . THR A 1 351 ? 30.380 4.709 -44.026 1.00 98.38 351 THR A CA 1
ATOM 2485 C C . THR A 1 351 ? 31.791 4.744 -44.585 1.00 98.38 351 THR A C 1
ATOM 2487 O O . THR A 1 351 ? 32.169 5.680 -45.296 1.00 98.38 351 THR A O 1
ATOM 2490 N N . SER A 1 352 ? 32.534 3.664 -44.359 1.00 96.88 352 SER A N 1
ATOM 2491 C CA . SER A 1 352 ? 33.861 3.440 -44.922 1.00 96.88 352 SER A CA 1
ATOM 2492 C C . SER A 1 352 ? 33.951 2.042 -45.520 1.00 96.88 352 SER A C 1
ATOM 2494 O O . SER A 1 352 ? 33.636 1.052 -44.867 1.00 96.88 352 SER A O 1
ATOM 2496 N N . THR A 1 353 ? 34.413 1.937 -46.766 1.00 97.81 353 THR A N 1
ATOM 2497 C CA . THR A 1 353 ? 34.563 0.634 -47.417 1.00 97.81 353 THR A CA 1
ATOM 2498 C C . THR A 1 353 ? 35.772 -0.110 -46.851 1.00 97.81 353 THR A C 1
ATOM 2500 O O . THR A 1 353 ? 36.921 0.275 -47.088 1.00 97.81 353 THR A O 1
ATOM 2503 N N . ILE A 1 354 ? 35.523 -1.211 -46.146 1.00 95.56 354 ILE A N 1
ATOM 2504 C CA . ILE A 1 354 ? 36.557 -2.076 -45.562 1.00 95.56 354 ILE A CA 1
ATOM 2505 C C . ILE A 1 354 ? 36.243 -3.550 -45.837 1.00 95.56 354 ILE A C 1
ATOM 2507 O O . ILE A 1 354 ? 35.171 -3.886 -46.339 1.00 95.56 354 ILE A O 1
ATOM 2511 N N . ASN A 1 355 ? 37.196 -4.440 -45.552 1.00 96.62 355 ASN A N 1
ATOM 2512 C CA . ASN A 1 355 ? 36.930 -5.876 -45.486 1.00 96.62 355 ASN A CA 1
ATOM 2513 C C . ASN A 1 355 ? 36.762 -6.270 -44.024 1.00 96.62 355 ASN A C 1
ATOM 2515 O O . ASN A 1 355 ? 37.665 -6.018 -43.228 1.00 96.62 355 ASN A O 1
ATOM 2519 N N . VAL A 1 356 ? 35.649 -6.921 -43.705 1.00 94.50 356 VAL A N 1
ATOM 2520 C CA . VAL A 1 356 ? 35.339 -7.398 -42.353 1.00 94.50 356 VAL A CA 1
ATOM 2521 C C . VAL A 1 356 ? 35.080 -8.900 -42.364 1.00 94.50 356 VAL A C 1
ATOM 2523 O O . VAL A 1 356 ? 34.681 -9.467 -43.387 1.00 94.50 356 VAL A O 1
ATOM 2526 N N . GLY A 1 357 ? 35.340 -9.545 -41.229 1.00 93.06 357 GLY A N 1
ATOM 2527 C CA . GLY A 1 357 ? 34.787 -10.854 -40.897 1.00 93.06 357 GLY A CA 1
ATOM 2528 C C . GLY A 1 357 ? 33.693 -10.631 -39.864 1.00 93.06 357 GLY A C 1
ATOM 2529 O O . GLY A 1 357 ? 34.001 -10.116 -38.800 1.00 93.06 357 GLY A O 1
ATOM 2530 N N . GLY A 1 358 ? 32.452 -10.949 -40.221 1.00 96.38 358 GLY A N 1
ATOM 2531 C CA . GLY A 1 358 ? 31.246 -10.681 -39.441 1.00 96.38 358 GLY A CA 1
ATOM 2532 C C . GLY A 1 358 ? 30.377 -9.550 -39.986 1.00 96.38 358 GLY A C 1
ATOM 2533 O O . GLY A 1 358 ? 30.023 -8.638 -39.253 1.00 96.38 358 GLY A O 1
ATOM 2534 N N . LYS A 1 359 ? 30.055 -9.568 -41.285 1.00 97.50 359 LYS A N 1
ATOM 2535 C CA . LYS A 1 359 ? 29.154 -8.574 -41.891 1.00 97.50 359 LYS A CA 1
ATOM 2536 C C . LYS A 1 359 ? 27.742 -8.716 -41.328 1.00 97.50 359 LYS A C 1
ATOM 2538 O O . LYS A 1 359 ? 27.181 -9.807 -41.388 1.00 97.50 359 LYS A O 1
ATOM 2543 N N . LEU A 1 360 ? 27.149 -7.600 -40.917 1.00 98.50 360 LEU A N 1
ATOM 2544 C CA . LEU A 1 360 ? 25.777 -7.553 -40.423 1.00 98.50 360 LEU A CA 1
ATOM 2545 C C . LEU A 1 360 ? 24.883 -6.654 -41.279 1.00 98.50 360 LEU A C 1
ATOM 2547 O O . LEU A 1 360 ? 25.348 -5.663 -41.848 1.00 98.50 360 LEU A O 1
ATOM 2551 N N . PHE A 1 361 ? 23.598 -6.997 -41.338 1.00 98.19 361 PHE A N 1
ATOM 2552 C CA . PHE A 1 361 ? 22.525 -6.176 -41.906 1.00 98.19 361 PHE A CA 1
ATOM 2553 C C . PHE A 1 361 ? 21.323 -6.159 -40.955 1.00 98.19 361 PHE A C 1
ATOM 2555 O O . PHE A 1 361 ? 21.129 -7.110 -40.208 1.00 98.19 361 PHE A O 1
ATOM 2562 N N . GLY A 1 362 ? 20.510 -5.104 -40.974 1.00 98.19 362 GLY A N 1
ATOM 2563 C CA . GLY A 1 362 ? 19.309 -5.025 -40.140 1.00 98.19 362 GLY A CA 1
ATOM 2564 C C . GLY A 1 362 ? 18.196 -5.950 -40.632 1.00 98.19 362 GLY A C 1
ATOM 2565 O O . GLY A 1 362 ? 17.922 -6.003 -41.835 1.00 98.19 362 GLY A O 1
ATOM 2566 N N . CYS A 1 363 ? 17.522 -6.659 -39.736 1.00 97.56 363 CYS A N 1
ATOM 2567 C CA . CYS A 1 363 ? 16.386 -7.512 -40.068 1.00 97.56 363 CYS A CA 1
ATOM 2568 C C . CYS A 1 363 ? 15.390 -7.610 -38.899 1.00 97.56 363 CYS A C 1
ATOM 2570 O O . CYS A 1 363 ? 15.705 -7.203 -37.795 1.00 97.56 363 CYS A O 1
ATOM 2572 N N . ALA A 1 364 ? 14.179 -8.121 -39.146 1.00 97.12 364 ALA A N 1
ATOM 2573 C CA . ALA A 1 364 ? 13.128 -8.319 -38.130 1.00 97.12 364 ALA A CA 1
ATOM 2574 C C . ALA A 1 364 ? 12.560 -9.754 -38.198 1.00 97.12 364 ALA A C 1
ATOM 2576 O O . ALA A 1 364 ? 11.350 -9.988 -38.198 1.00 97.12 364 ALA A O 1
ATOM 2577 N N . SER A 1 365 ? 13.454 -10.714 -38.427 1.00 94.88 365 SER A N 1
ATOM 2578 C CA . SER A 1 365 ? 13.173 -12.146 -38.563 1.00 94.88 365 SER A CA 1
ATOM 2579 C C . SER A 1 365 ? 14.418 -12.944 -38.151 1.00 94.88 365 SER A C 1
ATOM 2581 O O . SER A 1 365 ? 15.413 -12.344 -37.780 1.00 94.88 365 SER A O 1
ATOM 2583 N N . TYR A 1 366 ? 14.416 -14.269 -38.332 1.00 96.31 366 TYR A N 1
ATOM 2584 C CA . TYR A 1 366 ? 15.516 -15.180 -37.967 1.00 96.31 366 TYR A CA 1
ATOM 2585 C C . TYR A 1 366 ? 15.574 -15.489 -36.469 1.00 96.31 366 TYR A C 1
ATOM 2587 O O . TYR A 1 366 ? 14.727 -16.269 -36.030 1.00 96.31 366 TYR A O 1
ATOM 2595 N N . ASP A 1 367 ? 16.553 -14.956 -35.730 1.00 96.06 367 ASP A N 1
ATOM 2596 C CA . ASP A 1 367 ? 16.724 -15.225 -34.295 1.00 96.06 367 ASP A CA 1
ATOM 2597 C C . ASP A 1 367 ? 15.534 -14.681 -33.485 1.00 96.06 367 ASP A C 1
ATOM 2599 O O . ASP A 1 367 ? 15.054 -15.340 -32.564 1.00 96.06 367 ASP A O 1
ATOM 2603 N N . GLU A 1 368 ? 14.985 -13.533 -33.893 1.00 94.06 368 GLU A N 1
ATOM 2604 C CA . GLU A 1 368 ? 13.834 -12.901 -33.245 1.00 94.06 368 GLU A CA 1
ATOM 2605 C C . GLU A 1 368 ? 12.970 -12.069 -34.212 1.00 94.06 368 GLU A C 1
ATOM 2607 O O . GLU A 1 368 ? 13.311 -11.866 -35.380 1.00 94.06 368 GLU A O 1
ATOM 2612 N N . SER A 1 369 ? 11.797 -11.623 -33.748 1.00 92.88 369 SER A N 1
ATOM 2613 C CA . SER A 1 369 ? 10.863 -10.799 -34.536 1.00 92.88 369 SER A CA 1
ATOM 2614 C C . SER A 1 369 ? 11.057 -9.292 -34.368 1.00 92.88 369 SER A C 1
ATOM 2616 O O . SER A 1 369 ? 10.531 -8.526 -35.179 1.00 92.88 369 SER A O 1
ATOM 2618 N N . THR A 1 370 ? 11.768 -8.856 -33.326 1.00 92.38 370 THR A N 1
ATOM 2619 C CA . THR A 1 370 ? 12.152 -7.450 -33.150 1.00 92.38 370 THR A CA 1
ATOM 2620 C C . THR A 1 370 ? 13.238 -7.093 -34.163 1.00 92.38 370 THR A C 1
ATOM 2622 O O . THR A 1 370 ? 13.986 -7.963 -34.614 1.00 92.38 370 THR A O 1
ATOM 2625 N N . TRP A 1 371 ? 13.316 -5.827 -34.583 1.00 97.31 371 TRP A N 1
ATOM 2626 C CA . TRP A 1 371 ? 14.407 -5.404 -35.460 1.00 97.31 371 TRP A CA 1
ATOM 2627 C C . TRP A 1 371 ? 15.751 -5.516 -34.724 1.00 97.31 371 TRP A C 1
ATOM 2629 O O . TRP A 1 371 ? 15.868 -5.054 -33.595 1.00 97.31 371 TRP A O 1
ATOM 2639 N N . HIS A 1 372 ? 16.744 -6.131 -35.355 1.00 97.25 372 HIS A N 1
ATOM 2640 C CA . HIS A 1 372 ? 18.088 -6.339 -34.817 1.00 97.25 372 HIS A CA 1
ATOM 2641 C C . HIS A 1 372 ? 19.099 -6.489 -35.966 1.00 97.25 372 HIS A C 1
ATOM 2643 O O . HIS A 1 372 ? 18.736 -6.575 -37.145 1.00 97.25 372 HIS A O 1
ATOM 2649 N N . TRP A 1 373 ? 20.391 -6.520 -35.648 1.00 98.44 373 TRP A N 1
ATOM 2650 C CA . TRP A 1 373 ? 21.458 -6.841 -36.592 1.00 98.44 373 TRP A CA 1
ATOM 2651 C C . TRP A 1 373 ? 21.586 -8.349 -36.805 1.00 98.44 373 TRP A C 1
ATOM 2653 O O . TRP A 1 373 ? 21.646 -9.113 -35.851 1.00 98.44 373 TRP A O 1
ATOM 2663 N N . CYS A 1 374 ? 21.697 -8.785 -38.053 1.00 98.25 374 CYS A N 1
ATOM 2664 C CA . CYS A 1 374 ? 21.621 -10.191 -38.449 1.00 98.25 374 CYS A CA 1
ATOM 2665 C C . CYS A 1 374 ? 22.837 -10.563 -39.304 1.00 98.25 374 CYS A C 1
ATOM 2667 O O . CYS A 1 374 ? 23.340 -9.720 -40.057 1.00 98.25 374 CYS A O 1
ATOM 2669 N N . ASP A 1 375 ? 23.316 -11.811 -39.217 1.00 97.81 375 ASP A N 1
ATOM 2670 C CA . ASP A 1 375 ? 24.434 -12.280 -40.049 1.00 97.81 375 ASP A CA 1
ATOM 2671 C C . ASP A 1 375 ? 24.040 -12.205 -41.528 1.00 97.81 375 ASP A C 1
ATOM 2673 O O . ASP A 1 375 ? 23.060 -12.807 -41.960 1.00 97.81 375 ASP A O 1
ATOM 2677 N N . TRP A 1 376 ? 24.827 -11.497 -42.340 1.00 96.94 376 TRP A N 1
ATOM 2678 C CA . TRP A 1 376 ? 24.602 -11.373 -43.782 1.00 96.94 376 TRP A CA 1
ATOM 2679 C C . TRP A 1 376 ? 24.541 -12.725 -44.515 1.00 96.94 376 TRP A C 1
ATOM 2681 O O . TRP A 1 376 ? 23.988 -12.805 -45.615 1.00 96.94 376 TRP A O 1
ATOM 2691 N N . GLN A 1 377 ? 25.136 -13.783 -43.962 1.00 96.31 377 GLN A N 1
ATOM 2692 C CA . GLN A 1 377 ? 25.201 -15.087 -44.611 1.00 96.31 377 GLN A CA 1
ATOM 2693 C C . GLN A 1 377 ? 23.860 -15.831 -44.584 1.00 96.31 377 GLN A C 1
ATOM 2695 O O . GLN A 1 377 ? 23.472 -16.411 -45.606 1.00 96.31 377 GLN A O 1
ATOM 2700 N N . ASP A 1 378 ? 23.186 -15.859 -43.438 1.00 95.81 378 ASP A N 1
ATOM 2701 C CA . ASP A 1 378 ? 21.978 -16.665 -43.219 1.00 95.81 378 ASP A CA 1
ATOM 2702 C C . ASP A 1 378 ? 20.966 -16.061 -42.230 1.00 95.81 378 ASP A C 1
ATOM 2704 O O . ASP A 1 378 ? 19.861 -16.591 -42.115 1.00 95.81 378 ASP A O 1
ATOM 2708 N N . GLY A 1 379 ? 21.302 -14.939 -41.594 1.00 97.12 379 GLY A N 1
ATOM 2709 C CA . GLY A 1 379 ? 20.472 -14.209 -40.645 1.00 97.12 379 GLY A CA 1
ATOM 2710 C C . GLY A 1 379 ? 20.611 -14.646 -39.185 1.00 97.12 379 GLY A C 1
ATOM 2711 O O . GLY A 1 379 ? 20.156 -13.892 -38.335 1.00 97.12 379 GLY A O 1
ATOM 2712 N N . TYR A 1 380 ? 21.246 -15.785 -38.879 1.00 97.44 380 TYR A N 1
ATOM 2713 C CA . TYR A 1 380 ? 21.282 -16.355 -37.524 1.00 97.44 380 TYR A CA 1
ATOM 2714 C C . TYR A 1 380 ? 22.666 -16.235 -36.887 1.00 97.44 380 TYR A C 1
ATOM 2716 O O . TYR A 1 380 ? 23.633 -16.791 -37.409 1.00 97.44 380 TYR A O 1
ATOM 2724 N N . TRP A 1 381 ? 22.778 -15.588 -35.727 1.00 97.62 381 TRP A N 1
ATOM 2725 C CA . TRP A 1 381 ? 24.058 -15.515 -35.008 1.00 97.62 381 TRP A CA 1
ATOM 2726 C C . TRP A 1 381 ? 23.980 -15.302 -33.489 1.00 97.62 381 TRP A C 1
ATOM 2728 O O . TRP A 1 381 ? 25.035 -15.204 -32.856 1.00 97.62 381 TRP A O 1
ATOM 2738 N N . LEU A 1 382 ? 22.791 -15.322 -32.876 1.00 95.56 382 LEU A N 1
ATOM 2739 C CA . LEU A 1 382 ? 22.669 -15.372 -31.414 1.00 95.56 382 LEU A CA 1
ATOM 2740 C C . LEU A 1 382 ? 23.367 -16.626 -30.867 1.00 95.56 382 LEU A C 1
ATOM 2742 O O . LEU A 1 382 ? 22.973 -17.751 -31.179 1.00 95.56 382 LEU A O 1
ATOM 2746 N N . ASN A 1 383 ? 24.410 -16.448 -30.045 1.00 93.81 383 ASN A N 1
ATOM 2747 C CA . ASN A 1 383 ? 25.185 -17.564 -29.476 1.00 93.81 383 ASN A CA 1
ATOM 2748 C C . ASN A 1 383 ? 25.695 -18.571 -30.534 1.00 93.81 383 ASN A C 1
ATOM 2750 O O . ASN A 1 383 ? 25.806 -19.772 -30.266 1.00 93.81 383 ASN A O 1
ATOM 2754 N N . SER A 1 384 ? 25.976 -18.100 -31.752 1.00 94.75 384 SER A N 1
ATOM 2755 C CA . SER A 1 384 ? 26.260 -18.947 -32.913 1.00 94.75 384 SER A CA 1
ATOM 2756 C C . SER A 1 384 ? 27.413 -18.390 -33.761 1.00 94.75 384 SER A C 1
ATOM 2758 O O . SER A 1 384 ? 28.135 -17.481 -33.371 1.00 94.75 384 SER A O 1
ATOM 2760 N N . VAL A 1 385 ? 27.690 -19.004 -34.909 1.00 93.38 385 VAL A N 1
ATOM 2761 C CA . VAL A 1 385 ? 28.856 -18.667 -35.731 1.00 93.38 385 VAL A CA 1
ATOM 2762 C C . VAL A 1 385 ? 28.562 -17.474 -36.634 1.00 93.38 385 VAL A C 1
ATOM 2764 O O . VAL A 1 385 ? 27.874 -17.626 -37.635 1.00 93.38 385 VAL A O 1
ATOM 2767 N N . LEU A 1 386 ? 29.226 -16.351 -36.374 1.00 95.94 386 LEU A N 1
ATOM 2768 C CA . LEU A 1 386 ? 29.247 -15.188 -37.257 1.00 95.94 386 LEU A CA 1
ATOM 2769 C C . LEU A 1 386 ? 30.302 -15.360 -38.368 1.00 95.94 386 LEU A C 1
ATOM 2771 O O . LEU A 1 386 ? 31.508 -15.306 -38.106 1.00 95.94 386 LEU A O 1
ATOM 2775 N N . ASN A 1 387 ? 29.877 -15.607 -39.613 1.00 93.50 387 ASN A N 1
ATOM 2776 C CA . ASN A 1 387 ? 30.798 -16.037 -40.681 1.00 93.50 387 ASN A CA 1
ATOM 2777 C C . ASN A 1 387 ? 30.714 -15.264 -42.008 1.00 93.50 387 ASN A C 1
ATOM 2779 O O . ASN A 1 387 ? 31.593 -15.455 -42.865 1.00 93.50 387 ASN A O 1
ATOM 2783 N N . ALA A 1 388 ? 29.751 -14.355 -42.191 1.00 95.12 388 ALA A N 1
ATOM 2784 C CA . ALA A 1 388 ? 29.756 -13.504 -43.375 1.00 95.12 388 ALA A CA 1
ATOM 2785 C C . ALA A 1 388 ? 31.009 -12.631 -43.423 1.00 95.12 388 ALA A C 1
ATOM 2787 O O . ALA A 1 388 ? 31.287 -11.850 -42.519 1.00 95.12 388 ALA A O 1
ATOM 2788 N N . SER A 1 389 ? 31.761 -12.701 -44.516 1.00 95.25 389 SER A N 1
ATOM 2789 C CA . SER A 1 389 ? 32.994 -11.930 -44.672 1.00 95.25 389 SER A CA 1
ATOM 2790 C C . SER A 1 389 ? 33.112 -11.308 -46.055 1.00 95.25 389 SER A C 1
ATOM 2792 O O . SER A 1 389 ? 32.496 -11.750 -47.026 1.00 95.25 389 SER A O 1
ATOM 2794 N N . GLY A 1 390 ? 33.910 -10.248 -46.145 1.00 95.06 390 GLY A N 1
ATOM 2795 C CA . GLY A 1 390 ? 34.235 -9.579 -47.399 1.00 95.06 390 GLY A CA 1
ATOM 2796 C C . GLY A 1 390 ? 34.089 -8.068 -47.318 1.00 95.06 390 GLY A C 1
ATOM 2797 O O . GLY A 1 390 ? 33.972 -7.489 -46.239 1.00 95.06 390 GLY A O 1
ATOM 2798 N N . SER A 1 391 ? 34.108 -7.428 -48.487 1.00 96.56 391 SER A N 1
ATOM 2799 C CA . SER A 1 391 ? 33.995 -5.977 -48.578 1.00 96.56 391 SER A CA 1
ATOM 2800 C C . SER A 1 391 ? 32.582 -5.519 -48.208 1.00 96.56 391 SER A C 1
ATOM 2802 O O . SER A 1 391 ? 31.589 -6.121 -48.642 1.00 96.56 391 SER A O 1
ATOM 2804 N N . CYS A 1 392 ? 32.489 -4.472 -47.394 1.00 95.31 392 CYS A N 1
ATOM 2805 C CA . CYS A 1 392 ? 31.240 -3.786 -47.100 1.00 95.31 392 CYS A CA 1
ATOM 2806 C C . CYS A 1 392 ? 31.479 -2.298 -46.841 1.00 95.31 392 CYS A C 1
ATOM 2808 O O . CYS A 1 392 ? 32.582 -1.903 -46.451 1.00 95.31 392 CYS A O 1
ATOM 2810 N N . ASP A 1 393 ? 30.440 -1.496 -47.056 1.00 98.00 393 ASP A N 1
ATOM 2811 C CA . ASP A 1 393 ? 30.393 -0.109 -46.608 1.00 98.00 393 ASP A CA 1
ATOM 2812 C C . ASP A 1 393 ? 30.018 -0.123 -45.125 1.00 98.00 393 ASP A C 1
ATOM 2814 O O . ASP A 1 393 ? 28.849 -0.108 -44.753 1.00 98.00 393 ASP A O 1
ATOM 2818 N N . TYR A 1 394 ? 31.036 -0.282 -44.285 1.00 98.12 394 TYR A N 1
ATOM 2819 C CA . TYR A 1 394 ? 30.906 -0.384 -42.838 1.00 98.12 394 TYR A CA 1
ATOM 2820 C C . TYR A 1 394 ? 30.440 0.944 -42.259 1.00 98.12 394 TYR A C 1
ATOM 2822 O O . TYR A 1 394 ? 30.999 1.985 -42.610 1.00 98.12 394 TYR A O 1
ATOM 2830 N N . ILE A 1 395 ? 29.462 0.906 -41.359 1.00 98.56 395 ILE A N 1
ATOM 2831 C CA . ILE A 1 395 ? 28.986 2.077 -40.627 1.00 98.56 395 ILE A CA 1
ATOM 2832 C C . ILE A 1 395 ? 30.046 2.439 -39.586 1.00 98.56 395 ILE A C 1
ATOM 2834 O O . ILE A 1 395 ? 30.071 1.891 -38.491 1.00 98.56 395 ILE A O 1
ATOM 2838 N N . ASN A 1 396 ? 30.953 3.350 -39.942 1.00 97.56 396 ASN A N 1
ATOM 2839 C CA . ASN A 1 396 ? 32.073 3.737 -39.082 1.00 97.56 396 ASN A CA 1
ATOM 2840 C C . ASN A 1 396 ? 31.714 4.867 -38.107 1.00 97.56 396 ASN A C 1
ATOM 2842 O O . ASN A 1 396 ? 32.485 5.155 -37.195 1.00 97.56 396 ASN A O 1
ATOM 2846 N N . THR A 1 397 ? 30.561 5.519 -38.283 1.00 98.31 397 THR A N 1
ATOM 2847 C CA . THR A 1 397 ? 29.966 6.374 -37.246 1.00 98.31 397 THR A CA 1
ATOM 2848 C C . THR A 1 397 ? 28.453 6.274 -37.255 1.00 98.31 397 THR A C 1
ATOM 2850 O O . THR A 1 397 ? 27.871 6.293 -38.338 1.00 98.31 397 THR A O 1
ATOM 2853 N N . VAL A 1 398 ? 27.817 6.337 -36.088 1.00 98.38 398 VAL A N 1
ATOM 2854 C CA . VAL A 1 398 ? 26.373 6.588 -35.949 1.00 98.38 398 VAL A CA 1
ATOM 2855 C C . VAL A 1 398 ? 26.146 7.708 -34.938 1.00 98.38 398 VAL A C 1
ATOM 2857 O O . VAL A 1 398 ? 26.790 7.729 -33.893 1.00 98.38 398 VAL A O 1
ATOM 2860 N N . THR A 1 399 ? 25.269 8.654 -35.270 1.00 98.12 399 THR A N 1
ATOM 2861 C CA . THR A 1 399 ? 24.885 9.781 -34.415 1.00 98.12 399 THR A CA 1
ATOM 2862 C C . THR A 1 399 ? 23.390 9.720 -34.117 1.00 98.12 399 THR A C 1
ATOM 2864 O O . THR A 1 399 ? 22.574 9.738 -35.046 1.00 98.12 399 THR A O 1
ATOM 2867 N N . CYS A 1 400 ? 23.044 9.715 -32.832 1.00 96.25 400 CYS A N 1
ATOM 2868 C CA . CYS A 1 400 ? 21.678 9.717 -32.303 1.00 96.25 400 CYS A CA 1
ATOM 2869 C C . CYS A 1 400 ? 21.376 11.057 -31.588 1.00 96.25 400 CYS A C 1
ATOM 2871 O O . CYS A 1 400 ? 22.257 11.920 -31.536 1.00 96.25 400 CYS A O 1
ATOM 2873 N N . TYR A 1 401 ? 20.146 11.285 -31.111 1.00 92.81 401 TYR A N 1
ATOM 2874 C CA . TYR A 1 401 ? 19.766 12.497 -30.359 1.00 92.81 401 TYR A CA 1
ATOM 2875 C C . TYR A 1 401 ? 18.770 12.237 -29.233 1.00 92.81 401 TYR A C 1
ATOM 2877 O O . TYR A 1 401 ? 18.036 11.223 -29.311 1.00 92.81 401 TYR A O 1
#

Sequence (401 aa):
MLTLFFLACTPVAPVSDAPDKDSGSQFDAIPTTATEPASQPPTQPASEPSSSGTPDSATPTDTATSSDTAATTDTAATTPPCTDPADQDCDGVPTAEDCDDTDASLSSFSVDADCDGVCDASGISSLADSDCDGILKQDDCNDFDATSTAITQDADCDGVLSAEDCNDTDPNQLAFANDADCDGVATADDCSDADSSLLAIVNDADCDGILTADDCDDADAASTNIAQDADCDGVLTADDCNDADSSLLAIATDADCDGIGYAEDCNDQDPTDMSICAAGFNECISDWCIQAGTLDQATKCNSSSTDGLTCYDPVIRYGTTEGGYPCEHTSNDYNTWCQQLGFSGYTTHTTSTINVGGKLFGCASYDESTWHWCDWQDGYWLNSVLNASGSCDYINTVTCY

Foldseek 3Di:
DDDDDDDDDDDDDDDDDDDDDDDDDDDDDDDDDDDDDDDDDDDDDDDDDDDDDYDDDDDDDDDDDDDDDDDDDDDDDPDDQDPDPQQGCPLLAGPVQFPDSNDSLFAGCVQVVVRPQAGPQQRHGCVQQVCNLNAGPVQFLDSSDSVGDGCCQQVCRLRAGPVQCLDSNDSPFDGCVQQVCRLRHGPVQFLDSNDSQFGGCVQQVCRLNDGPVQFLDSVDSVTDGCQQQVCRLPHGPVQFLDSNDSQFGGCVQQVCRLNHGPLQFLCSNDNVRPHGQDPALQVLAVHWQAQRPDPGKTKHAVHADPVRFKGFQIWMDAAPRTFAFEFDDPQDDQQSRCVSSVFNGFDDWAWDKDKGFQYWYWDCDDPHNHIDTAQPPRRDDRVHDRGDITIGRTGRMTGGD

pLDDT: mean 81.36, std 20.39, range [31.88, 98.56]